Protein 3A6R (pdb70)

Organism: Nitratidesulfovibrio vulgaris (strain DSM 19637 / Miyazaki F) (NCBI:txid883)

InterPro domains:
  IPR011576 Pyridoxamine 5'-phosphate oxidase, N-terminal [PF01243] (7-108)
  IPR012349 FMN-binding split barrel [G3DSA:2.30.110.10] (1-122)

Structure (mmCIF, N/CA/C/O backbone):
data_3A6R
#
_entry.id   3A6R
#
_cell.length_a   36.661
_cell.length_b   83.583
_cell.length_c   79.595
_cell.angle_alpha   90.00
_cell.angle_beta   94.72
_cell.angle_gamma   90.00
#
_symmetry.space_group_name_H-M   'P 1 21 1'
#
loop_
_entity.id
_entity.type
_entity.pdbx_description
1 polymer 'FMN-binding protein'
2 non-polymer 'FLAVIN MONONUCLEOTIDE'
3 non-polymer 'CHLORIDE ION'
4 water water
#
loop_
_atom_site.group_PDB
_atom_site.id
_atom_site.type_symbol
_atom_site.label_atom_id
_atom_site.label_alt_id
_atom_site.label_comp_id
_atom_site.label_asym_id
_atom_site.label_entity_id
_atom_site.label_seq_id
_atom_site.pdbx_PDB_ins_code
_atom_site.Cartn_x
_atom_site.Cartn_y
_atom_site.Cartn_z
_atom_site.occupancy
_atom_site.B_iso_or_equiv
_atom_site.auth_seq_id
_atom_site.auth_comp_id
_atom_site.auth_asym_id
_atom_site.auth_atom_id
_atom_site.pdbx_PDB_model_num
ATOM 1 N N . MET A 1 1 ? -12.807 -5.671 4.179 1.00 13.73 1 MET A N 1
ATOM 2 C CA . MET A 1 1 ? -11.794 -4.585 4.077 1.00 14.42 1 MET A CA 1
ATOM 3 C C . MET A 1 1 ? -10.913 -4.664 2.848 1.00 12.86 1 MET A C 1
ATOM 4 O O . MET A 1 1 ? -10.539 -3.633 2.248 1.00 14.24 1 MET A O 1
ATOM 9 N N . LEU A 1 2 ? -10.528 -5.884 2.510 1.00 10.31 2 LEU A N 1
ATOM 10 C CA . LEU A 1 2 ? -9.633 -6.066 1.391 1.00 8.75 2 LEU A CA 1
ATOM 11 C C . LEU A 1 2 ? -10.407 -6.408 0.117 1.00 8.01 2 LEU A C 1
ATOM 12 O O . LEU A 1 2 ? -11.186 -7.363 0.101 1.00 7.88 2 LEU A O 1
ATOM 17 N N . PRO A 1 3 ? -10.221 -5.626 -0.966 1.00 6.87 3 PRO A N 1
ATOM 18 C CA . PRO A 1 3 ? -11.034 -5.827 -2.145 1.00 7.20 3 PRO A CA 1
ATOM 19 C C . PRO A 1 3 ? -10.448 -6.856 -3.096 1.00 6.38 3 PRO A C 1
ATOM 20 O O . PRO A 1 3 ? -9.258 -7.187 -3.030 1.00 6.54 3 PRO A O 1
ATOM 24 N N . GLY A 1 4 ? -11.258 -7.318 -4.028 1.00 6.65 4 GLY A N 1
ATOM 25 C CA . GLY A 1 4 ? -10.812 -8.286 -5.008 1.00 7.04 4 GLY A CA 1
ATOM 26 C C . GLY A 1 4 ? -9.524 -7.872 -5.719 1.00 6.31 4 GLY A C 1
ATOM 27 O O . GLY A 1 4 ? -8.649 -8.713 -5.956 1.00 6.59 4 GLY A O 1
ATOM 28 N N . THR A 1 5 ? -9.387 -6.601 -6.069 1.00 6.29 5 THR A N 1
ATOM 29 C CA . THR A 1 5 ? -8.207 -6.141 -6.804 1.00 6.54 5 THR A CA 1
ATOM 30 C C . THR A 1 5 ? -6.934 -6.385 -5.994 1.00 6.61 5 THR A C 1
ATOM 31 O O . THR A 1 5 ? -5.883 -6.665 -6.567 1.00 6.99 5 THR A O 1
ATOM 35 N N . PHE A 1 6 ? -7.025 -6.258 -4.680 1.00 6.55 6 PHE A N 1
ATOM 36 C CA . PHE A 1 6 ? -5.891 -6.567 -3.804 1.00 6.96 6 PHE A CA 1
ATOM 37 C C . PHE A 1 6 ? -5.477 -8.043 -3.927 1.00 6.57 6 PHE A C 1
ATOM 38 O O . PHE A 1 6 ? -4.285 -8.363 -4.010 1.00 7.16 6 PHE A O 1
ATOM 46 N N . PHE A 1 7 ? -6.449 -8.953 -3.920 1.00 6.81 7 PHE A N 1
ATOM 47 C CA . PHE A 1 7 ? -6.146 -10.370 -4.111 1.00 7.24 7 PHE A CA 1
ATOM 48 C C . PHE A 1 7 ? -5.586 -10.641 -5.502 1.00 7.72 7 PHE A C 1
ATOM 49 O O . PHE A 1 7 ? -4.748 -11.529 -5.659 1.00 8.67 7 PHE A O 1
ATOM 57 N N . GLU A 1 8 ? -5.982 -9.872 -6.509 1.00 7.95 8 GLU A N 1
ATOM 58 C CA . GLU A 1 8 ? -5.373 -10.004 -7.840 1.00 8.38 8 GLU A CA 1
ATOM 59 C C . GLU A 1 8 ? -3.896 -9.585 -7.798 1.00 7.73 8 GLU A C 1
ATOM 60 O O . GLU A 1 8 ? -3.024 -10.243 -8.388 1.00 8.58 8 GLU A O 1
ATOM 66 N N . VAL A 1 9 ? -3.579 -8.517 -7.066 1.00 7.69 9 VAL A N 1
ATOM 67 C CA . VAL A 1 9 ? -2.176 -8.142 -6.851 1.00 7.81 9 VAL A CA 1
ATOM 68 C C . VAL A 1 9 ? -1.364 -9.297 -6.238 1.00 8.29 9 VAL A C 1
ATOM 69 O O . VAL A 1 9 ? -0.217 -9.563 -6.650 1.00 8.55 9 VAL A O 1
ATOM 73 N N . LEU A 1 10 ? -1.954 -10.002 -5.273 1.00 8.54 10 LEU A N 1
ATOM 74 C CA . LEU A 1 10 ? -1.272 -11.137 -4.637 1.00 9.42 10 LEU A CA 1
ATOM 75 C C . LEU A 1 10 ? -1.026 -12.324 -5.565 1.00 9.88 10 LEU A C 1
ATOM 76 O O . LEU A 1 10 ? -0.263 -13.230 -5.203 1.00 11.01 10 LEU A O 1
ATOM 81 N N . LYS A 1 11 ? -1.668 -12.369 -6.720 1.00 10.11 11 LYS A N 1
ATOM 82 C CA . LYS A 1 11 ? -1.354 -13.418 -7.693 1.00 11.10 11 LYS A CA 1
ATOM 83 C C . LYS A 1 11 ? -0.047 -13.106 -8.440 1.00 10.00 11 LYS A C 1
ATOM 84 O O . LYS A 1 11 ? 0.440 -13.922 -9.240 1.00 11.83 11 LYS A O 1
ATOM 90 N N . ASN A 1 12 ? 0.531 -11.933 -8.184 1.00 8.76 12 ASN A N 1
ATOM 91 C CA . ASN A 1 12 ? 1.671 -11.458 -8.933 1.00 8.08 12 ASN A CA 1
ATOM 92 C C . ASN A 1 12 ? 2.845 -11.179 -8.031 1.00 7.49 12 ASN A C 1
ATOM 93 O O . ASN A 1 12 ? 2.674 -10.904 -6.850 1.00 8.02 12 ASN A O 1
ATOM 98 N N . GLN A 1 13 ? 4.029 -11.225 -8.598 1.00 8.01 13 GLN A N 1
ATOM 99 C CA . GLN A 1 13 ? 5.251 -10.994 -7.842 1.00 8.97 13 GLN A CA 1
ATOM 100 C C . GLN A 1 13 ? 5.402 -9.533 -7.465 1.00 7.52 13 GLN A C 1
ATOM 101 O O . GLN A 1 13 ? 5.025 -8.627 -8.230 1.00 7.78 13 GLN A O 1
ATOM 107 N N . GLY A 1 14 ? 5.987 -9.295 -6.292 1.00 6.23 14 GLY A N 1
ATOM 108 C CA . GLY A 1 14 ? 6.346 -7.934 -5.968 1.00 6.77 14 GLY A CA 1
ATOM 109 C C . GLY A 1 14 ? 6.871 -7.759 -4.575 1.00 5.99 14 GLY A C 1
ATOM 110 O O . GLY A 1 14 ? 6.940 -8.705 -3.775 1.00 6.15 14 GLY A O 1
ATOM 111 N N . VAL A 1 15 ? 7.323 -6.546 -4.296 1.00 5.82 15 VAL A N 1
ATOM 112 C CA . VAL A 1 15 ? 7.908 -6.159 -3.020 1.00 5.46 15 VAL A CA 1
ATOM 113 C C . VAL A 1 15 ? 6.842 -5.425 -2.193 1.00 5.09 15 VAL A C 1
ATOM 114 O O . VAL A 1 15 ? 6.254 -4.444 -2.645 1.00 6.37 15 VAL A O 1
ATOM 118 N N . VAL A 1 16 ? 6.609 -5.911 -0.984 1.00 5.11 16 VAL A N 1
ATOM 119 C CA . VAL A 1 16 ? 5.694 -5.293 -0.046 1.00 5.48 16 VAL A CA 1
ATOM 120 C C . VAL A 1 16 ? 6.540 -4.427 0.862 1.00 5.18 16 VAL A C 1
ATOM 121 O O . VAL A 1 16 ? 7.659 -4.821 1.195 1.00 5.74 16 VAL A O 1
ATOM 125 N N . ALA A 1 17 ? 6.018 -3.287 1.294 1.00 5.59 17 ALA A N 1
ATOM 126 C CA . ALA A 1 17 ? 6.752 -2.399 2.207 1.00 5.43 17 ALA A CA 1
ATOM 127 C C . ALA A 1 17 ? 5.911 -2.145 3.442 1.00 5.35 17 ALA A C 1
ATOM 128 O O . ALA A 1 17 ? 4.713 -1.961 3.333 1.00 6.13 17 ALA A O 1
ATOM 130 N N . ILE A 1 18 ? 6.552 -2.112 4.606 1.00 5.29 18 ILE A N 1
ATOM 131 C CA . ILE A 1 18 ? 5.876 -1.972 5.895 1.00 5.74 18 ILE A CA 1
ATOM 132 C C . ILE A 1 18 ? 6.598 -0.890 6.680 1.00 5.51 18 ILE A C 1
ATOM 133 O O . ILE A 1 18 ? 7.766 -1.037 7.033 1.00 5.85 18 ILE A O 1
ATOM 138 N N . ALA A 1 19 ? 5.873 0.196 6.940 1.00 5.66 19 ALA A N 1
ATOM 139 C CA . ALA A 1 19 ? 6.403 1.344 7.670 1.00 5.85 19 ALA A CA 1
ATOM 140 C C . ALA A 1 19 ? 5.912 1.325 9.110 1.00 6.14 19 ALA A C 1
ATOM 141 O O . ALA A 1 19 ? 4.728 1.058 9.390 1.00 6.03 19 ALA A O 1
ATOM 143 N N . THR A 1 20 ? 6.834 1.615 10.018 1.00 6.28 20 THR A N 1
ATOM 144 C CA . THR A 1 20 ? 6.553 1.743 11.437 1.00 6.59 20 THR A CA 1
ATOM 145 C C . THR A 1 20 ? 7.122 3.052 11.977 1.00 6.00 20 THR A C 1
ATOM 146 O O . THR A 1 20 ? 7.934 3.721 11.317 1.00 7.48 20 THR A O 1
ATOM 150 N N . GLN A 1 21 ? 6.687 3.410 13.189 1.00 6.79 21 GLN A N 1
ATOM 151 C CA . GLN A 1 21 ? 7.168 4.612 13.868 1.00 7.15 21 GLN A CA 1
ATOM 152 C C . GLN A 1 21 ? 8.197 4.276 14.916 1.00 8.00 21 GLN A C 1
ATOM 153 O O . GLN A 1 21 ? 7.921 3.545 15.869 1.00 8.77 21 GLN A O 1
ATOM 159 N N . GLY A 1 22 ? 9.391 4.818 14.759 1.00 9.29 22 GLY A N 1
ATOM 160 C CA . GLY A 1 22 ? 10.410 4.681 15.795 1.00 10.65 22 GLY A CA 1
ATOM 161 C C . GLY A 1 22 ? 10.599 5.975 16.548 1.00 10.42 22 GLY A C 1
ATOM 162 O O . GLY A 1 22 ? 10.021 6.991 16.218 1.00 10.17 22 GLY A O 1
ATOM 163 N N . GLU A 1 23 ? 11.400 5.934 17.612 1.00 12.48 23 GLU A N 1
ATOM 164 C CA . GLU A 1 23 ? 11.587 7.152 18.401 1.00 14.06 23 GLU A CA 1
ATOM 165 C C . GLU A 1 23 ? 12.233 8.272 17.590 1.00 14.53 23 GLU A C 1
ATOM 166 O O . GLU A 1 23 ? 11.888 9.445 17.764 1.00 15.42 23 GLU A O 1
ATOM 172 N N . ASP A 1 24 ? 13.170 7.920 16.719 1.00 14.92 24 ASP A N 1
ATOM 173 C CA . ASP A 1 24 ? 13.920 8.932 16.007 1.00 16.56 24 ASP A CA 1
ATOM 174 C C . ASP A 1 24 ? 13.423 9.176 14.583 1.00 15.09 24 ASP A C 1
ATOM 175 O O . ASP A 1 24 ? 13.955 10.041 13.880 1.00 16.51 24 ASP A O 1
ATOM 180 N N . GLY A 1 25 ? 12.391 8.444 14.161 1.00 12.81 25 GLY A N 1
ATOM 181 C CA . GLY A 1 25 ? 11.833 8.617 12.829 1.00 11.48 25 GLY A CA 1
ATOM 182 C C . GLY A 1 25 ? 11.171 7.331 12.356 1.00 9.08 25 GLY A C 1
ATOM 183 O O . GLY A 1 25 ? 11.120 6.350 13.094 1.00 9.32 25 GLY A O 1
ATOM 184 N N . PRO A 1 26 ? 10.689 7.320 11.109 1.00 8.90 26 PRO A N 1
ATOM 185 C CA . PRO A 1 26 ? 10.077 6.102 10.561 1.00 8.63 26 PRO A CA 1
ATOM 186 C C . PRO A 1 26 ? 11.084 4.996 10.315 1.00 6.43 26 PRO A C 1
ATOM 187 O O . PRO A 1 26 ? 12.299 5.227 10.273 1.00 7.61 26 PRO A O 1
ATOM 191 N N . HIS A 1 27 ? 10.589 3.780 10.177 1.00 6.06 27 HIS A N 1
ATOM 192 C CA . HIS A 1 27 ? 11.403 2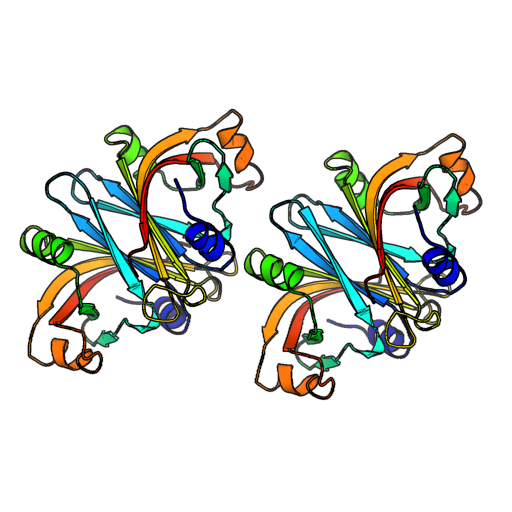.669 9.684 1.00 6.39 27 HIS A CA 1
ATOM 193 C C . HIS A 1 27 ? 10.594 1.988 8.593 1.00 6.19 27 HIS A C 1
ATOM 194 O O . HIS A 1 27 ? 9.364 2.116 8.550 1.00 6.26 27 HIS A O 1
ATOM 201 N N . LEU A 1 28 ? 11.286 1.278 7.708 1.00 5.92 28 LEU A N 1
ATOM 202 C CA . LEU A 1 28 ? 10.664 0.708 6.533 1.00 5.88 28 LEU A CA 1
ATOM 203 C C . LEU A 1 28 ? 11.341 -0.606 6.228 1.00 5.34 28 LEU A C 1
ATOM 204 O O . LEU A 1 28 ? 12.563 -0.635 6.101 1.00 6.06 28 LEU A O 1
ATOM 209 N N . VAL A 1 29 ? 10.565 -1.692 6.147 1.00 5.87 29 VAL A N 1
ATOM 210 C CA . VAL A 1 29 ? 11.071 -3.026 5.817 1.00 5.51 29 VAL A CA 1
ATOM 211 C C . VAL A 1 29 ? 10.196 -3.656 4.755 1.00 5.47 29 VAL A C 1
ATOM 212 O O . VAL A 1 29 ? 9.169 -3.100 4.379 1.00 6.01 29 VAL A O 1
ATOM 216 N N . ASN A 1 30 ? 10.588 -4.848 4.330 1.00 5.68 30 ASN A N 1
ATOM 217 C CA . ASN A 1 30 ? 9.940 -5.509 3.210 1.00 5.98 30 ASN A CA 1
ATOM 218 C C . ASN A 1 30 ? 9.570 -6.949 3.461 1.00 5.82 30 ASN A C 1
ATOM 219 O O . ASN A 1 30 ? 10.112 -7.623 4.347 1.00 6.60 30 ASN A O 1
ATOM 224 N N . THR A 1 31 ? 8.625 -7.407 2.642 1.00 6.17 31 THR A N 1
ATOM 225 C CA . THR A 1 31 ? 8.433 -8.823 2.385 1.00 5.99 31 THR A CA 1
ATOM 226 C C . THR A 1 31 ? 8.079 -8.955 0.900 1.00 5.78 31 THR A C 1
ATOM 227 O O . THR A 1 31 ? 8.167 -7.980 0.126 1.00 5.78 31 THR A O 1
ATOM 231 N N . TRP A 1 32 ? 7.673 -10.160 0.488 1.00 5.95 32 TRP A N 1
ATOM 232 C CA . TRP A 1 32 ? 7.250 -10.432 -0.888 1.00 6.49 32 TRP A CA 1
ATOM 233 C C . TRP A 1 32 ? 5.750 -10.574 -0.988 1.00 6.11 32 TRP A C 1
ATOM 234 O O . TRP A 1 32 ? 5.112 -11.095 -0.053 1.00 6.30 32 TRP A O 1
ATOM 245 N N . ASN A 1 33 ? 5.175 -10.159 -2.113 1.00 6.16 33 ASN A N 1
ATOM 246 C CA . ASN A 1 33 ? 3.726 -10.338 -2.307 1.00 6.02 33 ASN A CA 1
ATOM 247 C C . ASN A 1 33 ? 3.335 -11.786 -2.020 1.00 6.02 33 ASN A C 1
ATOM 248 O O . ASN A 1 33 ? 2.328 -12.037 -1.358 1.00 6.99 33 ASN A O 1
ATOM 253 N N . SER A 1 34 ? 4.141 -12.740 -2.500 1.00 6.13 34 SER A N 1
ATOM 254 C CA . SER A 1 34 ? 3.787 -14.151 -2.404 1.00 7.47 34 SER A CA 1
ATOM 255 C C . SER A 1 34 ? 3.923 -14.694 -0.989 1.00 7.35 34 SER A C 1
ATOM 256 O O . SER A 1 34 ? 3.476 -15.824 -0.736 1.00 9.15 34 SER A O 1
ATOM 259 N N . TYR A 1 35 ? 4.527 -13.953 -0.061 1.00 6.96 35 TYR A N 1
ATOM 260 C CA . TYR A 1 35 ? 4.644 -14.422 1.324 1.00 7.35 35 TYR A CA 1
ATOM 261 C C . TYR A 1 35 ? 3.426 -14.064 2.158 1.00 7.79 35 TYR A C 1
ATOM 262 O O . TYR A 1 35 ? 3.235 -14.652 3.228 1.00 8.54 35 TYR A O 1
ATOM 271 N N . LEU A 1 36 ? 2.636 -13.082 1.750 1.00 6.87 36 LEU A N 1
ATOM 272 C CA . LEU A 1 36 ? 1.515 -12.635 2.580 1.00 6.93 36 LEU A CA 1
ATOM 273 C C . LEU A 1 36 ? 0.471 -13.737 2.687 1.00 7.30 36 LEU A C 1
ATOM 274 O O . LEU A 1 36 ? 0.089 -14.342 1.675 1.00 8.30 36 LEU A O 1
ATOM 279 N N . LYS A 1 37 ? 0.006 -13.968 3.905 1.00 7.06 37 LYS A N 1
ATOM 280 C CA . LYS A 1 37 ? -1.025 -14.970 4.141 1.00 7.21 37 LYS A CA 1
ATOM 281 C C . LYS A 1 37 ? -2.235 -14.220 4.704 1.00 7.08 37 LYS A C 1
ATOM 282 O O . LYS A 1 37 ? -2.146 -13.680 5.807 1.00 7.64 37 LYS A O 1
ATOM 288 N N . VAL A 1 38 ? -3.345 -14.202 3.965 1.00 6.89 38 VAL A N 1
ATOM 289 C CA . VAL A 1 38 ? -4.502 -13.422 4.377 1.00 8.24 38 VAL A CA 1
ATOM 290 C C . VAL A 1 38 ? -5.513 -14.339 5.054 1.00 8.29 38 VAL A C 1
ATOM 291 O O . VAL A 1 38 ? -5.883 -15.383 4.497 1.00 9.80 38 VAL A O 1
ATOM 295 N N . LEU A 1 39 ? -5.931 -13.978 6.254 1.00 7.87 39 LEU A N 1
ATOM 296 C CA . LEU A 1 39 ? -6.868 -14.773 7.053 1.00 7.97 39 LEU A CA 1
ATOM 297 C C . LEU A 1 39 ? -8.206 -14.070 7.133 1.00 8.30 39 LEU A C 1
ATOM 298 O O . LEU A 1 39 ? -8.333 -12.854 6.848 1.00 9.66 39 LEU A O 1
ATOM 303 N N . ASP A 1 40 ? -9.218 -14.816 7.572 1.00 8.67 40 ASP A N 1
ATOM 304 C CA . ASP A 1 40 ? -10.523 -14.247 7.896 1.00 8.05 40 ASP A CA 1
ATOM 305 C C . ASP A 1 40 ? -10.343 -13.162 8.961 1.00 8.41 40 ASP A C 1
ATOM 306 O O . ASP A 1 40 ? -9.410 -13.186 9.742 1.00 9.31 40 ASP A O 1
ATOM 311 N N . GLY A 1 41 ? -11.273 -12.224 8.998 1.00 9.37 41 GLY A N 1
ATOM 312 C CA . GLY A 1 41 ? -11.216 -11.148 9.978 1.00 9.22 41 GLY A CA 1
ATOM 313 C C . GLY A 1 41 ? -10.181 -10.090 9.655 1.00 8.74 41 GLY A C 1
ATOM 314 O O . GLY A 1 41 ? -9.631 -9.471 10.566 1.00 9.25 41 GLY A O 1
ATOM 315 N N . ASN A 1 42 ? -9.932 -9.875 8.367 1.00 8.60 42 ASN A N 1
ATOM 316 C CA . ASN A 1 42 ? -9.114 -8.734 7.937 1.00 8.37 42 ASN A CA 1
ATOM 317 C C . ASN A 1 42 ? -7.671 -8.798 8.402 1.00 8.34 42 ASN A C 1
ATOM 318 O O . ASN A 1 42 ? -7.079 -7.751 8.680 1.00 9.56 42 ASN A O 1
ATOM 323 N N . ARG A 1 43 ? -7.102 -9.994 8.487 1.00 7.79 43 ARG A N 1
ATOM 324 C CA . ARG A 1 43 ? -5.729 -10.149 8.947 1.00 7.92 43 ARG A CA 1
ATOM 325 C C . ARG A 1 43 ? -4.811 -10.472 7.799 1.00 6.87 43 ARG A C 1
ATOM 326 O O . ARG A 1 43 ? -5.090 -11.370 6.984 1.00 8.19 43 ARG A O 1
ATOM 334 N N . ILE A 1 44 ? -3.683 -9.782 7.745 1.00 7.02 44 ILE A N 1
ATOM 335 C CA . ILE A 1 44 ? -2.599 -10.093 6.830 1.00 7.17 44 ILE A CA 1
ATOM 336 C C . ILE A 1 44 ? -1.411 -10.552 7.674 1.00 6.74 44 ILE A C 1
ATOM 337 O O . ILE A 1 44 ? -0.992 -9.825 8.594 1.00 7.00 44 ILE A O 1
ATOM 342 N N . VAL A 1 45 ? -0.890 -11.748 7.391 1.00 6.69 45 VAL A N 1
ATOM 343 C CA . VAL A 1 45 ? 0.202 -12.311 8.168 1.00 7.20 45 VAL A CA 1
ATOM 344 C C . VAL A 1 45 ? 1.471 -12.371 7.330 1.00 6.83 45 VAL A C 1
ATOM 345 O O . VAL A 1 45 ? 1.457 -12.793 6.173 1.00 7.56 45 VAL A O 1
ATOM 349 N N . VAL A 1 46 ? 2.573 -11.947 7.937 1.00 7.31 46 VAL A N 1
ATOM 350 C CA . VAL A 1 46 ? 3.873 -11.871 7.299 1.00 7.68 46 VAL A CA 1
ATOM 351 C C . VAL A 1 46 ? 4.839 -12.778 8.062 1.00 7.06 46 VAL A C 1
ATOM 352 O O . VAL A 1 46 ? 4.931 -12.684 9.280 1.00 7.27 46 VAL A O 1
ATOM 356 N N . PRO A 1 47 ? 5.591 -13.647 7.376 1.00 6.88 47 PRO A N 1
ATOM 357 C CA . PRO A 1 47 ? 6.631 -14.404 8.077 1.00 7.31 47 PRO A CA 1
ATOM 358 C C . PRO A 1 47 ? 7.790 -13.502 8.481 1.00 7.30 47 PRO A C 1
ATOM 359 O O . PRO A 1 47 ? 8.331 -12.762 7.648 1.00 7.70 47 PRO A O 1
ATOM 363 N N . VAL A 1 48 ? 8.190 -13.605 9.749 1.00 6.94 48 VAL A N 1
ATOM 364 C CA . VAL A 1 48 ? 9.202 -12.715 10.318 1.00 7.71 48 VAL A CA 1
ATOM 365 C C . VAL A 1 48 ? 10.490 -13.496 10.550 1.00 7.17 48 VAL A C 1
ATOM 366 O O . VAL A 1 48 ? 10.507 -14.456 11.348 1.00 7.77 48 VAL A O 1
ATOM 370 N N . GLY A 1 49 ? 11.546 -13.112 9.844 1.00 7.55 49 GLY A N 1
ATOM 371 C CA . GLY A 1 49 ? 12.881 -13.633 10.070 1.00 8.02 49 GLY A CA 1
ATOM 372 C C . GLY A 1 49 ? 13.649 -12.634 10.905 1.00 8.25 49 GLY A C 1
ATOM 373 O O . GLY A 1 49 ? 14.094 -12.944 12.008 1.00 10.22 49 GLY A O 1
ATOM 374 N N . GLY A 1 50 ? 13.797 -11.418 10.388 1.00 8.07 50 GLY A N 1
ATOM 375 C CA . GLY A 1 50 ? 14.442 -10.321 11.107 1.00 8.03 50 GLY A CA 1
ATOM 376 C C . GLY A 1 50 ? 13.407 -9.466 11.807 1.00 7.30 50 GLY A C 1
ATOM 377 O O . GLY A 1 50 ? 12.857 -9.854 12.828 1.00 7.53 50 GLY A O 1
ATOM 378 N N . MET A 1 51 ? 13.177 -8.276 11.239 1.00 6.91 51 MET A N 1
ATOM 379 C CA . MET A 1 51 ? 12.184 -7.324 11.751 1.00 7.01 51 MET A CA 1
ATOM 380 C C . MET A 1 51 ? 12.329 -7.051 13.238 1.00 7.25 51 MET A C 1
ATOM 381 O O . MET A 1 51 ? 11.338 -6.866 13.947 1.00 7.16 51 MET A O 1
ATOM 386 N N . HIS A 1 52 ? 13.571 -6.952 13.687 1.00 7.54 52 HIS A N 1
ATOM 387 C CA . HIS A 1 52 ? 13.847 -6.618 15.085 1.00 7.85 52 HIS A CA 1
ATOM 388 C C . HIS A 1 52 ? 13.605 -5.141 15.386 1.00 7.79 52 HIS A C 1
ATOM 389 O O . HIS A 1 52 ? 12.977 -4.798 16.405 1.00 8.22 52 HIS A O 1
ATOM 396 N N . LYS A 1 53 ? 14.062 -4.260 14.519 1.00 8.03 53 LYS A N 1
ATOM 397 C CA . LYS A 1 53 ? 13.782 -2.845 14.724 1.00 7.66 53 LYS A CA 1
ATOM 398 C C . LYS A 1 53 ? 12.285 -2.576 14.553 1.00 6.77 53 LYS A C 1
ATOM 399 O O . LYS A 1 53 ? 11.665 -1.824 15.327 1.00 7.44 53 LYS A O 1
ATOM 405 N N . THR A 1 54 ? 11.706 -3.200 13.527 1.00 6.41 54 THR A N 1
ATOM 406 C CA . THR A 1 54 ? 10.276 -3.114 13.308 1.00 6.22 54 THR A CA 1
ATOM 407 C C . THR A 1 54 ? 9.503 -3.551 14.550 1.00 6.03 54 THR A C 1
ATOM 408 O O . THR A 1 54 ? 8.524 -2.895 14.918 1.00 6.44 54 THR A O 1
ATOM 412 N N . GLU A 1 55 ? 9.883 -4.679 15.135 1.00 6.67 55 GLU A N 1
ATOM 413 C CA . GLU A 1 55 ? 9.184 -5.157 16.320 1.00 7.07 55 GLU A CA 1
ATOM 414 C C . GLU A 1 55 ? 9.320 -4.182 17.503 1.00 7.09 55 GLU A C 1
ATOM 415 O O . GLU A 1 55 ? 8.347 -3.936 18.217 1.00 7.51 55 GLU A O 1
ATOM 421 N N . ALA A 1 56 ? 10.504 -3.612 17.688 1.00 7.00 56 ALA A N 1
ATOM 422 C CA . ALA A 1 56 ? 10.694 -2.606 18.738 1.00 7.50 56 ALA A CA 1
ATOM 423 C C . ALA A 1 56 ? 9.795 -1.391 18.476 1.00 7.11 56 ALA A C 1
ATOM 424 O O . ALA A 1 56 ? 9.246 -0.794 19.408 1.00 8.12 56 ALA A O 1
ATOM 426 N N . ASN A 1 57 ? 9.653 -1.008 17.207 1.00 6.99 57 ASN A N 1
ATOM 427 C CA . ASN A 1 57 ? 8.807 0.128 16.884 1.00 6.49 57 ASN A CA 1
ATOM 428 C C . ASN A 1 57 ? 7.342 -0.185 17.152 1.00 6.86 57 ASN A C 1
ATOM 429 O O . ASN A 1 57 ? 6.605 0.662 17.672 1.00 7.77 57 ASN A O 1
ATOM 434 N N . VAL A 1 58 ? 6.911 -1.395 16.824 1.00 7.15 58 VAL A N 1
ATOM 435 C CA . VAL A 1 58 ? 5.541 -1.808 17.075 1.00 7.15 58 VAL A CA 1
ATOM 436 C C . VAL A 1 58 ? 5.220 -1.788 18.587 1.00 7.32 58 VAL A C 1
ATOM 437 O O . VAL A 1 58 ? 4.092 -1.498 18.964 1.00 7.98 58 VAL A O 1
ATOM 441 N N . ALA A 1 59 ? 6.199 -2.074 19.436 1.00 7.50 59 ALA A N 1
ATOM 442 C CA . ALA A 1 59 ? 6.001 -1.941 20.881 1.00 8.05 59 ALA A CA 1
ATOM 443 C C . ALA A 1 59 ? 5.620 -0.498 21.233 1.00 8.31 59 ALA A C 1
ATOM 444 O O . ALA A 1 59 ? 4.802 -0.283 22.143 1.00 8.75 59 ALA A O 1
ATOM 446 N N . ARG A 1 60 ? 6.233 0.481 20.575 1.00 8.54 60 ARG A N 1
ATOM 447 C CA . ARG A 1 60 ? 5.938 1.892 20.824 1.00 8.80 60 ARG A CA 1
ATOM 448 C C . ARG A 1 60 ? 4.585 2.288 20.245 1.00 7.82 60 ARG A C 1
ATOM 449 O O . ARG A 1 60 ? 3.772 2.923 20.910 1.00 8.73 60 ARG A O 1
ATOM 457 N N . ASP A 1 61 ? 4.335 1.893 18.997 1.00 7.79 61 ASP A N 1
ATOM 458 C CA . ASP A 1 61 ? 3.143 2.288 18.267 1.00 7.53 61 ASP A CA 1
ATOM 459 C C . ASP A 1 61 ? 2.728 1.120 17.389 1.00 6.83 61 ASP A C 1
ATOM 460 O O . ASP A 1 61 ? 3.436 0.754 16.442 1.00 7.37 61 ASP A O 1
ATOM 465 N N . GLU A 1 62 ? 1.592 0.510 17.698 1.00 7.58 62 GLU A N 1
ATOM 466 C CA . GLU A 1 62 ? 1.176 -0.683 16.969 1.00 8.24 62 GLU A CA 1
ATOM 467 C C . GLU A 1 62 ? 0.643 -0.373 15.564 1.00 7.87 62 GLU A C 1
ATOM 468 O O . GLU A 1 62 ? 0.414 -1.301 14.789 1.00 8.18 62 GLU A O 1
ATOM 474 N N . ARG A 1 63 ? 0.423 0.888 15.234 1.00 7.31 63 ARG A N 1
ATOM 475 C CA . ARG A 1 63 ? -0.146 1.242 13.927 1.00 7.80 63 ARG A CA 1
ATOM 476 C C . ARG A 1 63 ? 0.927 1.211 12.862 1.00 7.13 63 ARG A C 1
ATOM 477 O O . ARG A 1 63 ? 1.981 1.868 13.001 1.00 8.39 63 ARG A O 1
ATOM 485 N N . VAL A 1 64 ? 0.663 0.488 11.786 1.00 7.10 64 VAL A N 1
ATOM 486 C CA . VAL A 1 64 ? 1.626 0.350 10.690 1.00 6.99 64 VAL A CA 1
ATOM 487 C C . VAL A 1 64 ? 0.959 0.689 9.377 1.00 6.68 64 VAL A C 1
ATOM 488 O O . VAL A 1 64 ? -0.265 0.704 9.293 1.00 6.71 64 VAL A O 1
ATOM 492 N N . LEU A 1 65 ? 1.782 0.956 8.369 1.00 6.49 65 LEU A N 1
ATOM 493 C CA . LEU A 1 65 ? 1.329 1.173 6.998 1.00 6.73 65 LEU A CA 1
ATOM 494 C C . LEU A 1 65 ? 1.995 0.140 6.126 1.00 6.60 65 LEU A C 1
ATOM 495 O O . LEU A 1 65 ? 3.166 -0.207 6.314 1.00 7.61 65 LEU A O 1
ATOM 500 N N . MET A 1 66 ? 1.264 -0.326 5.133 1.00 6.18 66 MET A N 1
ATOM 501 C CA . MET A 1 66 ? 1.787 -1.302 4.180 1.00 6.11 66 MET A CA 1
ATOM 502 C C . MET A 1 66 ? 1.414 -0.915 2.766 1.00 6.47 66 MET A C 1
ATOM 503 O O . MET A 1 66 ? 0.271 -0.486 2.524 1.00 7.26 66 MET A O 1
ATOM 508 N N . THR A 1 67 ? 2.370 -1.008 1.844 1.00 5.91 67 THR A N 1
ATOM 509 C CA . THR A 1 67 ? 2.033 -0.822 0.444 1.00 6.57 67 THR A CA 1
ATOM 510 C C . THR A 1 67 ? 2.507 -2.013 -0.349 1.00 6.10 67 THR A C 1
ATOM 511 O O . THR A 1 67 ? 3.474 -2.706 0.007 1.00 6.85 67 THR A O 1
ATOM 515 N N . LEU A 1 68 ? 1.817 -2.239 -1.460 1.00 6.33 68 LEU A N 1
ATOM 516 C CA . LEU A 1 68 ? 2.157 -3.304 -2.401 1.00 6.55 68 LEU A CA 1
ATOM 517 C C . LEU A 1 68 ? 1.414 -3.041 -3.705 1.00 6.34 68 LEU A C 1
ATOM 518 O O . LEU A 1 68 ? 0.479 -2.234 -3.738 1.00 6.48 68 LEU A O 1
ATOM 523 N N . GLY A 1 69 ? 1.821 -3.706 -4.779 1.00 6.14 69 GLY A N 1
ATOM 524 C CA . GLY A 1 69 ? 1.159 -3.491 -6.042 1.00 5.88 69 GLY A CA 1
ATOM 525 C C . GLY A 1 69 ? 1.678 -4.417 -7.112 1.00 6.15 69 GLY A C 1
ATOM 526 O O . GLY A 1 69 ? 2.460 -5.341 -6.845 1.00 6.10 69 GLY A O 1
ATOM 527 N N . SER A 1 70 ? 1.218 -4.193 -8.334 1.00 6.18 70 SER A N 1
ATOM 528 C CA . SER A 1 70 ? 1.679 -4.978 -9.476 1.00 6.15 70 SER A CA 1
ATOM 529 C C . SER A 1 70 ? 1.378 -4.228 -10.745 1.00 5.94 70 SER A C 1
ATOM 530 O O . SER A 1 70 ? 0.258 -3.764 -10.973 1.00 6.84 70 SER A O 1
ATOM 533 N N . ARG A 1 71 ? 2.384 -4.163 -11.606 1.00 7.09 71 ARG A N 1
ATOM 534 C CA . ARG A 1 71 ? 2.196 -3.595 -12.936 1.00 9.01 71 ARG A CA 1
ATOM 535 C C . ARG A 1 71 ? 1.252 -4.428 -13.790 1.00 9.11 71 ARG A C 1
ATOM 536 O O . ARG A 1 71 ? 0.756 -3.933 -14.828 1.00 10.45 71 ARG A O 1
ATOM 544 N N . LYS A 1 72 ? 1.013 -5.666 -13.395 1.00 8.92 72 LYS A N 1
ATOM 545 C CA . LYS A 1 72 ? 0.241 -6.621 -14.188 1.00 10.20 72 LYS A CA 1
ATOM 546 C C . LYS A 1 72 ? -1.249 -6.622 -13.846 1.00 10.88 72 LYS A C 1
ATOM 547 O O . LYS A 1 72 ? -2.000 -7.401 -14.421 1.00 12.92 72 LYS A O 1
ATOM 553 N N . VAL A 1 73 ? -1.674 -5.774 -12.910 1.00 9.71 73 VAL A N 1
ATOM 554 C CA . VAL A 1 73 ? -3.076 -5.649 -12.556 1.00 9.52 73 VAL A CA 1
ATOM 555 C C . VAL A 1 73 ? -3.522 -4.244 -12.915 1.00 9.79 73 VAL A C 1
ATOM 556 O O . VAL A 1 73 ? -2.864 -3.277 -12.574 1.00 9.86 73 VAL A O 1
ATOM 560 N N . ALA A 1 74 ? -4.642 -4.135 -13.629 1.00 11.34 74 ALA A N 1
ATOM 561 C CA . ALA A 1 74 ? -5.115 -2.842 -14.109 1.00 12.23 74 ALA A CA 1
ATOM 562 C C . ALA A 1 74 ? -5.555 -1.926 -12.969 1.00 11.11 74 ALA A C 1
ATOM 563 O O . ALA A 1 74 ? -6.320 -2.325 -12.086 1.00 11.73 74 ALA A O 1
ATOM 565 N N . GLY A 1 75 ? -5.053 -0.697 -12.995 1.00 11.69 75 GLY A N 1
ATOM 566 C CA . GLY A 1 75 ? -5.541 0.346 -12.092 1.00 12.41 75 GLY A CA 1
ATOM 567 C C . GLY A 1 75 ? -6.689 1.088 -12.722 1.00 12.81 75 GLY A C 1
ATOM 568 O O . GLY A 1 75 ? -7.285 0.607 -13.693 1.00 13.32 75 GLY A O 1
ATOM 569 N N . ARG A 1 76 ? -7.009 2.254 -12.180 1.00 13.14 76 ARG A N 1
ATOM 570 C CA . ARG A 1 76 ? -8.224 2.933 -12.614 1.00 14.92 76 ARG A CA 1
ATOM 571 C C . ARG A 1 76 ? -8.112 3.512 -14.013 1.00 16.55 76 ARG A C 1
ATOM 572 O O . ARG A 1 76 ? -9.116 3.550 -14.742 1.00 17.54 76 ARG A O 1
ATOM 580 N N . ASN A 1 77 ? -6.905 3.931 -14.398 1.00 17.63 77 ASN A N 1
ATOM 581 C CA . ASN A 1 77 ? -6.675 4.665 -15.657 1.00 20.13 77 ASN A CA 1
ATOM 582 C C . ASN A 1 77 ? -5.732 3.991 -16.650 1.00 20.32 77 ASN A C 1
ATOM 583 O O . ASN A 1 77 ? -5.465 4.557 -17.710 1.00 21.85 77 ASN A O 1
ATOM 588 N N . GLY A 1 78 ? -5.203 2.817 -16.309 1.00 20.19 78 GLY A N 1
ATOM 589 C CA . GLY A 1 78 ? -4.226 2.131 -17.151 1.00 19.38 78 GLY A CA 1
ATOM 590 C C . GLY A 1 78 ? -3.665 0.907 -16.448 1.00 18.42 78 GLY A C 1
ATOM 591 O O . GLY A 1 78 ? -4.069 0.597 -15.334 1.00 16.67 78 GLY A O 1
ATOM 592 N N . PRO A 1 79 ? -2.753 0.174 -17.107 1.00 18.42 79 PRO A N 1
ATOM 593 C CA . PRO A 1 79 ? -2.084 -0.944 -16.442 1.00 17.20 79 PRO A CA 1
ATOM 594 C C . PRO A 1 79 ? -1.278 -0.546 -15.185 1.00 15.93 79 PRO A C 1
ATOM 595 O O . PRO A 1 79 ? -0.599 0.454 -15.156 1.00 16.05 79 PRO A O 1
ATOM 599 N N . GLY A 1 80 ? -1.399 -1.357 -14.147 1.00 12.06 80 GLY A N 1
ATOM 600 C CA . GLY A 1 80 ? -0.673 -1.196 -12.882 1.00 9.73 80 GLY A CA 1
ATOM 601 C C . GLY A 1 80 ? -1.538 -0.600 -11.803 1.00 8.28 80 GLY A C 1
ATOM 602 O O . GLY A 1 80 ? -2.267 0.375 -12.018 1.00 8.42 80 GLY A O 1
ATOM 603 N N . THR A 1 81 ? -1.395 -1.169 -10.605 1.00 7.55 81 THR A N 1
ATOM 604 C CA . THR A 1 81 ? -2.116 -0.667 -9.458 1.00 7.55 81 THR A CA 1
ATOM 605 C C . THR A 1 81 ? -1.417 -1.044 -8.175 1.00 6.39 81 THR A C 1
ATOM 606 O O . THR A 1 81 ? -0.443 -1.812 -8.195 1.00 6.41 81 THR A O 1
ATOM 610 N N . GLY A 1 82 ? -1.909 -0.505 -7.063 1.00 6.49 82 GLY A N 1
ATOM 611 C CA . GLY A 1 82 ? -1.415 -0.893 -5.764 1.00 6.38 82 GLY A CA 1
ATOM 612 C C . GLY A 1 82 ? -2.269 -0.284 -4.695 1.00 6.37 82 GLY A C 1
ATOM 613 O O . GLY A 1 82 ? -3.270 0.393 -4.983 1.00 6.58 82 GLY A O 1
ATOM 614 N N . PHE A 1 83 ? -1.857 -0.538 -3.450 1.00 6.05 83 PHE A N 1
ATOM 615 C CA . PHE A 1 83 ? -2.656 -0.284 -2.262 1.00 6.42 83 PHE A CA 1
ATOM 616 C C . PHE A 1 83 ? -1.851 0.325 -1.156 1.00 6.40 83 PHE A C 1
ATOM 617 O O . PHE A 1 83 ? -0.689 -0.070 -0.957 1.00 6.80 83 PHE A O 1
ATOM 625 N N . LEU A 1 84 ? -2.504 1.207 -0.398 1.00 6.81 84 LEU A N 1
ATOM 626 C CA . LEU A 1 84 ? -2.061 1.618 0.919 1.00 6.62 84 LEU A CA 1
ATOM 627 C C . LEU A 1 84 ? -2.993 0.981 1.950 1.00 6.49 84 LEU A C 1
ATOM 628 O O . LEU A 1 84 ? -4.223 1.211 1.953 1.00 7.54 84 LEU A O 1
ATOM 633 N N . ILE A 1 85 ? -2.399 0.181 2.821 1.00 6.64 85 ILE A N 1
ATOM 634 C CA . ILE A 1 85 ? -3.112 -0.509 3.882 1.00 7.28 85 ILE A CA 1
ATOM 635 C C . ILE A 1 85 ? -2.679 0.071 5.220 1.00 6.76 85 ILE A C 1
ATOM 636 O O . ILE A 1 85 ? -1.473 0.263 5.455 1.00 7.29 85 ILE A O 1
ATOM 641 N N . ARG A 1 86 ? -3.655 0.348 6.091 1.00 7.02 86 ARG A N 1
ATOM 642 C CA . ARG A 1 86 ? -3.377 0.751 7.470 1.00 7.19 86 ARG A CA 1
ATOM 643 C C . ARG A 1 86 ? -3.957 -0.284 8.386 1.00 7.36 86 ARG A C 1
ATOM 644 O O . ARG A 1 86 ? -5.063 -0.782 8.161 1.00 7.68 86 ARG A O 1
ATOM 652 N N . GLY A 1 87 ? -3.226 -0.622 9.422 1.00 6.85 87 GLY A N 1
ATOM 653 C CA . GLY A 1 87 ? -3.740 -1.553 10.411 1.00 8.35 87 GLY A CA 1
ATOM 654 C C . GLY A 1 87 ? -2.869 -1.581 11.644 1.00 7.77 87 GLY A C 1
ATOM 655 O O . GLY A 1 87 ? -1.860 -0.874 11.739 1.00 8.49 87 GLY A O 1
ATOM 656 N N . SER A 1 88 ? -3.239 -2.439 12.580 1.00 8.00 88 SER A N 1
ATOM 657 C CA . SER A 1 88 ? -2.528 -2.587 13.848 1.00 9.05 88 SER A CA 1
ATOM 658 C C . SER A 1 88 ? -1.771 -3.910 13.820 1.00 7.58 88 SER A C 1
ATOM 659 O O . SER A 1 88 ? -2.305 -4.927 13.363 1.00 8.75 88 SER A O 1
ATOM 662 N N . ALA A 1 89 ? -0.539 -3.903 14.311 1.00 8.00 89 ALA A N 1
ATOM 663 C CA . ALA A 1 89 ? 0.366 -5.047 14.237 1.00 7.94 89 ALA A CA 1
ATOM 664 C C . ALA A 1 89 ? 0.556 -5.737 15.573 1.00 7.62 89 ALA A C 1
ATOM 665 O O . ALA A 1 89 ? 0.621 -5.080 16.636 1.00 8.81 89 ALA A O 1
ATOM 667 N N . ALA A 1 90 ? 0.689 -7.050 15.521 1.00 7.83 90 ALA A N 1
ATOM 668 C CA . ALA A 1 90 ? 1.091 -7.853 16.673 1.00 8.31 90 ALA A CA 1
ATOM 669 C C . ALA A 1 90 ? 2.000 -8.959 16.191 1.00 9.09 90 ALA A C 1
ATOM 670 O O . ALA A 1 90 ? 1.829 -9.475 15.069 1.00 10.19 90 ALA A O 1
ATOM 672 N N . PHE A 1 91 ? 2.946 -9.353 17.033 1.00 8.99 91 PHE A N 1
ATOM 673 C CA . PHE A 1 91 ? 3.861 -10.434 16.720 1.00 8.94 91 PHE A CA 1
ATOM 674 C C . PHE A 1 91 ? 3.453 -11.668 17.502 1.00 8.48 91 PHE A C 1
ATOM 675 O O . PHE A 1 91 ? 3.210 -11.585 18.711 1.00 9.89 91 PHE A O 1
ATOM 683 N N . ARG A 1 92 ? 3.391 -12.808 16.829 1.00 8.98 92 ARG A N 1
ATOM 684 C CA . ARG A 1 92 ? 3.020 -14.090 17.461 1.00 9.97 92 ARG A CA 1
ATOM 685 C C . ARG A 1 92 ? 4.119 -15.091 17.208 1.00 10.46 92 ARG A C 1
ATOM 686 O O .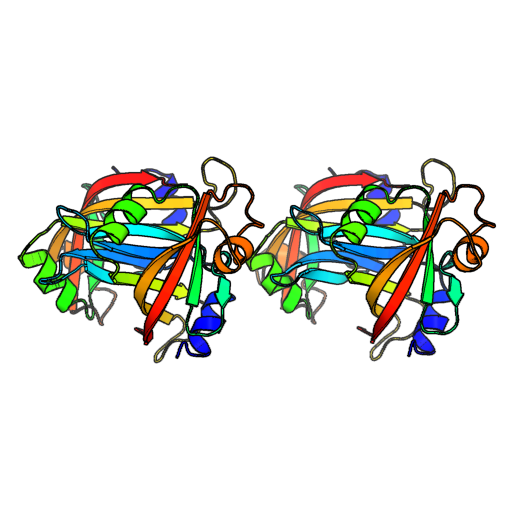 ARG A 1 92 ? 4.630 -15.205 16.096 1.00 10.03 92 ARG A O 1
ATOM 694 N N . THR A 1 93 ? 4.437 -15.869 18.234 1.00 10.33 93 THR A N 1
ATOM 695 C CA . THR A 1 93 ? 5.437 -16.920 18.118 1.00 11.65 93 THR A CA 1
ATOM 696 C C . THR A 1 93 ? 4.803 -18.301 18.239 1.00 11.70 93 THR A C 1
ATOM 697 O O . THR A 1 93 ? 5.481 -19.319 18.124 1.00 12.31 93 THR A O 1
ATOM 701 N N . ASP A 1 94 ? 3.502 -18.344 18.464 1.00 11.02 94 ASP A N 1
ATOM 702 C CA . ASP A 1 94 ? 2.777 -19.609 18.546 1.00 12.20 94 ASP A CA 1
ATOM 703 C C . ASP A 1 94 ? 1.314 -19.340 18.252 1.00 11.89 94 ASP A C 1
ATOM 704 O O . ASP A 1 94 ? 0.933 -18.184 18.052 1.00 11.96 94 ASP A O 1
ATOM 709 N N . GLY A 1 95 ? 0.498 -20.394 18.204 1.00 11.55 95 GLY A N 1
ATOM 710 C CA . GLY A 1 95 ? -0.922 -20.271 17.914 1.00 11.62 95 GLY A CA 1
ATOM 711 C C . GLY A 1 95 ? -1.210 -20.288 16.429 1.00 10.17 95 GLY A C 1
ATOM 712 O O . GLY A 1 95 ? -0.281 -20.345 15.619 1.00 9.65 95 GLY A O 1
ATOM 713 N N . PRO A 1 96 ? -2.493 -20.220 16.065 1.00 10.85 96 PRO A N 1
ATOM 714 C CA . PRO A 1 96 ? -2.850 -20.452 14.669 1.00 10.08 96 PRO A CA 1
ATOM 715 C C . PRO A 1 96 ? -2.352 -19.400 13.693 1.00 9.18 96 PRO A C 1
ATOM 716 O O . PRO A 1 96 ? -2.180 -19.704 12.512 1.00 9.49 96 PRO A O 1
ATOM 720 N N . GLU A 1 97 ? -2.142 -18.171 14.162 1.00 9.16 97 GLU A N 1
ATOM 721 C CA . GLU A 1 97 ? -1.599 -17.134 13.277 1.00 9.40 97 GLU A CA 1
ATOM 722 C C . GLU A 1 97 ? -0.135 -17.404 12.949 1.00 8.50 97 GLU A C 1
ATOM 723 O O . GLU A 1 97 ? 0.295 -17.182 11.810 1.00 9.85 97 GLU A O 1
ATOM 729 N N . PHE A 1 98 ? 0.642 -17.865 13.921 1.00 8.39 98 PHE A N 1
ATOM 730 C CA . PHE A 1 98 ? 1.968 -18.324 13.650 1.00 8.30 98 PHE A CA 1
ATOM 731 C C . PHE A 1 98 ? 1.959 -19.567 12.753 1.00 8.28 98 PHE A C 1
ATOM 732 O O . PHE A 1 98 ? 2.732 -19.641 11.775 1.00 8.60 98 PHE A O 1
ATOM 740 N N . GLU A 1 99 ? 1.063 -20.511 13.026 1.00 8.12 99 GLU A N 1
ATOM 741 C CA . GLU A 1 99 ? 1.022 -21.741 12.217 1.00 8.38 99 GLU A CA 1
ATOM 742 C C . GLU A 1 99 ? 0.703 -21.436 10.758 1.00 8.33 99 GLU A C 1
ATOM 743 O O . GLU A 1 99 ? 1.116 -22.174 9.857 1.00 8.83 99 GLU A O 1
ATOM 749 N N . ALA A 1 100 ? -0.002 -20.336 10.503 1.00 7.78 100 ALA A N 1
ATOM 750 C CA . ALA A 1 100 ? -0.308 -19.942 9.137 1.00 7.60 100 ALA A CA 1
ATOM 751 C C . ALA A 1 100 ? 0.927 -19.704 8.263 1.00 6.93 100 ALA A C 1
ATOM 752 O O . ALA A 1 100 ? 0.841 -19.839 7.044 1.00 7.64 100 ALA A O 1
ATOM 754 N N . ILE A 1 101 ? 2.048 -19.301 8.869 1.00 7.58 101 ILE A N 1
ATOM 755 C CA . ILE A 1 101 ? 3.302 -19.039 8.162 1.00 7.03 101 ILE A CA 1
ATOM 756 C C . ILE A 1 101 ? 4.478 -19.932 8.582 1.00 7.18 101 ILE A C 1
ATOM 757 O O . ILE A 1 101 ? 5.593 -19.768 8.103 1.00 7.43 101 ILE A O 1
ATOM 762 N N . ALA A 1 102 ? 4.210 -20.918 9.439 1.00 7.60 102 ALA A N 1
ATOM 763 C CA . ALA A 1 102 ? 5.268 -21.758 9.984 1.00 8.66 102 ALA A CA 1
ATOM 764 C C . ALA A 1 102 ? 5.955 -22.633 8.946 1.00 8.97 102 ALA A C 1
ATOM 765 O O . ALA A 1 102 ? 7.049 -23.137 9.204 1.00 9.81 102 ALA A O 1
ATOM 767 N N . ARG A 1 103 ? 5.361 -22.788 7.764 1.00 8.14 103 ARG A N 1
ATOM 768 C CA . ARG A 1 103 ? 6.050 -23.475 6.672 1.00 8.79 103 ARG A CA 1
ATOM 769 C C . ARG A 1 103 ? 7.364 -22.778 6.310 1.00 8.44 103 ARG A C 1
ATOM 770 O O . ARG A 1 103 ? 8.272 -23.427 5.760 1.00 10.09 103 ARG A O 1
ATOM 778 N N . PHE A 1 104 ? 7.479 -21.470 6.576 1.00 7.48 104 PHE A N 1
ATOM 779 C CA . PHE A 1 104 ? 8.747 -20.769 6.395 1.00 8.40 104 PHE A CA 1
ATOM 780 C C . PHE A 1 104 ? 9.586 -21.047 7.632 1.00 8.20 104 PHE A C 1
ATOM 781 O O . PHE A 1 104 ? 9.365 -20.456 8.694 1.00 8.58 104 PHE A O 1
ATOM 789 N N . LYS A 1 105 ? 10.531 -21.991 7.536 1.00 8.64 105 LYS A N 1
ATOM 790 C CA . LYS A 1 105 ? 11.218 -22.471 8.739 1.00 9.04 105 LYS A CA 1
ATOM 791 C C . LYS A 1 105 ? 12.184 -21.462 9.332 1.00 9.36 105 LYS A C 1
ATOM 792 O O . LYS A 1 105 ? 12.559 -21.574 10.487 1.00 10.81 105 LYS A O 1
ATOM 798 N N . TRP A 1 106 ? 12.574 -20.480 8.531 1.00 9.38 106 TRP A N 1
ATOM 799 C CA . TRP A 1 106 ? 13.364 -19.354 9.010 1.00 9.01 106 TRP A CA 1
ATOM 800 C C . TRP A 1 106 ? 12.555 -18.346 9.839 1.00 9.04 106 TRP A C 1
ATOM 801 O O . TRP A 1 106 ? 13.127 -17.441 10.435 1.00 10.13 106 TRP A O 1
ATOM 812 N N . ALA A 1 107 ? 11.237 -18.481 9.863 1.00 8.02 107 ALA A N 1
ATOM 813 C CA . ALA A 1 107 ? 10.414 -17.494 10.579 1.00 8.69 107 ALA A CA 1
ATOM 814 C C . ALA A 1 107 ? 10.438 -17.717 12.085 1.00 8.80 107 ALA A C 1
ATOM 815 O O . ALA A 1 107 ? 9.984 -18.757 12.581 1.00 9.80 107 ALA A O 1
ATOM 817 N N . ARG A 1 108 ? 10.950 -16.731 12.815 1.00 8.15 108 ARG A N 1
ATOM 818 C CA . ARG A 1 108 ? 10.917 -16.718 14.265 1.00 8.29 108 ARG A CA 1
ATOM 819 C C . ARG A 1 108 ? 9.557 -16.322 14.790 1.00 8.55 108 ARG A C 1
ATOM 820 O O . ARG A 1 108 ? 9.253 -16.576 15.949 1.00 9.35 108 ARG A O 1
ATOM 828 N N . ALA A 1 109 ? 8.739 -15.677 13.961 1.00 8.16 109 ALA A N 1
ATOM 829 C CA . ALA A 1 109 ? 7.484 -15.107 14.421 1.00 8.05 109 ALA A CA 1
ATOM 830 C C . ALA A 1 109 ? 6.606 -14.853 13.207 1.00 7.47 109 ALA A C 1
ATOM 831 O O . ALA A 1 109 ? 7.074 -14.941 12.081 1.00 7.62 109 ALA A O 1
ATOM 833 N N . ALA A 1 110 ? 5.338 -14.542 13.475 1.00 7.80 110 ALA A N 1
ATOM 834 C CA . ALA A 1 110 ? 4.388 -14.035 12.501 1.00 8.02 110 ALA A CA 1
ATOM 835 C C . ALA A 1 110 ? 4.052 -12.595 12.875 1.00 7.43 110 ALA A C 1
ATOM 836 O O . ALA A 1 110 ? 3.739 -12.300 14.045 1.00 8.61 110 ALA A O 1
ATOM 838 N N . LEU A 1 111 ? 4.110 -11.704 11.886 1.00 6.79 111 LEU A N 1
ATOM 839 C CA . LEU A 1 111 ? 3.622 -10.353 12.030 1.00 7.11 111 LEU A CA 1
ATOM 840 C C . LEU A 1 111 ? 2.188 -10.360 11.519 1.00 7.24 111 LEU A C 1
ATOM 841 O O . LEU A 1 111 ? 1.956 -10.593 10.332 1.00 7.91 111 LEU A O 1
ATOM 846 N N . VAL A 1 112 ? 1.256 -10.083 12.415 1.00 6.78 112 VAL A N 1
ATOM 847 C CA . VAL A 1 112 ? -0.174 -10.125 12.124 1.00 7.36 112 VAL A CA 1
ATOM 848 C C . VAL A 1 112 ? -0.700 -8.700 12.091 1.00 6.79 112 VAL A C 1
ATOM 849 O O . VAL A 1 112 ? -0.672 -8.010 13.121 1.00 7.06 112 VAL A O 1
ATOM 853 N N . ILE A 1 113 ? -1.142 -8.260 10.917 1.00 6.74 113 ILE A N 1
ATOM 854 C CA . ILE A 1 113 ? -1.657 -6.918 10.738 1.00 6.84 113 ILE A CA 1
ATOM 855 C C . ILE A 1 113 ? -3.172 -7.013 10.579 1.00 7.16 113 ILE A C 1
ATOM 856 O O . ILE A 1 113 ? -3.693 -7.655 9.634 1.00 7.74 113 ILE A O 1
ATOM 861 N N . THR A 1 114 ? -3.889 -6.406 11.512 1.00 6.67 114 THR A N 1
ATOM 862 C CA . THR A 1 114 ? -5.349 -6.357 11.443 1.00 7.77 114 THR A CA 1
ATOM 863 C C . THR A 1 114 ? -5.729 -5.070 10.737 1.00 7.00 114 THR A C 1
ATOM 864 O O . THR A 1 114 ? -5.488 -3.957 11.243 1.00 7.97 114 THR A O 1
ATOM 868 N N . VAL A 1 115 ? -6.236 -5.221 9.529 1.00 7.13 115 VAL A N 1
ATOM 869 C CA . VAL A 1 115 ? -6.438 -4.106 8.618 1.00 7.18 115 VAL A CA 1
ATOM 870 C C . VAL A 1 115 ? -7.628 -3.256 9.011 1.00 7.50 115 VAL A C 1
ATOM 871 O O . VAL A 1 115 ? -8.726 -3.787 9.283 1.00 9.40 115 VAL A O 1
ATOM 875 N N . VAL A 1 116 ? -7.418 -1.950 9.045 1.00 7.25 116 VAL A N 1
ATOM 876 C CA . VAL A 1 116 ? -8.471 -0.975 9.306 1.00 9.16 116 VAL A CA 1
ATOM 877 C C . VAL A 1 116 ? -8.908 -0.233 8.048 1.00 8.90 116 VAL A C 1
ATOM 878 O O . VAL A 1 116 ? -10.059 0.223 7.979 1.00 10.72 116 VAL A O 1
ATOM 882 N N . SER A 1 117 ? -8.027 -0.104 7.060 1.00 8.87 117 SER A N 1
ATOM 883 C CA . SER A 1 117 ? -8.411 0.492 5.789 1.00 8.66 117 SER A CA 1
ATOM 884 C C . SER A 1 117 ? -7.485 -0.006 4.708 1.00 8.06 117 SER A C 1
ATOM 885 O O . SER A 1 117 ? -6.316 -0.341 4.951 1.00 8.04 117 SER A O 1
ATOM 888 N N . ALA A 1 118 ? -8.013 -0.060 3.493 1.00 8.73 118 ALA A N 1
ATOM 889 C CA . ALA A 1 118 ? -7.245 -0.437 2.307 1.00 9.01 118 ALA A CA 1
ATOM 890 C C . ALA A 1 118 ? -7.707 0.491 1.190 1.00 10.10 118 ALA A C 1
ATOM 891 O O . ALA A 1 118 ? -8.908 0.541 0.849 1.00 12.95 118 ALA A O 1
ATOM 893 N N . GLU A 1 119 ? -6.772 1.261 0.644 1.00 7.87 119 GLU A N 1
ATOM 894 C CA . GLU A 1 119 ? -7.070 2.253 -0.377 1.00 9.01 119 GLU A CA 1
ATOM 895 C C . GLU A 1 119 ? -6.335 1.846 -1.635 1.00 7.23 119 GLU A C 1
ATOM 896 O O . GLU A 1 119 ? -5.114 1.649 -1.588 1.00 7.95 119 GLU A O 1
ATOM 902 N N . GLN A 1 120 ? -7.015 1.729 -2.763 1.00 6.87 120 GLN A N 1
ATOM 903 C CA . GLN A 1 120 ? -6.337 1.535 -4.040 1.00 7.21 120 GLN A CA 1
ATOM 904 C C . GLN A 1 120 ? -5.840 2.891 -4.512 1.00 7.13 120 GLN A C 1
ATOM 905 O O . GLN A 1 120 ? -6.649 3.790 -4.784 1.00 8.94 120 GLN A O 1
ATOM 911 N N . THR A 1 121 ? -4.530 3.074 -4.597 1.00 7.41 121 THR A N 1
ATOM 912 C CA . THR A 1 121 ? -3.964 4.412 -4.764 1.00 7.71 121 THR A CA 1
ATOM 913 C C . THR A 1 121 ? -3.553 4.685 -6.214 1.00 8.57 121 THR A C 1
ATOM 914 O O . THR A 1 121 ? -2.957 5.726 -6.482 1.00 9.54 121 THR A O 1
ATOM 918 N N . LEU A 1 122 ? -3.936 3.815 -7.140 1.00 8.93 122 LEU A N 1
ATOM 919 C CA . LEU A 1 122 ? -3.680 3.988 -8.560 1.00 9.79 122 LEU A CA 1
ATOM 920 C C . LEU A 1 122 ? -4.752 3.250 -9.346 1.00 10.34 122 LEU A C 1
ATOM 921 O O . LEU A 1 122 ? -5.126 2.140 -8.944 1.00 10.49 122 LEU A O 1
ATOM 927 N N . MET B 1 1 ? 27.471 6.224 -4.409 1.00 16.96 1 MET B N 1
ATOM 928 C CA . MET B 1 1 ? 27.472 5.059 -3.508 1.00 16.13 1 MET B CA 1
ATOM 929 C C . MET B 1 1 ? 26.529 3.906 -3.910 1.00 14.43 1 MET B C 1
ATOM 930 O O . MET B 1 1 ? 26.736 2.779 -3.422 1.00 14.93 1 MET B O 1
ATOM 935 N N . LEU B 1 2 ? 25.487 4.183 -4.724 1.00 12.47 2 LEU B N 1
ATOM 936 C CA . LEU B 1 2 ? 24.513 3.165 -5.153 1.00 10.71 2 LEU B CA 1
ATOM 937 C C . LEU B 1 2 ? 25.225 2.080 -5.916 1.00 9.25 2 LEU B C 1
ATOM 938 O O . LEU B 1 2 ? 25.977 2.357 -6.848 1.00 9.62 2 LEU B O 1
ATOM 943 N N . PRO B 1 3 ? 24.996 0.827 -5.546 1.00 8.18 3 PRO B N 1
ATOM 944 C CA . PRO B 1 3 ? 25.799 -0.225 -6.130 1.00 7.87 3 PRO B CA 1
ATOM 945 C C . PRO B 1 3 ? 25.201 -0.767 -7.430 1.00 7.09 3 PRO B C 1
ATOM 946 O O . PRO B 1 3 ? 23.997 -0.570 -7.718 1.00 7.04 3 PRO B O 1
ATOM 950 N N . GLY B 1 4 ? 26.017 -1.497 -8.172 1.00 7.17 4 GLY B N 1
ATOM 951 C CA . GLY B 1 4 ? 25.564 -2.082 -9.415 1.00 7.09 4 GLY B CA 1
ATOM 952 C C . GLY B 1 4 ? 24.299 -2.908 -9.255 1.00 6.92 4 GLY B C 1
ATOM 953 O O . GLY B 1 4 ? 23.424 -2.851 -10.117 1.00 7.21 4 GLY B O 1
ATOM 954 N N . THR B 1 5 ? 24.169 -3.646 -8.151 1.00 6.19 5 THR B N 1
ATOM 955 C CA . THR B 1 5 ? 22.986 -4.483 -7.956 1.00 6.67 5 THR B CA 1
ATOM 956 C C . THR B 1 5 ? 21.700 -3.648 -7.908 1.00 6.50 5 THR B C 1
ATOM 957 O O . THR B 1 5 ? 20.647 -4.118 -8.337 1.00 7.17 5 THR B O 1
ATOM 961 N N . PHE B 1 6 ? 21.790 -2.430 -7.390 1.00 6.81 6 PHE B N 1
ATOM 962 C CA . PHE B 1 6 ? 20.652 -1.518 -7.336 1.00 6.92 6 PHE B CA 1
ATOM 963 C C . PHE B 1 6 ? 20.229 -1.179 -8.766 1.00 7.13 6 PHE B C 1
ATOM 964 O O . PHE B 1 6 ? 19.035 -1.186 -9.090 1.00 7.42 6 PHE B O 1
ATOM 972 N N . PHE B 1 7 ? 21.199 -0.892 -9.640 1.00 7.41 7 PHE B N 1
ATOM 973 C CA . PHE B 1 7 ? 20.863 -0.607 -11.038 1.00 7.26 7 PHE B CA 1
ATOM 974 C C . PHE B 1 7 ? 20.270 -1.811 -11.739 1.00 8.05 7 PHE B C 1
ATOM 975 O O . PHE B 1 7 ? 19.393 -1.655 -12.593 1.00 9.25 7 PHE B O 1
ATOM 983 N N . GLU B 1 8 ? 20.713 -3.014 -11.387 1.00 8.05 8 GLU B N 1
ATOM 984 C CA . GLU B 1 8 ? 20.122 -4.233 -11.928 1.00 9.13 8 GLU B CA 1
ATOM 985 C C . GLU B 1 8 ? 18.654 -4.348 -11.510 1.00 8.04 8 GLU B C 1
ATOM 986 O O . GLU B 1 8 ? 17.792 -4.715 -12.338 1.00 8.72 8 GLU B O 1
ATOM 992 N N . VAL B 1 9 ? 18.360 -4.048 -10.253 1.00 7.66 9 VAL B N 1
ATOM 993 C CA . VAL B 1 9 ? 16.969 -4.024 -9.807 1.00 8.16 9 VAL B CA 1
ATOM 994 C C . VAL B 1 9 ? 16.137 -3.075 -10.674 1.00 8.90 9 VAL B C 1
ATOM 995 O O . VAL B 1 9 ? 14.993 -3.395 -11.053 1.00 9.19 9 VAL B O 1
ATOM 999 N N . LEU B 1 10 ? 16.692 -1.907 -10.987 1.00 9.78 10 LEU B N 1
ATOM 1000 C CA . LEU B 1 10 ? 15.957 -0.917 -11.796 1.00 11.84 10 LEU B CA 1
ATOM 1001 C C . LEU B 1 10 ? 15.638 -1.349 -13.203 1.00 12.73 10 LEU B C 1
ATOM 1002 O O . LEU B 1 10 ? 14.708 -0.764 -13.796 1.00 15.35 10 LEU B O 1
ATOM 1007 N N . LYS B 1 11 ? 16.362 -2.325 -13.738 1.00 11.50 11 LYS B N 1
ATOM 1008 C CA . LYS B 1 11 ? 16.069 -2.921 -15.054 1.00 12.36 11 LYS B CA 1
ATOM 1009 C C . LYS B 1 11 ? 14.796 -3.790 -15.032 1.00 10.97 11 LYS B C 1
ATOM 1010 O O . LYS B 1 11 ? 14.371 -4.280 -16.077 1.00 12.08 11 LYS B O 1
ATOM 1016 N N . ASN B 1 12 ? 14.256 -4.041 -13.835 1.00 8.53 12 ASN B N 1
ATOM 1017 C CA . ASN B 1 12 ? 13.099 -4.896 -13.662 1.00 8.07 12 ASN B CA 1
ATOM 1018 C C . ASN B 1 12 ? 11.978 -4.086 -13.042 1.00 7.71 12 ASN B C 1
ATOM 1019 O O . ASN B 1 12 ? 12.226 -3.096 -12.343 1.00 8.09 12 ASN B O 1
ATOM 1024 N N . GLN B 1 13 ? 10.741 -4.486 -13.281 1.00 7.12 13 GLN B N 1
ATOM 1025 C CA . GLN B 1 13 ? 9.648 -3.695 -12.754 1.00 7.63 13 GLN B CA 1
ATOM 1026 C C . GLN B 1 13 ? 9.398 -3.974 -11.279 1.00 7.37 13 GLN B C 1
ATOM 1027 O O . GLN B 1 13 ? 9.696 -5.062 -10.758 1.00 7.65 13 GLN B O 1
ATOM 1033 N N . GLY B 1 14 ? 8.830 -2.992 -10.599 1.00 5.95 14 GLY B N 1
ATOM 1034 C CA . GLY B 1 14 ? 8.447 -3.192 -9.223 1.00 6.16 14 GLY B CA 1
ATOM 1035 C C . GLY B 1 14 ? 7.850 -1.955 -8.629 1.00 5.63 14 GLY B C 1
ATOM 1036 O O . GLY B 1 14 ? 7.807 -0.884 -9.251 1.00 5.99 14 GLY B O 1
ATOM 1037 N N . VAL B 1 15 ? 7.402 -2.108 -7.398 1.00 5.73 15 VAL B N 1
ATOM 1038 C CA . VAL B 1 15 ? 6.825 -1.028 -6.624 1.00 6.01 15 VAL B CA 1
ATOM 1039 C C . VAL B 1 15 ? 7.870 -0.475 -5.664 1.00 5.52 15 VAL B C 1
ATOM 1040 O O . VAL B 1 15 ? 8.448 -1.212 -4.845 1.00 6.36 15 VAL B O 1
ATOM 1044 N N . VAL B 1 16 ? 8.131 0.813 -5.801 1.00 5.44 16 VAL B N 1
ATOM 1045 C CA . VAL B 1 16 ? 9.023 1.560 -4.933 1.00 5.56 16 VAL B CA 1
ATOM 1046 C C . VAL B 1 16 ? 8.190 2.124 -3.794 1.00 5.07 16 VAL B C 1
ATOM 1047 O O . VAL B 1 16 ? 7.075 2.597 -4.042 1.00 6.05 16 VAL B O 1
ATOM 1051 N N . ALA B 1 17 ? 8.704 2.116 -2.568 1.00 5.20 17 ALA B N 1
ATOM 1052 C CA . ALA B 1 17 ? 7.991 2.672 -1.417 1.00 5.60 17 ALA B CA 1
ATOM 1053 C C . ALA B 1 17 ? 8.830 3.766 -0.798 1.00 5.68 17 ALA B C 1
ATOM 1054 O O . ALA B 1 17 ? 10.051 3.615 -0.666 1.00 6.56 17 ALA B O 1
ATOM 1056 N N . ILE B 1 18 ? 8.167 4.861 -0.432 1.00 5.44 18 ILE B N 1
ATOM 1057 C CA . ILE B 1 18 ? 8.837 6.065 0.081 1.00 5.88 18 ILE B CA 1
ATOM 1058 C C . ILE B 1 18 ? 8.137 6.467 1.367 1.00 4.78 18 ILE B C 1
ATOM 1059 O O . ILE B 1 18 ? 6.963 6.836 1.376 1.00 5.88 18 ILE B O 1
ATOM 1064 N N . ALA B 1 19 ? 8.869 6.373 2.476 1.00 5.48 19 ALA B N 1
ATOM 1065 C CA . ALA B 1 19 ? 8.367 6.708 3.813 1.00 6.03 19 ALA B CA 1
ATOM 1066 C C . ALA B 1 19 ? 8.863 8.055 4.284 1.00 6.05 19 ALA B C 1
ATOM 1067 O O . ALA B 1 19 ? 10.053 8.401 4.137 1.00 6.61 19 ALA B O 1
ATOM 1069 N N . THR B 1 20 ? 7.911 8.810 4.833 1.00 6.10 20 THR B N 1
ATOM 1070 C CA . THR B 1 20 ? 8.199 10.117 5.428 1.00 6.99 20 THR B CA 1
ATOM 1071 C C . THR B 1 20 ? 7.659 10.146 6.843 1.00 6.90 20 THR B C 1
ATOM 1072 O O . THR B 1 20 ? 6.855 9.285 7.247 1.00 6.83 20 THR B O 1
ATOM 1076 N N . GLN B 1 21 ? 8.089 11.161 7.598 1.00 7.53 21 GLN B N 1
ATOM 1077 C CA . GLN B 1 21 ? 7.599 11.399 8.946 1.00 7.84 21 GLN B CA 1
ATOM 1078 C C . GLN B 1 21 ? 6.390 12.317 8.904 1.00 8.77 21 GLN B C 1
ATOM 1079 O O . GLN B 1 21 ? 6.506 13.475 8.516 1.00 9.10 21 GLN B O 1
ATOM 1085 N N . GLY B 1 22 ? 5.233 11.805 9.290 1.00 9.69 22 GLY B N 1
ATOM 1086 C CA . GLY B 1 22 ? 4.059 12.653 9.476 1.00 11.49 22 GLY B CA 1
ATOM 1087 C C . GLY B 1 22 ? 3.928 13.122 10.911 1.00 11.16 22 GLY B C 1
ATOM 1088 O O . GLY B 1 22 ? 4.731 12.814 11.784 1.00 11.56 22 GLY B O 1
ATOM 1089 N N . GLU B 1 23 ? 2.868 13.881 11.171 1.00 13.21 23 GLU B N 1
ATOM 1090 C CA . GLU B 1 23 ? 2.627 14.416 12.507 1.00 14.95 23 GLU B CA 1
ATOM 1091 C C . GLU B 1 23 ? 2.048 13.389 13.462 1.00 14.47 23 GLU B C 1
ATOM 1092 O O . GLU B 1 23 ? 2.117 13.578 14.681 1.00 15.44 23 GLU B O 1
ATOM 1098 N N . ASP B 1 24 ? 1.483 12.300 12.936 1.00 14.28 24 ASP B N 1
ATOM 1099 C CA . ASP B 1 24 ? 0.972 11.212 13.780 1.00 14.70 24 ASP B CA 1
ATOM 1100 C C . ASP B 1 24 ? 1.339 9.827 13.256 1.00 14.60 24 ASP B C 1
ATOM 1101 O O . ASP B 1 24 ? 0.482 8.948 13.112 1.00 17.43 24 ASP B O 1
ATOM 1106 N N . GLY B 1 25 ? 2.626 9.620 13.042 1.00 13.19 25 GLY B N 1
ATOM 1107 C CA . GLY B 1 25 ? 3.140 8.370 12.517 1.00 11.38 25 GLY B CA 1
ATOM 1108 C C . GLY B 1 25 ? 3.716 8.588 11.141 1.00 9.93 25 GLY B C 1
ATOM 1109 O O . GLY B 1 25 ? 3.734 9.702 10.635 1.00 9.94 25 GLY B O 1
ATOM 1110 N N . PRO B 1 26 ? 4.207 7.510 10.537 1.00 9.64 26 PRO B N 1
ATOM 1111 C CA . PRO B 1 26 ? 4.768 7.606 9.208 1.00 8.65 26 PRO B CA 1
ATOM 1112 C C . PRO B 1 26 ? 3.723 7.837 8.142 1.00 7.61 26 PRO B C 1
ATOM 1113 O O . PRO B 1 26 ? 2.533 7.624 8.359 1.00 8.55 26 PRO B O 1
ATOM 1117 N N . HIS B 1 27 ? 4.193 8.252 6.980 1.00 7.16 27 HIS B N 1
ATOM 1118 C CA . HIS B 1 27 ? 3.402 8.176 5.763 1.00 7.32 27 HIS B CA 1
ATOM 1119 C C . HIS B 1 27 ? 4.180 7.339 4.744 1.00 6.32 27 HIS B C 1
ATOM 1120 O O . HIS B 1 27 ? 5.396 7.260 4.814 1.00 6.85 27 HIS B O 1
ATOM 1127 N N . LEU B 1 28 ? 3.475 6.745 3.798 1.00 6.54 28 LEU B N 1
ATOM 1128 C CA . LEU B 1 28 ? 4.064 5.790 2.858 1.00 6.14 28 LEU B CA 1
ATOM 1129 C C . LEU B 1 28 ? 3.376 5.923 1.525 1.00 6.25 28 LEU B C 1
ATOM 1130 O O . LEU B 1 28 ? 2.158 5.757 1.480 1.00 6.66 28 LEU B O 1
ATOM 1135 N N . VAL B 1 29 ? 4.148 6.204 0.476 1.00 5.68 29 VAL B N 1
ATOM 1136 C CA . VAL B 1 29 ? 3.654 6.330 -0.890 1.00 5.91 29 VAL B CA 1
ATOM 1137 C C . VAL B 1 29 ? 4.552 5.541 -1.824 1.00 5.59 29 VAL B C 1
ATOM 1138 O O . VAL B 1 29 ? 5.582 5.000 -1.426 1.00 6.16 29 VAL B O 1
ATOM 1142 N N . ASN B 1 30 ? 4.155 5.502 -3.087 1.00 5.71 30 ASN B N 1
ATOM 1143 C CA . ASN B 1 30 ? 4.809 4.655 -4.075 1.00 6.30 30 ASN B CA 1
ATOM 1144 C C . ASN B 1 30 ? 5.150 5.344 -5.372 1.00 6.17 30 ASN B C 1
ATOM 1145 O O . ASN B 1 30 ? 4.572 6.372 -5.730 1.00 6.17 30 ASN B O 1
ATOM 1150 N N . THR B 1 31 ? 6.092 4.712 -6.072 1.00 6.09 31 THR B N 1
ATOM 1151 C CA . THR B 1 31 ? 6.244 4.895 -7.501 1.00 6.55 31 THR B CA 1
ATOM 1152 C C . THR B 1 31 ? 6.647 3.546 -8.108 1.00 5.27 31 THR B C 1
ATOM 1153 O O . THR B 1 31 ? 6.584 2.515 -7.433 1.00 5.78 31 THR B O 1
ATOM 1157 N N . TRP B 1 32 ? 7.030 3.529 -9.386 1.00 6.15 32 TRP B N 1
ATOM 1158 C CA . TRP B 1 32 ? 7.445 2.308 -10.083 1.00 5.70 32 TRP B CA 1
ATOM 1159 C C . TRP B 1 32 ? 8.950 2.307 -10.226 1.00 5.41 32 TRP B C 1
ATOM 1160 O O . TRP B 1 32 ? 9.562 3.369 -10.439 1.00 6.17 32 TRP B O 1
ATOM 1171 N N . ASN B 1 33 ? 9.558 1.130 -10.183 1.00 5.72 33 ASN B N 1
ATOM 1172 C CA . ASN B 1 33 ? 10.986 1.027 -10.458 1.00 5.57 33 ASN B CA 1
ATOM 1173 C C . ASN B 1 33 ? 11.354 1.753 -11.745 1.00 5.89 33 ASN B C 1
ATOM 1174 O O . ASN B 1 33 ? 12.375 2.422 -11.817 1.00 6.99 33 ASN B O 1
ATOM 1179 N N . SER B 1 34 ? 10.537 1.581 -12.778 1.00 5.95 34 SER B N 1
ATOM 1180 C CA . SER B 1 34 ? 10.840 2.109 -14.097 1.00 6.70 34 SER B CA 1
ATOM 1181 C C . SER B 1 34 ? 10.684 3.626 -14.172 1.00 7.27 34 SER B C 1
ATOM 1182 O O . SER B 1 34 ? 11.086 4.221 -15.193 1.00 9.22 34 SER B O 1
ATOM 1185 N N . TYR B 1 35 ? 10.108 4.267 -13.143 1.00 7.06 35 TYR B N 1
ATOM 1186 C CA . TYR B 1 35 ? 9.935 5.739 -13.154 1.00 6.87 35 TYR B CA 1
ATOM 1187 C C . TYR B 1 35 ? 11.107 6.459 -12.563 1.00 7.33 35 TYR B C 1
ATOM 1188 O O . TYR B 1 35 ? 11.257 7.666 -12.790 1.00 8.66 35 TYR B O 1
ATOM 1197 N N . LEU B 1 36 ? 11.946 5.766 -11.807 1.00 7.57 36 LEU B N 1
ATOM 1198 C CA . LEU B 1 36 ? 13.108 6.397 -11.189 1.00 8.05 36 LEU B CA 1
ATOM 1199 C C . LEU B 1 36 ? 14.130 6.841 -12.213 1.00 8.73 36 LEU B C 1
ATOM 1200 O O . LEU B 1 36 ? 14.493 6.110 -13.136 1.00 10.16 36 LEU B O 1
ATOM 1205 N N . LYS B 1 37 ? 14.625 8.052 -12.037 1.00 8.97 37 LYS B N 1
ATOM 1206 C CA . LYS B 1 37 ? 15.732 8.557 -12.833 1.00 10.28 37 LYS B CA 1
ATOM 1207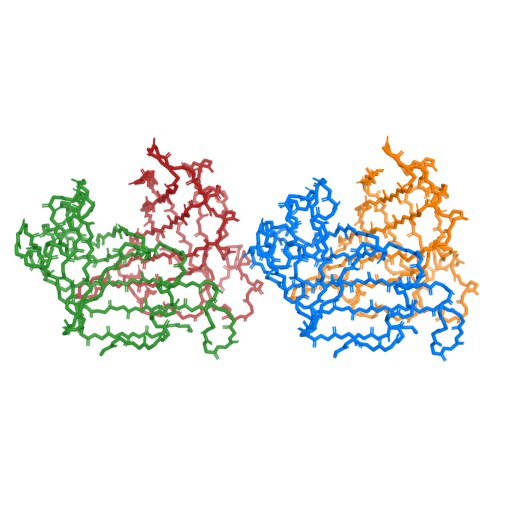 C C . LYS B 1 37 ? 16.884 8.851 -11.899 1.00 9.77 37 LYS B C 1
ATOM 1208 O O . LYS B 1 37 ? 16.735 9.672 -11.000 1.00 9.80 37 LYS B O 1
ATOM 1214 N N . VAL B 1 38 ? 18.029 8.209 -12.103 1.00 9.91 38 VAL B N 1
ATOM 1215 C CA . VAL B 1 38 ? 19.191 8.395 -11.220 1.00 10.84 38 VAL B CA 1
ATOM 1216 C C . VAL B 1 38 ? 20.179 9.352 -11.888 1.00 10.74 38 VAL B C 1
ATOM 1217 O O . VAL B 1 38 ? 20.605 9.136 -13.039 1.00 12.16 38 VAL B O 1
ATOM 1221 N N . LEU B 1 39 ? 20.513 10.423 -11.183 1.00 10.82 39 LEU B N 1
ATOM 1222 C CA . LEU B 1 39 ? 21.485 11.416 -11.650 1.00 11.70 39 LEU B CA 1
ATOM 1223 C C . LEU B 1 39 ? 22.769 11.330 -10.847 1.00 12.06 39 LEU B C 1
ATOM 1224 O O . LEU B 1 39 ? 22.791 10.821 -9.736 1.00 12.72 39 LEU B O 1
ATOM 1229 N N . ASP B 1 40 ? 23.870 11.841 -11.407 1.00 12.65 40 ASP B N 1
ATOM 1230 C CA . ASP B 1 40 ? 25.127 11.860 -10.648 1.00 13.84 40 ASP B CA 1
ATOM 1231 C C . ASP B 1 40 ? 25.002 12.663 -9.354 1.00 13.03 40 ASP B C 1
ATOM 1232 O O . ASP B 1 40 ? 24.105 13.509 -9.209 1.00 13.95 40 ASP B O 1
ATOM 1237 N N . GLY B 1 41 ? 25.902 12.397 -8.422 1.00 12.61 41 GLY B N 1
ATOM 1238 C CA . GLY B 1 41 ? 25.842 12.993 -7.103 1.00 12.19 41 GLY B CA 1
ATOM 1239 C C . GLY B 1 41 ? 24.787 12.348 -6.230 1.00 11.16 41 GLY B C 1
ATOM 1240 O O . GLY B 1 41 ? 24.197 13.009 -5.372 1.00 11.55 41 GLY B O 1
ATOM 1241 N N . ASN B 1 42 ? 24.550 11.056 -6.451 1.00 11.21 42 ASN B N 1
ATOM 1242 C CA . ASN B 1 42 ? 23.695 10.235 -5.567 1.00 11.45 42 ASN B CA 1
ATOM 1243 C C . ASN B 1 42 ? 22.232 10.679 -5.502 1.00 10.40 42 ASN B C 1
ATOM 1244 O O . ASN B 1 42 ? 21.616 10.627 -4.430 1.00 11.35 42 ASN B O 1
ATOM 1249 N N . ARG B 1 43 ? 21.687 11.107 -6.640 1.00 9.15 43 ARG B N 1
ATOM 1250 C CA . ARG B 1 43 ? 20.331 11.646 -6.684 1.00 9.09 43 ARG B CA 1
ATOM 1251 C C . ARG B 1 43 ? 19.386 10.675 -7.380 1.00 8.90 43 ARG B C 1
ATOM 1252 O O . ARG B 1 43 ? 19.641 10.236 -8.500 1.00 10.66 43 ARG B O 1
ATOM 1260 N N . ILE B 1 44 ? 18.283 10.349 -6.715 1.00 8.16 44 ILE B N 1
ATOM 1261 C CA . ILE B 1 44 ? 17.208 9.567 -7.301 1.00 7.95 44 ILE B CA 1
ATOM 1262 C C . ILE B 1 44 ? 16.033 10.519 -7.488 1.00 7.13 44 ILE B C 1
ATOM 1263 O O . ILE B 1 44 ? 15.587 11.138 -6.497 1.00 8.54 44 ILE B O 1
ATOM 1268 N N . VAL B 1 45 ? 15.533 10.615 -8.707 1.00 7.14 45 VAL B N 1
ATOM 1269 C CA . VAL B 1 45 ? 14.451 11.541 -9.006 1.00 8.11 45 VAL B CA 1
ATOM 1270 C C . VAL B 1 45 ? 13.182 10.763 -9.320 1.00 7.69 45 VAL B C 1
ATOM 1271 O O . VAL B 1 45 ? 13.204 9.811 -10.122 1.00 8.65 45 VAL B O 1
ATOM 1275 N N . VAL B 1 46 ? 12.078 11.189 -8.705 1.00 7.60 46 VAL B N 1
ATOM 1276 C CA . VAL B 1 46 ? 10.772 10.522 -8.807 1.00 8.60 46 VAL B CA 1
ATOM 1277 C C . VAL B 1 46 ? 9.785 11.538 -9.382 1.00 8.02 46 VAL B C 1
ATOM 1278 O O . VAL B 1 46 ? 9.734 12.676 -8.878 1.00 7.43 46 VAL B O 1
ATOM 1282 N N . PRO B 1 47 ? 8.977 11.167 -10.391 1.00 7.34 47 PRO B N 1
ATOM 1283 C CA . PRO B 1 47 ? 7.937 12.077 -10.854 1.00 7.95 47 PRO B CA 1
ATOM 1284 C C . PRO B 1 47 ? 6.782 12.193 -9.867 1.00 7.29 47 PRO B C 1
ATOM 1285 O O . PRO B 1 47 ? 6.256 11.177 -9.369 1.00 8.10 47 PRO B O 1
ATOM 1289 N N . VAL B 1 48 ? 6.365 13.426 -9.611 1.00 7.02 48 VAL B N 1
ATOM 1290 C CA . VAL B 1 48 ? 5.342 13.689 -8.588 1.00 7.08 48 VAL B CA 1
ATOM 1291 C C . VAL B 1 48 ? 4.061 14.150 -9.254 1.00 6.64 48 VAL B C 1
ATOM 1292 O O . VAL B 1 48 ? 4.081 15.182 -9.953 1.00 7.19 48 VAL B O 1
ATOM 1296 N N . GLY B 1 49 ? 2.982 13.409 -9.058 1.00 7.49 49 GLY B N 1
ATOM 1297 C CA . GLY B 1 49 ? 1.638 13.798 -9.484 1.00 8.15 49 GLY B CA 1
ATOM 1298 C C . GLY B 1 49 ? 0.813 14.180 -8.274 1.00 7.18 49 GLY B C 1
ATOM 1299 O O . GLY B 1 49 ? 0.326 15.317 -8.177 1.00 8.94 49 GLY B O 1
ATOM 1300 N N . GLY B 1 50 ? 0.682 13.242 -7.344 1.00 7.36 50 GLY B N 1
ATOM 1301 C CA . GLY B 1 50 ? 0.070 13.481 -6.048 1.00 7.42 50 GLY B CA 1
ATOM 1302 C C . GLY B 1 50 ? 1.097 13.942 -5.050 1.00 7.31 50 GLY B C 1
ATOM 1303 O O . GLY B 1 50 ? 1.664 15.022 -5.179 1.00 7.89 50 GLY B O 1
ATOM 1304 N N . MET B 1 51 ? 1.340 13.100 -4.052 1.00 7.01 51 MET B N 1
ATOM 1305 C CA . MET B 1 51 ? 2.352 13.306 -3.017 1.00 6.70 51 MET B CA 1
ATOM 1306 C C . MET B 1 51 ? 2.208 14.648 -2.295 1.00 7.16 51 MET B C 1
ATOM 1307 O O . MET B 1 51 ? 3.201 15.178 -1.801 1.00 7.11 51 MET B O 1
ATOM 1312 N N . HIS B 1 52 ? 0.992 15.192 -2.204 1.00 7.41 52 HIS B N 1
ATOM 1313 C CA . HIS B 1 52 ? 0.842 16.429 -1.429 1.00 7.99 52 HIS B CA 1
ATOM 1314 C C . HIS B 1 52 ? 1.120 16.198 0.069 1.00 7.93 52 HIS B C 1
ATOM 1315 O O . HIS B 1 52 ? 1.748 17.041 0.720 1.00 8.71 52 HIS B O 1
ATOM 1322 N N . LYS B 1 53 ? 0.650 15.088 0.621 1.00 7.65 53 LYS B N 1
ATOM 1323 C CA . LYS B 1 53 ? 0.899 14.839 2.044 1.00 8.23 53 LYS B CA 1
ATOM 1324 C C . LYS B 1 53 ? 2.378 14.567 2.276 1.00 8.07 53 LYS B C 1
ATOM 1325 O O . LYS B 1 53 ? 2.997 15.106 3.190 1.00 7.94 53 LYS B O 1
ATOM 1331 N N . THR B 1 54 ? 2.944 13.721 1.421 1.00 7.27 54 THR B N 1
ATOM 1332 C CA . THR B 1 54 ? 4.379 13.460 1.447 1.00 6.96 54 THR B CA 1
ATOM 1333 C C . THR B 1 54 ? 5.186 14.765 1.398 1.00 7.13 54 THR B C 1
ATOM 1334 O O . THR B 1 54 ? 6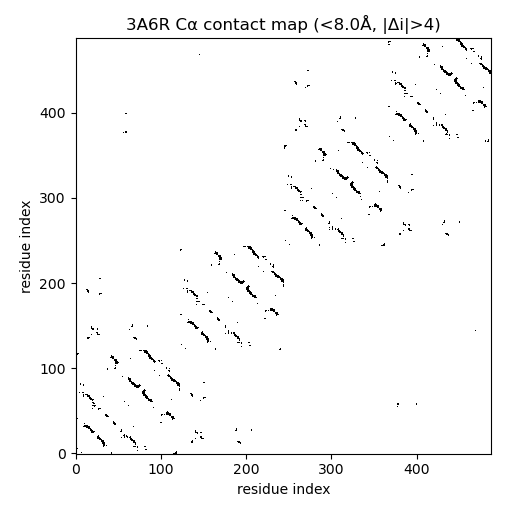.157 14.947 2.151 1.00 7.28 54 THR B O 1
ATOM 1338 N N . GLU B 1 55 ? 4.805 15.653 0.484 1.00 7.29 55 GLU B N 1
ATOM 1339 C CA . GLU B 1 55 ? 5.528 16.912 0.339 1.00 8.18 55 GLU B CA 1
ATOM 1340 C C . GLU B 1 55 ? 5.460 17.757 1.609 1.00 7.40 55 GLU B C 1
ATOM 1341 O O . GLU B 1 55 ? 6.453 18.378 2.006 1.00 8.44 55 GLU B O 1
ATOM 1347 N N . ALA B 1 56 ? 4.281 17.824 2.217 1.00 8.21 56 ALA B N 1
ATOM 1348 C CA . ALA B 1 56 ? 4.115 18.559 3.483 1.00 8.70 56 ALA B CA 1
ATOM 1349 C C . ALA B 1 56 ? 5.013 17.956 4.559 1.00 8.12 56 ALA B C 1
ATOM 1350 O O . ALA B 1 56 ? 5.649 18.686 5.341 1.00 9.07 56 ALA B O 1
ATOM 1352 N N . ASN B 1 57 ? 5.106 16.630 4.584 1.00 8.02 57 ASN B N 1
ATOM 1353 C CA . ASN B 1 57 ? 5.945 15.960 5.586 1.00 8.72 57 ASN B CA 1
ATOM 1354 C C . ASN B 1 57 ? 7.415 16.298 5.357 1.00 8.49 57 ASN B C 1
ATOM 1355 O O . ASN B 1 57 ? 8.146 16.603 6.306 1.00 9.18 57 ASN B O 1
ATOM 1360 N N . VAL B 1 58 ? 7.840 16.266 4.101 1.00 8.60 58 VAL B N 1
ATOM 1361 C CA . VAL B 1 58 ? 9.218 16.584 3.762 1.00 8.04 58 VAL B CA 1
ATOM 1362 C C . VAL B 1 58 ? 9.589 18.023 4.125 1.00 8.64 58 VAL B C 1
ATOM 1363 O O . VAL B 1 58 ? 10.729 18.275 4.545 1.00 9.15 58 VAL B O 1
ATOM 1367 N N . ALA B 1 59 ? 8.656 18.955 3.957 1.00 9.14 59 ALA B N 1
ATOM 1368 C CA . ALA B 1 59 ? 8.902 20.340 4.361 1.00 10.43 59 ALA B CA 1
ATOM 1369 C C . ALA B 1 59 ? 9.178 20.460 5.874 1.00 11.15 59 ALA B C 1
ATOM 1370 O O . ALA B 1 59 ? 9.953 21.340 6.301 1.00 12.95 59 ALA B O 1
ATOM 1372 N N . ARG B 1 60 ? 8.603 19.576 6.683 1.00 11.18 60 ARG B N 1
ATOM 1373 C CA . ARG B 1 60 ? 8.855 19.554 8.131 1.00 12.04 60 ARG B CA 1
ATOM 1374 C C . ARG B 1 60 ? 10.116 18.759 8.493 1.00 12.04 60 ARG B C 1
ATOM 1375 O O . ARG B 1 60 ? 10.829 19.107 9.440 1.00 13.53 60 ARG B O 1
ATOM 1383 N N . ASP B 1 61 ? 10.381 17.675 7.767 1.00 11.06 61 ASP B N 1
ATOM 1384 C CA . ASP B 1 61 ? 11.478 16.762 8.065 1.00 9.90 61 ASP B CA 1
ATOM 1385 C C . ASP B 1 61 ? 11.927 16.183 6.735 1.00 8.88 61 ASP B C 1
ATOM 1386 O O . ASP B 1 61 ? 11.208 15.358 6.143 1.00 9.27 61 ASP B O 1
ATOM 1391 N N . GLU B 1 62 ? 13.094 16.596 6.246 1.00 8.91 62 GLU B N 1
ATOM 1392 C CA . GLU B 1 62 ? 13.558 16.209 4.921 1.00 8.44 62 GLU B CA 1
ATOM 1393 C C . GLU B 1 62 ? 13.971 14.728 4.830 1.00 8.64 62 GLU B C 1
ATOM 1394 O O . GLU B 1 62 ? 14.209 14.230 3.727 1.00 8.83 62 GLU B O 1
ATOM 1400 N N . ARG B 1 63 ? 14.098 14.037 5.951 1.00 8.59 63 ARG B N 1
ATOM 1401 C CA . ARG B 1 63 ? 14.594 12.644 5.931 1.00 8.87 63 ARG B CA 1
ATOM 1402 C C . ARG B 1 63 ? 13.577 11.673 5.367 1.00 9.01 63 ARG B C 1
ATOM 1403 O O . ARG B 1 63 ? 12.433 11.666 5.821 1.00 10.83 63 ARG B O 1
ATOM 1411 N N . VAL B 1 64 ? 13.983 10.847 4.414 1.00 8.15 64 VAL B N 1
ATOM 1412 C CA . VAL B 1 64 ? 13.087 9.844 3.861 1.00 7.55 64 VAL B CA 1
ATOM 1413 C C . VAL B 1 64 ? 13.771 8.488 3.831 1.00 6.55 64 VAL B C 1
ATOM 1414 O O . VAL B 1 64 ? 15.009 8.378 3.890 1.00 7.15 64 VAL B O 1
ATOM 1418 N N . LEU B 1 65 ? 12.940 7.465 3.702 1.00 6.59 65 LEU B N 1
ATOM 1419 C CA . LEU B 1 65 ? 13.410 6.099 3.476 1.00 6.47 65 LEU B CA 1
ATOM 1420 C C . LEU B 1 65 ? 12.761 5.621 2.204 1.00 6.74 65 LEU B C 1
ATOM 1421 O O . LEU B 1 65 ? 11.604 5.952 1.935 1.00 7.07 65 LEU B O 1
ATOM 1426 N N . MET B 1 66 ? 13.487 4.807 1.447 1.00 6.47 66 MET B N 1
ATOM 1427 C CA . MET B 1 66 ? 12.946 4.231 0.218 1.00 7.04 66 MET B CA 1
ATOM 1428 C C . MET B 1 66 ? 13.325 2.767 0.128 1.00 6.41 66 MET B C 1
ATOM 1429 O O . MET B 1 66 ? 14.469 2.404 0.407 1.00 7.03 66 MET B O 1
ATOM 1434 N N . THR B 1 67 ? 12.374 1.912 -0.245 1.00 6.19 67 THR B N 1
ATOM 1435 C CA . THR B 1 67 ? 12.688 0.509 -0.535 1.00 6.99 67 THR B CA 1
ATOM 1436 C C . THR B 1 67 ? 12.257 0.178 -1.942 1.00 6.36 67 THR B C 1
ATOM 1437 O O . THR B 1 67 ? 11.301 0.757 -2.495 1.00 7.30 67 THR B O 1
ATOM 1441 N N . LEU B 1 68 ? 12.936 -0.815 -2.509 1.00 6.85 68 LEU B N 1
ATOM 1442 C CA . LEU B 1 68 ? 12.599 -1.336 -3.817 1.00 6.93 68 LEU B CA 1
ATOM 1443 C C . LEU B 1 68 ? 13.312 -2.667 -3.979 1.00 6.45 68 LEU B C 1
ATOM 1444 O O . LEU B 1 68 ? 14.260 -2.964 -3.246 1.00 7.20 68 LEU B O 1
ATOM 1449 N N . GLY B 1 69 ? 12.887 -3.483 -4.936 1.00 5.97 69 GLY B N 1
ATOM 1450 C CA . GLY B 1 69 ? 13.559 -4.766 -5.128 1.00 6.32 69 GLY B CA 1
ATOM 1451 C C . GLY B 1 69 ? 13.030 -5.465 -6.350 1.00 6.05 69 GLY B C 1
ATOM 1452 O O . GLY B 1 69 ? 12.250 -4.913 -7.147 1.00 5.80 69 GLY B O 1
ATOM 1453 N N . SER B 1 70 ? 13.477 -6.703 -6.521 1.00 5.90 70 SER B N 1
ATOM 1454 C CA . SER B 1 70 ? 13.025 -7.523 -7.636 1.00 6.39 70 SER B CA 1
ATOM 1455 C C . SER B 1 70 ? 13.301 -8.982 -7.356 1.00 6.32 70 SER B C 1
ATOM 1456 O O . SER B 1 70 ? 14.417 -9.348 -6.967 1.00 6.54 70 SER B O 1
ATOM 1459 N N . ARG B 1 71 ? 12.285 -9.816 -7.612 1.00 6.70 71 ARG B N 1
ATOM 1460 C CA . ARG B 1 71 ? 12.464 -11.278 -7.602 1.00 8.90 71 ARG B CA 1
ATOM 1461 C C . ARG B 1 71 ? 13.503 -11.761 -8.603 1.00 8.38 71 ARG B C 1
ATOM 1462 O O . ARG B 1 71 ? 13.987 -12.898 -8.494 1.00 9.80 71 ARG B O 1
ATOM 1470 N N . LYS B 1 72 ? 13.811 -10.935 -9.588 1.00 8.30 72 LYS B N 1
ATOM 1471 C CA . LYS B 1 72 ? 14.594 -11.352 -10.748 1.00 9.92 72 LYS B CA 1
ATOM 1472 C C . LYS B 1 72 ? 16.085 -11.013 -10.636 1.00 9.75 72 LYS B C 1
ATOM 1473 O O . LYS B 1 72 ? 16.848 -11.250 -11.588 1.00 12.20 72 LYS B O 1
ATOM 1479 N N . VAL B 1 73 ? 16.514 -10.454 -9.514 1.00 8.58 73 VAL B N 1
ATOM 1480 C CA . VAL B 1 73 ? 17.919 -10.128 -9.299 1.00 8.83 73 VAL B CA 1
ATOM 1481 C C . VAL B 1 73 ? 18.365 -10.891 -8.066 1.00 8.31 73 VAL B C 1
ATOM 1482 O O . VAL B 1 73 ? 17.707 -10.853 -7.033 1.00 9.37 73 VAL B O 1
ATOM 1486 N N . ALA B 1 74 ? 19.488 -11.590 -8.147 1.00 8.71 74 ALA B N 1
ATOM 1487 C CA . ALA B 1 74 ? 19.900 -12.465 -7.061 1.00 8.90 74 ALA B CA 1
ATOM 1488 C C . ALA B 1 74 ? 20.354 -11.674 -5.842 1.00 8.28 74 ALA B C 1
ATOM 1489 O O . ALA B 1 74 ? 21.094 -10.683 -5.953 1.00 8.86 74 ALA B O 1
ATOM 1491 N N . GLY B 1 75 ? 19.896 -12.123 -4.679 1.00 8.39 75 GLY B N 1
ATOM 1492 C CA . GLY B 1 75 ? 20.351 -11.594 -3.407 1.00 9.08 75 GLY B CA 1
ATOM 1493 C C . GLY B 1 75 ? 21.545 -12.385 -2.912 1.00 8.71 75 GLY B C 1
ATOM 1494 O O . GLY B 1 75 ? 22.162 -13.157 -3.669 1.00 10.49 75 GLY B O 1
ATOM 1495 N N . ARG B 1 76 ? 21.874 -12.230 -1.642 1.00 8.84 76 ARG B N 1
ATOM 1496 C CA . ARG B 1 76 ? 23.023 -12.946 -1.086 1.00 10.02 76 ARG B CA 1
ATOM 1497 C C . ARG B 1 76 ? 22.828 -14.442 -0.928 1.00 10.65 76 ARG B C 1
ATOM 1498 O O . ARG B 1 76 ? 23.812 -15.191 -0.888 1.00 11.66 76 ARG B O 1
ATOM 1506 N N . ASN B 1 77 ? 21.577 -14.878 -0.815 1.00 10.71 77 ASN B N 1
ATOM 1507 C CA . ASN B 1 77 ? 21.245 -16.257 -0.440 1.00 12.15 77 ASN B CA 1
ATOM 1508 C C . ASN B 1 77 ? 20.152 -16.908 -1.248 1.00 13.39 77 ASN B C 1
ATOM 1509 O O . ASN B 1 77 ? 19.647 -17.985 -0.898 1.00 16.29 77 ASN B O 1
ATOM 1514 N N . GLY B 1 78 ? 19.786 -16.281 -2.348 1.00 14.00 78 GLY B N 1
ATOM 1515 C CA . GLY B 1 78 ? 18.754 -16.842 -3.188 1.00 14.68 78 GLY B CA 1
ATOM 1516 C C . GLY B 1 78 ? 18.381 -15.867 -4.275 1.00 13.69 78 GLY B C 1
ATOM 1517 O O . GLY B 1 78 ? 18.928 -14.760 -4.348 1.00 11.92 78 GLY B O 1
ATOM 1518 N N . PRO B 1 79 ? 17.441 -16.272 -5.139 1.00 14.35 79 PRO B N 1
ATOM 1519 C CA . PRO B 1 79 ? 16.917 -15.361 -6.112 1.00 13.94 79 PRO B CA 1
ATOM 1520 C C . PRO B 1 79 ? 16.085 -14.333 -5.337 1.00 13.87 79 PRO B C 1
ATOM 1521 O O . PRO B 1 79 ? 15.380 -14.657 -4.387 1.00 14.76 79 PRO B O 1
ATOM 1525 N N . GLY B 1 80 ? 16.240 -13.092 -5.730 1.00 10.69 80 GLY B N 1
ATOM 1526 C CA . GLY B 1 80 ? 15.477 -11.985 -5.218 1.00 8.51 80 GLY B CA 1
ATOM 1527 C C . GLY B 1 80 ? 16.289 -11.144 -4.269 1.00 7.96 80 GLY B C 1
ATOM 1528 O O . GLY B 1 80 ? 17.020 -11.634 -3.409 1.00 7.71 80 GLY B O 1
ATOM 1529 N N . THR B 1 81 ? 16.149 -9.835 -4.425 1.00 6.81 81 THR B N 1
ATOM 1530 C CA . THR B 1 81 ? 16.848 -8.904 -3.576 1.00 6.83 81 THR B CA 1
ATOM 1531 C C . THR B 1 81 ? 16.141 -7.570 -3.527 1.00 6.54 81 THR B C 1
ATOM 1532 O O . THR B 1 81 ? 15.161 -7.348 -4.240 1.00 6.74 81 THR B O 1
ATOM 1536 N N . GLY B 1 82 ? 16.617 -6.707 -2.645 1.00 6.13 82 GLY B N 1
ATOM 1537 C CA . GLY B 1 82 ? 16.103 -5.352 -2.569 1.00 6.19 82 GLY B CA 1
ATOM 1538 C C . GLY B 1 82 ? 16.979 -4.519 -1.677 1.00 6.29 82 GLY B C 1
ATOM 1539 O O . GLY B 1 82 ? 17.966 -5.006 -1.116 1.00 6.35 82 GLY B O 1
ATOM 1540 N N . PHE B 1 83 ? 16.591 -3.242 -1.538 1.00 6.15 83 PHE B N 1
ATOM 1541 C CA . PHE B 1 83 ? 17.392 -2.215 -0.900 1.00 6.47 83 PHE B CA 1
ATOM 1542 C C . PHE B 1 83 ? 16.583 -1.343 0.018 1.00 6.40 83 PHE B C 1
ATOM 1543 O O . PHE B 1 83 ? 15.408 -1.037 -0.283 1.00 6.84 83 PHE B O 1
ATOM 1551 N N . LEU B 1 84 ? 17.220 -0.915 1.108 1.00 6.27 84 LEU B N 1
ATOM 1552 C CA . LEU B 1 84 ? 16.755 0.204 1.925 1.00 6.65 84 LEU B CA 1
ATOM 1553 C C . LEU B 1 84 ? 17.695 1.384 1.658 1.00 6.90 84 LEU B C 1
ATOM 1554 O O . LEU B 1 84 ? 18.922 1.301 1.890 1.00 7.25 84 LEU B O 1
ATOM 1559 N N . ILE B 1 85 ? 17.115 2.479 1.180 1.00 7.07 85 ILE B N 1
ATOM 1560 C CA . ILE B 1 85 ? 17.824 3.711 0.905 1.00 8.04 85 ILE B CA 1
ATOM 1561 C C . ILE B 1 85 ? 17.412 4.729 1.952 1.00 7.32 85 ILE B C 1
ATOM 1562 O O . ILE B 1 85 ? 16.227 4.884 2.241 1.00 7.57 85 ILE B O 1
ATOM 1567 N N . ARG B 1 86 ? 18.400 5.405 2.522 1.00 7.30 86 ARG B N 1
ATOM 1568 C CA . ARG B 1 86 ? 18.157 6.537 3.429 1.00 7.76 86 ARG B CA 1
ATOM 1569 C C . ARG B 1 86 ? 18.718 7.788 2.777 1.00 7.82 86 ARG B C 1
ATOM 1570 O O . ARG B 1 86 ? 19.831 7.778 2.242 1.00 7.97 86 ARG B O 1
ATOM 1578 N N . GLY B 1 87 ? 17.968 8.878 2.818 1.00 8.80 87 GLY B N 1
ATOM 1579 C CA . GLY B 1 87 ? 18.476 10.137 2.271 1.00 9.72 87 GLY B CA 1
ATOM 1580 C C . GLY B 1 87 ? 17.578 11.297 2.612 1.00 9.50 87 GLY B C 1
ATOM 1581 O O . GLY B 1 87 ? 16.665 11.190 3.433 1.00 11.04 87 GLY B O 1
ATOM 1582 N N . SER B 1 88 ? 17.880 12.431 1.995 1.00 8.66 88 SER B N 1
ATOM 1583 C CA . SER B 1 88 ? 17.132 13.651 2.224 1.00 8.92 88 SER B CA 1
ATOM 1584 C C . SER B 1 88 ? 16.359 13.994 0.960 1.00 8.25 88 SER B C 1
ATOM 1585 O O . SER B 1 88 ? 16.838 13.767 -0.153 1.00 9.76 88 SER B O 1
ATOM 1588 N N . ALA B 1 89 ? 15.161 14.549 1.130 1.00 7.98 89 ALA B N 1
ATOM 1589 C CA . ALA B 1 89 ? 14.248 14.797 -0.002 1.00 8.01 89 ALA B CA 1
ATOM 1590 C C . ALA B 1 89 ? 14.032 16.286 -0.222 1.00 7.57 89 ALA B C 1
ATOM 1591 O O . ALA B 1 89 ? 14.034 17.063 0.744 1.00 8.35 89 ALA B O 1
ATOM 1593 N N . ALA B 1 90 ? 13.811 16.651 -1.475 1.00 7.42 90 ALA B N 1
ATOM 1594 C CA . ALA B 1 90 ? 13.441 18.009 -1.869 1.00 7.50 90 ALA B CA 1
ATOM 1595 C C . ALA B 1 90 ? 12.482 17.892 -3.026 1.00 7.83 90 ALA B C 1
ATOM 1596 O O . ALA B 1 90 ? 12.536 16.910 -3.763 1.00 9.14 90 ALA B O 1
ATOM 1598 N N . PHE B 1 91 ? 11.621 18.892 -3.207 1.00 7.35 91 PHE B N 1
ATOM 1599 C CA . PHE B 1 91 ? 10.683 18.927 -4.329 1.00 7.23 91 PHE B CA 1
ATOM 1600 C C . PHE B 1 91 ? 11.041 20.090 -5.246 1.00 7.22 91 PHE B C 1
ATOM 1601 O O . PHE B 1 91 ? 11.001 21.269 -4.837 1.00 8.80 91 PHE B O 1
ATOM 1609 N N . ARG B 1 92 ? 11.362 19.774 -6.480 1.00 7.02 92 ARG B N 1
ATOM 1610 C CA . ARG B 1 92 ? 11.714 20.756 -7.481 1.00 7.89 92 ARG B CA 1
ATOM 1611 C C . ARG B 1 92 ? 10.615 20.935 -8.503 1.00 7.56 92 ARG B C 1
ATOM 1612 O O . ARG B 1 92 ? 9.939 19.987 -8.939 1.00 7.99 92 ARG B O 1
ATOM 1620 N N . THR B 1 93 ? 10.467 22.187 -8.939 1.00 7.32 93 THR B N 1
ATOM 1621 C CA . THR B 1 93 ? 9.424 22.572 -9.868 1.00 8.00 93 THR B CA 1
ATOM 1622 C C . THR B 1 93 ? 9.933 23.395 -11.057 1.00 8.14 93 THR B C 1
ATOM 1623 O O . THR B 1 93 ? 9.156 23.819 -11.910 1.00 8.24 93 THR B O 1
ATOM 1627 N N . ASP B 1 94 ? 11.242 23.579 -11.134 1.00 8.69 94 ASP B N 1
ATOM 1628 C CA . ASP B 1 94 ? 11.877 24.058 -12.370 1.00 9.80 94 ASP B CA 1
ATOM 1629 C C . ASP B 1 94 ? 13.331 23.600 -12.325 1.00 9.25 94 ASP B C 1
ATOM 1630 O O . ASP B 1 94 ? 13.771 23.015 -11.324 1.00 10.98 94 ASP B O 1
ATOM 1635 N N . GLY B 1 95 ? 14.060 23.858 -13.402 1.00 10.46 95 GLY B N 1
ATOM 1636 C CA . GLY B 1 95 ? 15.476 23.497 -13.462 1.00 9.48 95 GLY B CA 1
ATOM 1637 C C . GLY B 1 95 ? 15.731 22.065 -13.865 1.00 9.64 95 GLY B C 1
ATOM 1638 O O . GLY B 1 95 ? 14.810 21.288 -14.130 1.00 8.96 95 GLY B O 1
ATOM 1639 N N . PRO B 1 96 ? 17.019 21.697 -13.908 1.00 9.96 96 PRO B N 1
ATOM 1640 C CA . PRO B 1 96 ? 17.405 20.412 -14.464 1.00 10.61 96 PRO B CA 1
ATOM 1641 C C . PRO B 1 96 ? 16.778 19.220 -13.748 1.00 9.43 96 PRO B C 1
ATOM 1642 O O . PRO B 1 96 ? 16.490 18.207 -14.383 1.00 9.37 96 PRO B O 1
ATOM 1646 N N . GLU B 1 97 ? 16.592 19.302 -12.434 1.00 9.39 97 GLU B N 1
ATOM 1647 C CA . GLU B 1 97 ? 16.009 18.171 -11.710 1.00 9.53 97 GLU B CA 1
ATOM 1648 C C . GLU B 1 97 ? 14.541 17.979 -12.037 1.00 8.61 97 GLU B C 1
ATOM 1649 O O . GLU B 1 97 ? 14.068 16.831 -12.066 1.00 9.90 97 GLU B O 1
ATOM 1655 N N . PHE B 1 98 ? 13.805 19.067 -12.260 1.00 8.83 98 PHE B N 1
ATOM 1656 C CA . PHE B 1 98 ? 12.455 18.924 -12.728 1.00 9.00 98 PHE B CA 1
ATOM 1657 C C . PHE B 1 98 ? 12.436 18.405 -14.169 1.00 9.00 98 PHE B C 1
ATOM 1658 O O . PHE B 1 98 ? 11.662 17.508 -14.519 1.00 10.00 98 PHE B O 1
ATOM 1666 N N . GLU B 1 99 ? 13.292 18.983 -15.012 1.00 9.30 99 GLU B N 1
ATOM 1667 C CA . GLU B 1 99 ? 13.370 18.559 -16.400 1.00 10.82 99 GLU B CA 1
ATOM 1668 C C . GLU B 1 99 ? 13.665 17.067 -16.538 1.00 10.54 99 GLU B C 1
ATOM 1669 O O . GLU B 1 99 ? 13.207 16.430 -17.498 1.00 10.92 99 GLU B O 1
ATOM 1675 N N . ALA B 1 100 ? 14.379 16.488 -15.579 1.00 9.78 100 ALA B N 1
ATOM 1676 C CA . ALA B 1 100 ? 14.698 15.054 -15.604 1.00 10.45 100 ALA B CA 1
ATOM 1677 C C . ALA B 1 100 ? 13.464 14.148 -15.641 1.00 10.14 100 ALA B C 1
ATOM 1678 O O . ALA B 1 100 ? 13.573 13.007 -16.094 1.00 10.74 100 ALA B O 1
ATOM 1680 N N . ILE B 1 101 ? 12.308 14.612 -15.158 1.00 9.33 101 ILE B N 1
ATOM 1681 C CA . ILE B 1 101 ? 11.111 13.756 -15.157 1.00 9.66 101 ILE B CA 1
ATOM 1682 C C . ILE B 1 101 ? 9.955 14.422 -15.897 1.00 9.77 101 ILE B C 1
ATOM 1683 O O . ILE B 1 101 ? 8.813 13.946 -15.867 1.00 10.27 101 ILE B O 1
ATOM 1688 N N . ALA B 1 102 ? 10.245 15.501 -16.614 1.00 10.68 102 ALA B N 1
ATOM 1689 C CA . ALA B 1 102 ? 9.194 16.280 -17.245 1.00 11.15 102 ALA B CA 1
ATOM 1690 C C . ALA B 1 102 ? 8.516 15.583 -18.446 1.00 10.99 102 ALA B C 1
ATOM 1691 O O . ALA B 1 102 ? 7.482 16.069 -18.911 1.00 11.97 102 ALA B O 1
ATOM 1693 N N . ARG B 1 103 ? 9.061 14.468 -18.953 1.00 10.85 103 ARG B N 1
ATOM 1694 C CA . ARG B 1 103 ? 8.351 13.705 -19.979 1.00 10.93 103 ARG B CA 1
ATOM 1695 C C . ARG B 1 103 ? 7.078 13.104 -19.431 1.00 10.10 103 ARG B C 1
ATOM 1696 O O . ARG B 1 103 ? 6.185 12.738 -20.202 1.00 11.43 103 ARG B O 1
ATOM 1704 N N . PHE B 1 104 ? 6.969 12.970 -18.106 1.00 9.27 104 PHE B N 1
ATOM 1705 C CA . PHE B 1 104 ? 5.714 12.556 -17.520 1.00 9.14 104 PHE B CA 1
ATOM 1706 C C . PHE B 1 104 ? 4.807 13.777 -17.486 1.00 9.21 104 PHE B C 1
ATOM 1707 O O . PHE B 1 104 ? 4.978 14.687 -16.677 1.00 8.83 104 PHE B O 1
ATOM 1715 N N . LYS B 1 105 ? 3.832 13.818 -18.380 1.00 9.92 105 LYS B N 1
ATOM 1716 C CA . LYS B 1 105 ? 3.036 15.029 -18.587 1.00 10.76 105 LYS B CA 1
ATOM 1717 C C . LYS B 1 105 ? 2.083 15.332 -17.442 1.00 10.74 105 LYS B C 1
ATOM 1718 O O . LYS B 1 105 ? 1.584 16.462 -17.326 1.00 11.98 105 LYS B O 1
ATOM 1724 N N . TRP B 1 106 ? 1.864 14.350 -16.576 1.00 10.64 106 TRP B N 1
ATOM 1725 C CA . TRP B 1 106 ? 1.034 14.533 -15.397 1.00 10.22 106 TRP B CA 1
ATOM 1726 C C . TRP B 1 106 ? 1.834 15.075 -14.208 1.00 9.51 106 TRP B C 1
ATOM 1727 O O . TRP B 1 106 ? 1.287 15.366 -13.160 1.00 10.48 106 TRP B O 1
ATOM 1738 N N . ALA B 1 107 ? 3.149 15.208 -14.353 1.00 8.50 107 ALA B N 1
ATOM 1739 C CA . ALA B 1 107 ? 3.960 15.610 -13.200 1.00 8.28 107 ALA B CA 1
ATOM 1740 C C . ALA B 1 107 ? 3.787 17.089 -12.842 1.00 7.82 107 ALA B C 1
ATOM 1741 O O . ALA B 1 107 ? 3.793 17.972 -13.723 1.00 9.58 107 ALA B O 1
ATOM 1743 N N . ARG B 1 108 ? 3.668 17.357 -11.552 1.00 7.33 108 ARG B N 1
ATOM 1744 C CA . ARG B 1 108 ? 3.677 18.724 -11.013 1.00 7.04 108 ARG B CA 1
ATOM 1745 C C . ARG B 1 108 ? 5.004 19.077 -10.372 1.00 7.63 108 ARG B C 1
ATOM 1746 O O . ARG B 1 108 ? 5.210 20.261 -10.045 1.00 7.98 108 ARG B O 1
ATOM 1754 N N . ALA B 1 109 ? 5.863 18.092 -10.113 1.00 7.90 109 ALA B N 1
ATOM 1755 C CA . ALA B 1 109 ? 7.108 18.332 -9.419 1.00 7.68 109 ALA B CA 1
ATOM 1756 C C . ALA B 1 109 ? 8.008 17.116 -9.616 1.00 7.11 109 ALA B C 1
ATOM 1757 O O . ALA B 1 109 ? 7.559 16.062 -10.119 1.00 7.22 109 ALA B O 1
ATOM 1759 N N . ALA B 1 110 ? 9.264 17.272 -9.226 1.00 7.00 110 ALA B N 1
ATOM 1760 C CA . ALA B 1 110 ? 10.218 16.184 -9.130 1.00 7.24 110 ALA B CA 1
ATOM 1761 C C . ALA B 1 110 ? 10.591 16.019 -7.673 1.00 7.27 110 ALA B C 1
ATOM 1762 O O . ALA B 1 110 ? 10.985 17.005 -7.016 1.00 7.86 110 ALA B O 1
ATOM 1764 N N . LEU B 1 111 ? 10.492 14.790 -7.147 1.00 6.98 111 LEU B N 1
ATOM 1765 C CA . LEU B 1 111 ? 10.942 14.484 -5.800 1.00 7.21 111 LEU B CA 1
ATOM 1766 C C . LEU B 1 111 ? 12.385 14.007 -5.963 1.00 7.17 111 LEU B C 1
ATOM 1767 O O . LEU B 1 111 ? 12.657 12.994 -6.649 1.00 8.17 111 LEU B O 1
ATOM 1772 N N . VAL B 1 112 ? 13.311 14.753 -5.380 1.00 7.37 112 VAL B N 1
ATOM 1773 C CA . VAL B 1 112 ? 14.735 14.481 -5.515 1.00 7.50 112 VAL B CA 1
ATOM 1774 C C . VAL B 1 112 ? 15.241 13.955 -4.185 1.00 7.42 112 VAL B C 1
ATOM 1775 O O . VAL B 1 112 ? 15.196 14.654 -3.160 1.00 7.62 112 VAL B O 1
ATOM 1779 N N . ILE B 1 113 ? 15.705 12.706 -4.193 1.00 7.40 113 ILE B N 1
ATOM 1780 C CA . ILE B 1 113 ? 16.226 12.060 -2.995 1.00 8.38 113 ILE B CA 1
ATOM 1781 C C . ILE B 1 113 ? 17.739 11.967 -3.117 1.00 8.16 113 ILE B C 1
ATOM 1782 O O . ILE B 1 113 ? 18.269 11.358 -4.056 1.00 8.94 113 ILE B O 1
ATOM 1787 N N . THR B 1 114 ? 18.427 12.619 -2.204 1.00 7.97 114 THR B N 1
ATOM 1788 C CA . THR B 1 114 ? 19.884 12.584 -2.168 1.00 9.15 114 THR B CA 1
ATOM 1789 C C . THR B 1 114 ? 20.266 11.493 -1.194 1.00 7.97 114 THR B C 1
ATOM 1790 O O . THR B 1 114 ? 20.007 11.571 0.009 1.00 9.09 114 THR B O 1
ATOM 1794 N N . VAL B 1 115 ? 20.848 10.434 -1.745 1.00 8.52 115 VAL B N 1
ATOM 1795 C CA . VAL B 1 115 ? 21.114 9.218 -0.979 1.00 8.72 115 VAL B CA 1
ATOM 1796 C C . VAL B 1 115 ? 22.289 9.385 -0.041 1.00 8.68 115 VAL B C 1
ATOM 1797 O O . VAL B 1 115 ? 23.359 9.810 -0.490 1.00 10.54 115 VAL B O 1
ATOM 1801 N N . VAL B 1 116 ? 22.093 9.058 1.225 1.00 8.54 116 VAL B N 1
ATOM 1802 C CA . VAL B 1 1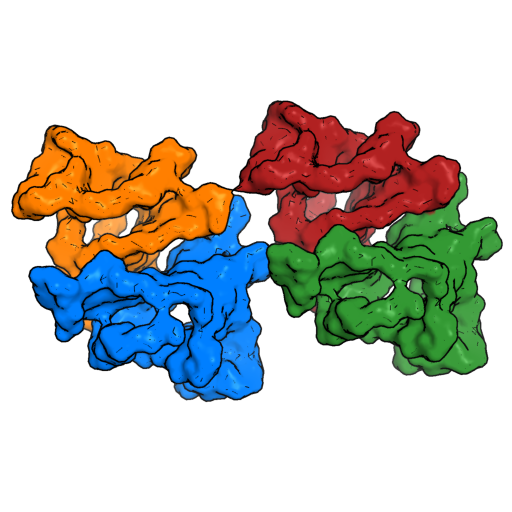16 ? 23.132 9.031 2.258 1.00 10.41 116 VAL B CA 1
ATOM 1803 C C . VAL B 1 116 ? 23.640 7.604 2.510 1.00 10.01 116 VAL B C 1
ATOM 1804 O O . VAL B 1 116 ? 24.828 7.410 2.828 1.00 11.61 116 VAL B O 1
ATOM 1808 N N . SER B 1 117 ? 22.765 6.605 2.384 1.00 9.41 117 SER B N 1
ATOM 1809 C CA . SER B 1 117 ? 23.187 5.211 2.494 1.00 9.34 117 SER B CA 1
ATOM 1810 C C . SER B 1 117 ? 22.243 4.329 1.697 1.00 8.90 117 SER B C 1
ATOM 1811 O O . SER B 1 117 ? 21.068 4.654 1.505 1.00 7.80 117 SER B O 1
ATOM 1814 N N . ALA B 1 118 ? 22.790 3.209 1.243 1.00 9.09 118 ALA B N 1
ATOM 1815 C CA . ALA B 1 118 ? 22.028 2.167 0.576 1.00 9.79 118 ALA B CA 1
ATOM 1816 C C . ALA B 1 118 ? 22.472 0.836 1.153 1.00 9.53 118 ALA B C 1
ATOM 1817 O O . ALA B 1 118 ? 23.690 0.545 1.262 1.00 11.73 118 ALA B O 1
ATOM 1819 N N . GLU B 1 119 ? 21.491 0.041 1.551 1.00 7.86 119 GLU B N 1
ATOM 1820 C CA . GLU B 1 119 ? 21.743 -1.252 2.173 1.00 8.38 119 GLU B CA 1
ATOM 1821 C C . GLU B 1 119 ? 20.995 -2.303 1.383 1.00 7.51 119 GLU B C 1
ATOM 1822 O O . GLU B 1 119 ? 19.762 -2.223 1.277 1.00 7.98 119 GLU B O 1
ATOM 1828 N N . GLN B 1 120 ? 21.715 -3.284 0.849 1.00 7.01 120 GLN B N 1
ATOM 1829 C CA . GLN B 1 120 ? 21.058 -4.440 0.263 1.00 7.01 120 GLN B CA 1
ATOM 1830 C C . GLN B 1 120 ? 20.594 -5.327 1.412 1.00 6.60 120 GLN B C 1
ATOM 1831 O O . GLN B 1 120 ? 21.424 -5.872 2.172 1.00 7.60 120 GLN B O 1
ATOM 1837 N N . THR B 1 121 ? 19.284 -5.472 1.569 1.00 6.98 121 THR B N 1
ATOM 1838 C CA . THR B 1 121 ? 18.734 -6.090 2.787 1.00 7.51 121 THR B CA 1
ATOM 1839 C C . THR B 1 121 ? 18.325 -7.552 2.571 1.00 8.04 121 THR B C 1
ATOM 1840 O O . THR B 1 121 ? 17.714 -8.165 3.460 1.00 9.33 121 THR B O 1
ATOM 1844 N N . LEU B 1 122 ? 18.703 -8.124 1.437 1.00 8.20 122 LEU B N 1
ATOM 1845 C CA . LEU B 1 122 ? 18.446 -9.534 1.140 1.00 8.48 122 LEU B CA 1
ATOM 1846 C C . LEU B 1 122 ? 19.533 -10.043 0.195 1.00 8.69 122 LEU B C 1
ATOM 1847 O O . LEU B 1 122 ? 19.941 -9.279 -0.703 1.00 9.12 122 LEU B O 1
ATOM 1853 N N . MET C 1 1 ? -16.227 -3.235 43.984 1.00 13.01 1 MET C N 1
ATOM 1854 C CA . MET C 1 1 ? -15.198 -2.161 43.849 1.00 14.62 1 MET C CA 1
ATOM 1855 C C . MET C 1 1 ? -14.366 -2.238 42.591 1.00 12.95 1 MET C C 1
ATOM 1856 O O . MET C 1 1 ? -13.999 -1.210 41.985 1.00 14.76 1 MET C O 1
ATOM 1861 N N . LEU C 1 2 ? -14.023 -3.459 42.212 1.00 10.24 2 LEU C N 1
ATOM 1862 C CA . LEU C 1 2 ? -13.105 -3.621 41.114 1.00 9.13 2 LEU C CA 1
ATOM 1863 C C . LEU C 1 2 ? -13.876 -3.974 39.856 1.00 8.31 2 LEU C C 1
ATOM 1864 O O . LEU C 1 2 ? -14.642 -4.932 39.851 1.00 8.55 2 LEU C O 1
ATOM 1869 N N . PRO C 1 3 ? -13.670 -3.213 38.776 1.00 7.42 3 PRO C N 1
ATOM 1870 C CA . PRO C 1 3 ? -14.468 -3.440 37.590 1.00 7.75 3 PRO C CA 1
ATOM 1871 C C . PRO C 1 3 ? -13.871 -4.479 36.663 1.00 6.89 3 PRO C C 1
ATOM 1872 O O . PRO C 1 3 ? -12.672 -4.796 36.711 1.00 7.09 3 PRO C O 1
ATOM 1876 N N . GLY C 1 4 ? -14.686 -4.953 35.737 1.00 6.89 4 GLY C N 1
ATOM 1877 C CA . GLY C 1 4 ? -14.239 -5.941 34.757 1.00 7.36 4 GLY C CA 1
ATOM 1878 C C . GLY C 1 4 ? -12.957 -5.537 34.031 1.00 6.64 4 GLY C C 1
ATOM 1879 O O . GLY C 1 4 ? -12.068 -6.383 33.818 1.00 7.01 4 GLY C O 1
ATOM 1880 N N . THR C 1 5 ? -12.819 -4.271 33.666 1.00 6.75 5 THR C N 1
ATOM 1881 C CA . THR C 1 5 ? -11.626 -3.831 32.928 1.00 6.68 5 THR C CA 1
ATOM 1882 C C . THR C 1 5 ? -10.363 -4.042 33.756 1.00 6.70 5 THR C C 1
ATOM 1883 O O . THR C 1 5 ? -9.300 -4.343 33.211 1.00 7.10 5 THR C O 1
ATOM 1887 N N . PHE C 1 6 ? -10.475 -3.922 35.076 1.00 6.76 6 PHE C N 1
ATOM 1888 C CA . PHE C 1 6 ? -9.331 -4.190 35.945 1.00 7.46 6 PHE C CA 1
ATOM 1889 C C . PHE C 1 6 ? -8.899 -5.662 35.842 1.00 6.54 6 PHE C C 1
ATOM 1890 O O . PHE C 1 6 ? -7.693 -5.973 35.766 1.00 6.90 6 PHE C O 1
ATOM 1898 N N . PHE C 1 7 ? -9.866 -6.579 35.835 1.00 6.88 7 PHE C N 1
ATOM 1899 C CA . PHE C 1 7 ? -9.566 -8.005 35.664 1.00 7.16 7 PHE C CA 1
ATOM 1900 C C . PHE C 1 7 ? -8.960 -8.282 34.292 1.00 7.69 7 PHE C C 1
ATOM 1901 O O . PHE C 1 7 ? -8.121 -9.161 34.156 1.00 8.29 7 PHE C O 1
ATOM 1909 N N . GLU C 1 8 ? -9.351 -7.525 33.275 1.00 7.86 8 GLU C N 1
ATOM 1910 C CA . GLU C 1 8 ? -8.717 -7.654 31.963 1.00 8.49 8 GLU C CA 1
ATOM 1911 C C . GLU C 1 8 ? -7.244 -7.250 32.032 1.00 7.62 8 GLU C C 1
ATOM 1912 O O . GLU C 1 8 ? -6.379 -7.913 31.431 1.00 8.98 8 GLU C O 1
ATOM 1918 N N . VAL C 1 9 ? -6.934 -6.166 32.738 1.00 7.58 9 VAL C N 1
ATOM 1919 C CA . VAL C 1 9 ? -5.532 -5.790 32.955 1.00 7.74 9 VAL C CA 1
ATOM 1920 C C . VAL C 1 9 ? -4.760 -6.947 33.605 1.00 7.40 9 VAL C C 1
ATOM 1921 O O . VAL C 1 9 ? -3.613 -7.234 33.211 1.00 7.87 9 VAL C O 1
ATOM 1925 N N . LEU C 1 10 ? -5.379 -7.628 34.576 1.00 8.34 10 LEU C N 1
ATOM 1926 C CA . LEU C 1 10 ? -4.701 -8.762 35.232 1.00 8.95 10 LEU C CA 1
ATOM 1927 C C . LEU C 1 10 ? -4.451 -9.957 34.309 1.00 9.76 10 LEU C C 1
ATOM 1928 O O . LEU C 1 10 ? -3.668 -10.852 34.675 1.00 11.59 10 LEU C O 1
ATOM 1933 N N . LYS C 1 11 ? -5.098 -10.017 33.156 1.00 9.58 11 LYS C N 1
ATOM 1934 C CA . LYS C 1 11 ? -4.779 -11.078 32.194 1.00 10.91 11 LYS C CA 1
ATOM 1935 C C . LYS C 1 11 ? -3.479 -10.770 31.437 1.00 10.12 11 LYS C C 1
ATOM 1936 O O . LYS C 1 11 ? -3.005 -11.600 30.662 1.00 11.51 11 LYS C O 1
ATOM 1942 N N . ASN C 1 12 ? -2.918 -9.573 31.639 1.00 8.70 12 ASN C N 1
ATOM 1943 C CA . ASN C 1 12 ? -1.784 -9.075 30.870 1.00 7.50 12 ASN C CA 1
ATOM 1944 C C . ASN C 1 12 ? -0.587 -8.802 31.766 1.00 7.34 12 ASN C C 1
ATOM 1945 O O . ASN C 1 12 ? -0.734 -8.581 32.967 1.00 7.42 12 ASN C O 1
ATOM 1950 N N . GLN C 1 13 ? 0.596 -8.836 31.167 1.00 7.11 13 GLN C N 1
ATOM 1951 C CA . GLN C 1 13 ? 1.829 -8.599 31.899 1.00 7.66 13 GLN C CA 1
ATOM 1952 C C . GLN C 1 13 ? 1.986 -7.148 32.293 1.00 6.51 13 GLN C C 1
ATOM 1953 O O . GLN C 1 13 ? 1.593 -6.244 31.552 1.00 6.93 13 GLN C O 1
ATOM 1959 N N . GLY C 1 14 ? 2.573 -6.926 33.460 1.00 6.02 14 GLY C N 1
ATOM 1960 C CA . GLY C 1 14 ? 2.931 -5.571 33.816 1.00 6.09 14 GLY C CA 1
ATOM 1961 C C . GLY C 1 14 ? 3.491 -5.429 35.196 1.00 5.85 14 GLY C C 1
ATOM 1962 O O . GLY C 1 14 ? 3.544 -6.376 35.979 1.00 6.09 14 GLY C O 1
ATOM 1963 N N . VAL C 1 15 ? 3.924 -4.208 35.462 1.00 5.54 15 VAL C N 1
ATOM 1964 C CA . VAL C 1 15 ? 4.479 -3.814 36.732 1.00 5.57 15 VAL C CA 1
ATOM 1965 C C . VAL C 1 15 ? 3.409 -3.060 37.536 1.00 5.55 15 VAL C C 1
ATOM 1966 O O . VAL C 1 15 ? 2.840 -2.059 37.081 1.00 5.97 15 VAL C O 1
ATOM 1970 N N . VAL C 1 16 ? 3.175 -3.526 38.754 1.00 5.42 16 VAL C N 1
ATOM 1971 C CA . VAL C 1 16 ? 2.281 -2.886 39.711 1.00 5.86 16 VAL C CA 1
ATOM 1972 C C . VAL C 1 16 ? 3.124 -2.003 40.614 1.00 5.50 16 VAL C C 1
ATOM 1973 O O . VAL C 1 16 ? 4.234 -2.394 40.974 1.00 6.16 16 VAL C O 1
ATOM 1977 N N . ALA C 1 17 ? 2.604 -0.834 40.979 1.00 5.65 17 ALA C N 1
ATOM 1978 C CA . ALA C 1 17 ? 3.322 0.063 41.878 1.00 5.62 17 ALA C CA 1
ATOM 1979 C C . ALA C 1 17 ? 2.469 0.332 43.105 1.00 5.37 17 ALA C C 1
ATOM 1980 O O . ALA C 1 17 ? 1.267 0.523 42.986 1.00 6.29 17 ALA C O 1
ATOM 1982 N N . ILE C 1 18 ? 3.096 0.355 44.268 1.00 5.61 18 ILE C N 1
ATOM 1983 C CA . ILE C 1 18 ? 2.411 0.513 45.549 1.00 6.11 18 ILE C CA 1
ATOM 1984 C C . ILE C 1 18 ? 3.113 1.604 46.344 1.00 6.20 18 ILE C C 1
ATOM 1985 O O . ILE C 1 18 ? 4.280 1.468 46.700 1.00 6.07 18 ILE C O 1
ATOM 1990 N N . ALA C 1 19 ? 2.377 2.693 46.577 1.00 6.05 19 ALA C N 1
ATOM 1991 C CA . ALA C 1 19 ? 2.918 3.844 47.296 1.00 5.97 19 ALA C CA 1
ATOM 1992 C C . ALA C 1 19 ? 2.403 3.890 48.723 1.00 6.15 19 ALA C C 1
ATOM 1993 O O . ALA C 1 19 ? 1.218 3.664 49.000 1.00 6.74 19 ALA C O 1
ATOM 1995 N N . THR C 1 20 ? 3.318 4.173 49.633 1.00 6.25 20 THR C N 1
ATOM 1996 C CA . THR C 1 20 ? 3.026 4.354 51.051 1.00 7.00 20 THR C CA 1
ATOM 1997 C C . THR C 1 20 ? 3.595 5.682 51.528 1.00 6.63 20 THR C C 1
ATOM 1998 O O . THR C 1 20 ? 4.450 6.291 50.860 1.00 7.58 20 THR C O 1
ATOM 2002 N N . GLN C 1 21 ? 3.177 6.103 52.734 1.00 6.66 21 GLN C N 1
ATOM 2003 C CA . GLN C 1 21 ? 3.755 7.298 53.348 1.00 7.54 21 GLN C CA 1
ATOM 2004 C C . GLN C 1 21 ? 4.960 6.935 54.207 1.00 8.45 21 GLN C C 1
ATOM 2005 O O . GLN C 1 21 ? 4.819 6.277 55.231 1.00 8.59 21 GLN C O 1
ATOM 2011 N N . GLY C 1 22 ? 6.145 7.381 53.793 1.00 9.17 22 GLY C N 1
ATOM 2012 C CA . GLY C 1 22 ? 7.360 7.254 54.585 1.00 10.90 22 GLY C CA 1
ATOM 2013 C C . GLY C 1 22 ? 7.471 8.362 55.628 1.00 10.72 22 GLY C C 1
ATOM 2014 O O . GLY C 1 22 ? 6.671 9.309 55.640 1.00 10.28 22 GLY C O 1
ATOM 2015 N N . GLU C 1 23 ? 8.436 8.247 56.540 1.00 12.29 23 GLU C N 1
ATOM 2016 C CA . GLU C 1 23 ? 8.575 9.271 57.593 1.00 12.98 23 GLU C CA 1
ATOM 2017 C C . GLU C 1 23 ? 8.891 10.641 57.022 1.00 13.55 23 GLU C C 1
ATOM 2018 O O . GLU C 1 23 ? 8.421 11.661 57.539 1.00 13.87 23 GLU C O 1
ATOM 2024 N N . ASP C 1 24 ? 9.675 10.671 55.956 1.00 13.95 24 ASP C N 1
ATOM 2025 C CA . ASP C 1 24 ? 10.120 11.943 55.424 1.00 15.48 24 ASP C CA 1
ATOM 2026 C C . ASP C 1 24 ? 9.718 12.195 53.977 1.00 14.63 24 ASP C C 1
ATOM 2027 O O . ASP C 1 24 ? 10.140 13.196 53.400 1.00 15.78 24 ASP C O 1
ATOM 2032 N N . GLY C 1 25 ? 8.872 11.331 53.406 1.00 13.62 25 GLY C N 1
ATOM 2033 C CA . GLY C 1 25 ? 8.452 11.439 52.010 1.00 12.00 25 GLY C CA 1
ATOM 2034 C C . GLY C 1 25 ? 7.763 10.142 51.573 1.00 10.55 25 GLY C C 1
ATOM 2035 O O . GLY C 1 25 ? 7.664 9.204 52.361 1.00 10.44 25 GLY C O 1
ATOM 2036 N N . PRO C 1 26 ? 7.306 10.066 50.317 1.00 9.74 26 PRO C N 1
ATOM 2037 C CA . PRO C 1 26 ? 6.662 8.817 49.843 1.00 9.86 26 PRO C CA 1
ATOM 2038 C C . PRO C 1 26 ? 7.642 7.647 49.770 1.00 8.23 26 PRO C C 1
ATOM 2039 O O . PRO C 1 26 ? 8.850 7.839 49.738 1.00 8.94 26 PRO C O 1
ATOM 2043 N N . HIS C 1 27 ? 7.113 6.432 49.744 1.00 7.16 27 HIS C N 1
ATOM 2044 C CA . HIS C 1 27 ? 7.891 5.264 49.372 1.00 7.32 27 HIS C CA 1
ATOM 2045 C C . HIS C 1 27 ? 7.105 4.537 48.278 1.00 6.64 27 HIS C C 1
ATOM 2046 O O . HIS C 1 27 ? 5.884 4.645 48.221 1.00 7.33 27 HIS C O 1
ATOM 2053 N N . LEU C 1 28 ? 7.825 3.841 47.403 1.00 6.60 28 LEU C N 1
ATOM 2054 C CA . LEU C 1 28 ? 7.227 3.227 46.226 1.00 6.27 28 LEU C CA 1
ATOM 2055 C C . LEU C 1 28 ? 7.907 1.904 45.949 1.00 5.77 28 LEU C C 1
ATOM 2056 O O . LEU C 1 28 ? 9.135 1.869 45.828 1.00 6.52 28 LEU C O 1
ATOM 2061 N N . VAL C 1 29 ? 7.110 0.829 45.883 1.00 5.69 29 VAL C N 1
ATOM 2062 C CA . VAL C 1 29 ? 7.611 -0.507 45.576 1.00 6.16 29 VAL C CA 1
ATOM 2063 C C . VAL C 1 29 ? 6.748 -1.152 44.509 1.00 6.20 29 VAL C C 1
ATOM 2064 O O . VAL C 1 29 ? 5.721 -0.592 44.103 1.00 6.29 29 VAL C O 1
ATOM 2068 N N . ASN C 1 30 ? 7.137 -2.352 44.093 1.00 6.11 30 ASN C N 1
ATOM 2069 C CA . ASN C 1 30 ? 6.493 -3.030 42.980 1.00 6.23 30 ASN C CA 1
ATOM 2070 C C . ASN C 1 30 ? 6.128 -4.470 43.243 1.00 5.83 30 ASN C C 1
ATOM 2071 O O . ASN C 1 30 ? 6.660 -5.143 44.135 1.00 6.50 30 ASN C O 1
ATOM 2076 N N . THR C 1 31 ? 5.194 -4.934 42.429 1.00 6.15 31 THR C N 1
ATOM 2077 C CA . THR C 1 31 ? 4.999 -6.342 42.186 1.00 5.94 31 THR C CA 1
ATOM 2078 C C . THR C 1 31 ? 4.651 -6.505 40.697 1.00 5.89 31 THR C C 1
ATOM 2079 O O . THR C 1 31 ? 4.747 -5.547 39.902 1.00 6.08 31 THR C O 1
ATOM 2083 N N . TRP C 1 32 ? 4.238 -7.709 40.310 1.00 6.06 32 TRP C N 1
ATOM 2084 C CA . TRP C 1 32 ? 3.825 -7.992 38.936 1.00 6.27 32 TRP C CA 1
ATOM 2085 C C . TRP C 1 32 ? 2.325 -8.141 38.848 1.00 6.61 32 TRP C C 1
ATOM 2086 O O . TRP C 1 32 ? 1.671 -8.643 39.783 1.00 6.83 32 TRP C O 1
ATOM 2097 N N . ASN C 1 33 ? 1.759 -7.763 37.710 1.00 6.24 33 ASN C N 1
ATOM 2098 C CA . ASN C 1 33 ? 0.313 -7.955 37.493 1.00 6.47 33 ASN C CA 1
ATOM 2099 C C . ASN C 1 33 ? -0.102 -9.381 37.788 1.00 6.40 33 ASN C C 1
ATOM 2100 O O . ASN C 1 33 ? -1.128 -9.603 38.453 1.00 7.12 33 ASN C O 1
ATOM 2105 N N . SER C 1 34 ? 0.705 -10.348 37.338 1.00 6.50 34 SER C N 1
ATOM 2106 C CA . SER C 1 34 ? 0.368 -11.765 37.464 1.00 7.50 34 SER C CA 1
ATOM 2107 C C . SER C 1 34 ? 0.513 -12.280 38.881 1.00 8.07 34 SER C C 1
ATOM 2108 O O . SER C 1 34 ? 0.084 -13.411 39.162 1.00 8.86 34 SER C O 1
ATOM 2111 N N . TYR C 1 35 ? 1.128 -11.523 39.787 1.00 7.08 35 TYR C N 1
ATOM 2112 C CA . TYR C 1 35 ? 1.249 -11.944 41.177 1.00 7.46 35 TYR C CA 1
ATOM 2113 C C . TYR C 1 35 ? 0.032 -11.579 42.019 1.00 8.13 35 TYR C C 1
ATOM 2114 O O . TYR C 1 35 ? -0.164 -12.175 43.090 1.00 9.27 35 TYR C O 1
ATOM 2123 N N . LEU C 1 36 ? -0.761 -10.610 41.589 1.00 7.71 36 LEU C N 1
ATOM 2124 C CA . LEU C 1 36 ? -1.904 -10.177 42.387 1.00 7.86 36 LEU C CA 1
ATOM 2125 C C . LEU C 1 36 ? -2.929 -11.282 42.520 1.00 7.45 36 LEU C C 1
ATOM 2126 O O . LEU C 1 36 ? -3.281 -11.929 41.534 1.00 9.35 36 LEU C O 1
ATOM 2131 N N . LYS C 1 37 ? -3.398 -11.504 43.736 1.00 7.49 37 LYS C N 1
ATOM 2132 C CA . LYS C 1 37 ? -4.415 -12.526 43.986 1.00 7.68 37 LYS C CA 1
ATOM 2133 C C . LYS C 1 37 ? -5.631 -11.781 44.533 1.00 7.90 37 LYS C C 1
ATOM 2134 O O . LYS C 1 37 ? -5.565 -11.229 45.630 1.00 7.91 37 LYS C O 1
ATOM 2140 N N . VAL C 1 38 ? -6.741 -11.779 43.796 1.00 8.25 38 VAL C N 1
ATOM 2141 C CA . VAL C 1 38 ? -7.919 -11.036 44.197 1.00 9.33 38 VAL C CA 1
ATOM 2142 C C . VAL C 1 38 ? -8.907 -11.964 44.882 1.00 9.49 38 VAL C C 1
ATOM 2143 O O . VAL C 1 38 ? -9.293 -12.999 44.322 1.00 11.37 38 VAL C O 1
ATOM 2147 N N . LEU C 1 39 ? -9.320 -11.591 46.080 1.00 8.06 39 LEU C N 1
ATOM 2148 C CA . LEU C 1 39 ? -10.253 -12.381 46.895 1.00 8.91 39 LEU C CA 1
ATOM 2149 C C . LEU C 1 39 ? -11.595 -11.699 46.978 1.00 8.98 39 LEU C C 1
ATOM 2150 O O . LEU C 1 39 ? -11.735 -10.500 46.656 1.00 9.71 39 LEU C O 1
ATOM 2155 N N . ASP C 1 40 ? -12.587 -12.441 47.482 1.00 8.70 40 ASP C N 1
ATOM 2156 C CA . ASP C 1 40 ? -13.891 -11.865 47.763 1.00 8.67 40 ASP C CA 1
ATOM 2157 C C . ASP C 1 40 ? -13.744 -10.750 48.797 1.00 8.57 40 ASP C C 1
ATOM 2158 O O . ASP C 1 40 ? -12.812 -10.736 49.567 1.00 9.52 40 ASP C O 1
ATOM 2163 N N . GLY C 1 41 ? -14.695 -9.836 48.824 1.00 9.25 41 GLY C N 1
ATOM 2164 C CA . GLY C 1 41 ? -14.630 -8.732 49.774 1.00 9.23 41 GLY C CA 1
ATOM 2165 C C . GLY C 1 41 ? -13.627 -7.652 49.424 1.00 9.27 41 GLY C C 1
ATOM 2166 O O . GLY C 1 41 ? -13.072 -7.000 50.316 1.00 10.31 41 GLY C O 1
ATOM 2167 N N . ASN C 1 42 ? -13.410 -7.448 48.132 1.00 9.40 42 ASN C N 1
ATOM 2168 C CA . ASN C 1 42 ? -12.575 -6.333 47.659 1.00 9.20 42 ASN C CA 1
ATOM 2169 C C . ASN C 1 42 ? -11.124 -6.389 48.103 1.00 8.60 42 ASN C C 1
ATOM 2170 O O . ASN C 1 42 ? -10.516 -5.332 48.320 1.00 9.48 42 ASN C O 1
ATOM 2175 N N . ARG C 1 43 ? -10.556 -7.587 48.235 1.00 8.00 43 ARG C N 1
ATOM 2176 C CA . ARG C 1 43 ? -9.193 -7.709 48.716 1.00 8.41 43 ARG C CA 1
ATOM 2177 C C . ARG C 1 43 ? -8.255 -8.045 47.574 1.00 7.68 43 ARG C C 1
ATOM 2178 O O . ARG C 1 43 ? -8.521 -8.942 46.772 1.00 8.74 43 ARG C O 1
ATOM 2186 N N . ILE C 1 44 ? -7.132 -7.348 47.502 1.00 7.68 44 ILE C N 1
ATOM 2187 C CA . ILE C 1 44 ? -6.033 -7.677 46.601 1.00 8.07 44 ILE C CA 1
ATOM 2188 C C . ILE C 1 44 ? -4.855 -8.110 47.468 1.00 6.95 44 ILE C C 1
ATOM 2189 O O . ILE C 1 44 ? -4.428 -7.364 48.367 1.00 7.78 44 ILE C O 1
ATOM 2194 N N . VAL C 1 45 ? -4.337 -9.304 47.221 1.00 7.40 45 VAL C N 1
ATOM 2195 C CA . VAL C 1 45 ? -3.237 -9.848 48.010 1.00 7.85 45 VAL C CA 1
ATOM 2196 C C . VAL C 1 45 ? -1.957 -9.918 47.171 1.00 7.63 45 VAL C C 1
ATOM 2197 O O . VAL C 1 45 ? -1.972 -10.335 46.009 1.00 8.08 45 VAL C O 1
ATOM 2201 N N . VAL C 1 46 ? -0.854 -9.480 47.774 1.00 7.73 46 VAL C N 1
ATOM 2202 C CA . VAL C 1 46 ? 0.448 -9.409 47.136 1.00 7.88 46 VAL C CA 1
ATOM 2203 C C . VAL C 1 46 ? 1.411 -10.294 47.917 1.00 7.63 46 VAL C C 1
ATOM 2204 O O . VAL C 1 46 ? 1.481 -10.180 49.146 1.00 7.86 46 VAL C O 1
ATOM 2208 N N . PRO C 1 47 ? 2.171 -11.177 47.245 1.00 7.51 47 PRO C N 1
ATOM 2209 C CA . PRO C 1 47 ? 3.208 -11.928 47.969 1.00 8.00 47 PRO C CA 1
ATOM 2210 C C . PRO C 1 47 ? 4.364 -11.013 48.370 1.00 7.56 47 PRO C C 1
ATOM 2211 O O . PRO C 1 47 ? 4.902 -10.277 47.531 1.00 8.27 47 PRO C O 1
ATOM 2215 N N . VAL C 1 48 ? 4.739 -11.079 49.643 1.00 7.26 48 VAL C N 1
ATOM 2216 C CA . VAL C 1 48 ? 5.766 -10.198 50.217 1.00 8.54 48 VAL C CA 1
ATOM 2217 C C . VAL C 1 48 ? 7.045 -10.964 50.460 1.00 8.28 48 VAL C C 1
ATOM 2218 O O . VAL C 1 48 ? 7.064 -11.897 51.289 1.00 8.82 48 VAL C O 1
ATOM 2222 N N . GLY C 1 49 ? 8.110 -10.580 49.753 1.00 8.27 49 GLY C N 1
ATOM 2223 C CA . GLY C 1 49 ? 9.453 -11.098 50.019 1.00 9.01 49 GLY C CA 1
ATOM 2224 C C . GLY C 1 49 ? 10.217 -10.074 50.831 1.00 8.35 49 GLY C C 1
ATOM 2225 O O . GLY C 1 49 ? 10.659 -10.338 51.946 1.00 10.84 49 GLY C O 1
ATOM 2226 N N . GLY C 1 50 ? 10.343 -8.868 50.284 1.00 8.99 50 GLY C N 1
ATOM 2227 C CA . GLY C 1 50 ? 10.941 -7.721 50.968 1.00 8.62 50 GLY C CA 1
ATOM 2228 C C . GLY C 1 50 ? 9.878 -6.895 51.657 1.00 7.98 50 GLY C C 1
ATOM 2229 O O . GLY C 1 50 ? 9.342 -7.287 52.698 1.00 8.30 50 GLY C O 1
ATOM 2230 N N . MET C 1 51 ? 9.622 -5.711 51.106 1.00 7.65 51 MET C N 1
ATOM 2231 C CA . MET C 1 51 ? 8.629 -4.765 51.598 1.00 7.60 51 MET C CA 1
ATOM 2232 C C . MET C 1 51 ? 8.723 -4.474 53.097 1.00 7.69 51 MET C C 1
ATOM 2233 O O . MET C 1 51 ? 7.729 -4.274 53.765 1.00 8.14 51 MET C O 1
ATOM 2238 N N . HIS C 1 52 ? 9.950 -4.409 53.598 1.00 8.88 52 HIS C N 1
ATOM 2239 C CA . HIS C 1 52 ? 10.176 -4.073 55.002 1.00 9.49 52 HIS C CA 1
ATOM 2240 C C . HIS C 1 52 ? 9.884 -2.593 55.273 1.00 9.60 52 HIS C C 1
ATOM 2241 O O . HIS C 1 52 ? 9.244 -2.238 56.273 1.00 9.18 52 HIS C O 1
ATOM 2248 N N . LYS C 1 53 ? 10.357 -1.713 54.403 1.00 8.81 53 LYS C N 1
ATOM 2249 C CA . LYS C 1 53 ? 10.067 -0.300 54.586 1.00 9.27 53 LYS C CA 1
ATOM 2250 C C . LYS C 1 53 ? 8.577 -0.034 54.411 1.00 8.14 53 LYS C C 1
ATOM 2251 O O . LYS C 1 53 ? 7.952 0.711 55.168 1.00 8.09 53 LYS C O 1
ATOM 2257 N N . THR C 1 54 ? 8.018 -0.659 53.378 1.00 7.49 54 THR C N 1
ATOM 2258 C CA . THR C 1 54 ? 6.603 -0.569 53.095 1.00 7.25 54 THR C CA 1
ATOM 2259 C C . THR C 1 54 ? 5.780 -1.025 54.310 1.00 6.58 54 THR C C 1
ATOM 2260 O O . THR C 1 54 ? 4.809 -0.373 54.680 1.00 7.00 54 THR C O 1
ATOM 2264 N N . GLU C 1 55 ? 6.159 -2.158 54.890 1.00 6.74 55 GLU C N 1
ATOM 2265 C CA . GLU C 1 55 ? 5.444 -2.675 56.053 1.00 7.61 55 GLU C CA 1
ATOM 2266 C C . GLU C 1 55 ? 5.481 -1.686 57.222 1.00 7.66 55 GLU C C 1
ATOM 2267 O O . GLU C 1 55 ? 4.478 -1.451 57.891 1.00 7.96 55 GLU C O 1
ATOM 2273 N N . ALA C 1 56 ? 6.655 -1.111 57.467 1.00 7.63 56 ALA C N 1
ATOM 2274 C CA . ALA C 1 56 ? 6.776 -0.141 58.537 1.00 9.01 56 ALA C CA 1
ATOM 2275 C C . ALA C 1 56 ? 5.866 1.043 58.291 1.00 8.13 56 ALA C C 1
ATOM 2276 O O . ALA C 1 56 ? 5.229 1.538 59.216 1.00 9.19 56 ALA C O 1
ATOM 2278 N N . ASN C 1 57 ? 5.784 1.483 57.029 1.00 8.05 57 ASN C N 1
ATOM 2279 C CA . ASN C 1 57 ? 4.939 2.622 56.679 1.00 7.99 57 ASN C CA 1
ATOM 2280 C C . ASN C 1 57 ? 3.472 2.304 56.884 1.00 7.68 57 ASN C C 1
ATOM 2281 O O . ASN C 1 57 ? 2.734 3.112 57.405 1.00 8.38 57 ASN C O 1
ATOM 2286 N N . VAL C 1 58 ? 3.053 1.117 56.453 1.00 7.13 58 VAL C N 1
ATOM 2287 C CA . VAL C 1 58 ? 1.664 0.694 56.585 1.00 7.46 58 VAL C CA 1
ATOM 2288 C C . VAL C 1 58 ? 1.258 0.626 58.061 1.00 8.04 58 VAL C C 1
ATOM 2289 O O . VAL C 1 58 ? 0.121 0.932 58.396 1.00 8.51 58 VAL C O 1
ATOM 2293 N N . ALA C 1 59 ? 2.182 0.219 58.928 1.00 8.85 59 ALA C N 1
ATOM 2294 C CA . ALA C 1 59 ? 1.850 0.132 60.362 1.00 9.92 59 ALA C CA 1
ATOM 2295 C C . ALA C 1 59 ? 1.559 1.506 60.967 1.00 10.97 59 ALA C C 1
ATOM 2296 O O . ALA C 1 59 ? 0.842 1.637 61.965 1.00 10.95 59 ALA C O 1
ATOM 2298 N N . ARG C 1 60 ? 2.120 2.535 60.358 1.00 10.86 60 ARG C N 1
ATOM 2299 C CA . ARG C 1 60 ? 1.896 3.909 60.784 1.00 11.44 60 ARG C CA 1
ATOM 2300 C C . ARG C 1 60 ? 0.683 4.555 60.117 1.00 11.30 60 ARG C C 1
ATOM 2301 O O . ARG C 1 60 ? -0.033 5.354 60.738 1.00 12.65 60 ARG C O 1
ATOM 2309 N N . ASP C 1 61 ? 0.463 4.234 58.838 1.00 10.10 61 ASP C N 1
ATOM 2310 C CA . ASP C 1 61 ? -0.658 4.747 58.070 1.00 9.63 61 ASP C CA 1
ATOM 2311 C C . ASP C 1 61 ? -1.043 3.666 57.089 1.00 8.70 61 ASP C C 1
ATOM 2312 O O . ASP C 1 61 ? -0.306 3.415 56.115 1.00 8.80 61 ASP C O 1
ATOM 2317 N N . GLU C 1 62 ? -2.199 3.049 57.323 1.00 8.86 62 GLU C N 1
ATOM 2318 C CA . GLU C 1 62 ? -2.652 1.909 56.526 1.00 8.96 62 GLU C CA 1
ATOM 2319 C C . GLU C 1 62 ? -3.017 2.257 55.095 1.00 8.02 62 GLU C C 1
ATOM 2320 O O . GLU C 1 62 ? -3.206 1.327 54.282 1.00 8.79 62 GLU C O 1
ATOM 2326 N N . ARG C 1 63 ? -3.174 3.528 54.778 1.00 8.17 63 ARG C N 1
ATOM 2327 C CA . ARG C 1 63 ? -3.638 3.902 53.447 1.00 8.97 63 ARG C CA 1
ATOM 2328 C C . ARG C 1 63 ? -2.551 3.771 52.402 1.00 8.63 63 ARG C C 1
ATOM 2329 O O . ARG C 1 63 ? -1.475 4.383 52.547 1.00 9.96 63 ARG C O 1
ATOM 2337 N N . VAL C 1 64 ? -2.824 3.001 51.354 1.00 7.24 64 VAL C N 1
ATOM 2338 C CA . VAL C 1 64 ? -1.878 2.842 50.244 1.00 7.79 64 VAL C CA 1
ATOM 2339 C C . VAL C 1 64 ? -2.538 3.217 48.929 1.00 6.77 64 VAL C C 1
ATOM 2340 O O . VAL C 1 64 ? -3.774 3.233 48.810 1.00 6.74 64 VAL C O 1
ATOM 2344 N N . LEU C 1 65 ? -1.699 3.516 47.938 1.00 7.24 65 LEU C N 1
ATOM 2345 C CA . LEU C 1 65 ? -2.137 3.717 46.563 1.00 7.07 65 LEU C CA 1
ATOM 2346 C C . LEU C 1 65 ? -1.476 2.680 45.703 1.00 6.67 65 LEU C C 1
ATOM 2347 O O . LEU C 1 65 ? -0.308 2.354 45.903 1.00 8.19 65 LEU C O 1
ATOM 2352 N N . MET C 1 66 ? -2.222 2.147 44.747 1.00 6.56 66 MET C N 1
ATOM 2353 C CA . MET C 1 66 ? -1.677 1.169 43.802 1.00 6.31 66 MET C CA 1
ATOM 2354 C C . MET C 1 66 ? -2.041 1.549 42.388 1.00 6.27 66 MET C C 1
ATOM 2355 O O . MET C 1 66 ? -3.191 1.937 42.136 1.00 7.15 66 MET C O 1
ATOM 2360 N N . THR C 1 67 ? -1.067 1.480 41.479 1.00 6.30 67 THR C N 1
ATOM 2361 C CA . THR C 1 67 ? -1.373 1.641 40.076 1.00 6.81 67 THR C CA 1
ATOM 2362 C C . THR C 1 67 ? -0.920 0.416 39.314 1.00 6.14 67 THR C C 1
ATOM 2363 O O . THR C 1 67 ? 0.043 -0.267 39.674 1.00 6.78 67 THR C O 1
ATOM 2367 N N . LEU C 1 68 ? -1.573 0.193 38.187 1.00 6.42 68 LEU C N 1
ATOM 2368 C CA . LEU C 1 68 ? -1.241 -0.905 37.266 1.00 6.76 68 LEU C CA 1
ATOM 2369 C C . LEU C 1 68 ? -1.975 -0.640 35.951 1.00 6.28 68 LEU C C 1
ATOM 2370 O O . LEU C 1 68 ? -2.917 0.161 35.904 1.00 6.32 68 LEU C O 1
ATOM 2375 N N . GLY C 1 69 ? -1.564 -1.299 34.875 1.00 5.43 69 GLY C N 1
ATOM 2376 C CA . GLY C 1 69 ? -2.222 -1.100 33.611 1.00 5.95 69 GLY C CA 1
ATOM 2377 C C . GLY C 1 69 ? -1.690 -2.029 32.541 1.00 5.36 69 GLY C C 1
ATOM 2378 O O . GLY C 1 69 ? -0.934 -2.971 32.826 1.00 6.41 69 GLY C O 1
ATOM 2379 N N . SER C 1 70 ? -2.099 -1.771 31.310 1.00 5.95 70 SER C N 1
ATOM 2380 C CA . SER C 1 70 ? -1.647 -2.589 30.177 1.00 6.14 70 SER C CA 1
ATOM 2381 C C . SER C 1 70 ? -1.905 -1.844 28.894 1.00 5.90 70 SER C C 1
ATOM 2382 O O . SER C 1 70 ? -3.010 -1.357 28.653 1.00 6.63 70 SER C O 1
ATOM 2385 N N . ARG C 1 71 ? -0.897 -1.818 28.032 1.00 6.63 71 ARG C N 1
ATOM 2386 C CA . ARG C 1 71 ? -1.072 -1.351 26.675 1.00 7.04 71 ARG C CA 1
ATOM 2387 C C . ARG C 1 71 ? -2.103 -2.145 25.891 1.00 7.57 71 ARG C C 1
ATOM 2388 O O . ARG C 1 71 ? -2.606 -1.670 24.862 1.00 8.82 71 ARG C O 1
ATOM 2396 N N . LYS C 1 72 ? -2.384 -3.354 26.321 1.00 7.76 72 LYS C N 1
ATOM 2397 C CA . LYS C 1 72 ? -3.173 -4.295 25.542 1.00 9.05 72 LYS C CA 1
ATOM 2398 C C . LYS C 1 72 ? -4.649 -4.341 25.909 1.00 9.31 72 LYS C C 1
ATOM 2399 O O . LYS C 1 72 ? -5.394 -5.166 25.365 1.00 10.90 72 LYS C O 1
ATOM 2405 N N . VAL C 1 73 ? -5.064 -3.515 26.866 1.00 8.55 73 VAL C N 1
ATOM 2406 C CA . VAL C 1 73 ? -6.468 -3.421 27.242 1.00 7.87 73 VAL C CA 1
ATOM 2407 C C . VAL C 1 73 ? -6.953 -2.040 26.830 1.00 8.24 73 VAL C C 1
ATOM 2408 O O . VAL C 1 73 ? -6.271 -1.045 27.078 1.00 8.24 73 VAL C O 1
ATOM 2412 N N . ALA C 1 74 ? -8.112 -1.957 26.170 1.00 8.84 74 ALA C N 1
ATOM 2413 C CA . ALA C 1 74 ? -8.611 -0.667 25.678 1.00 9.91 74 ALA C CA 1
ATOM 2414 C C . ALA C 1 74 ? -9.012 0.288 26.800 1.00 9.01 74 ALA C C 1
ATOM 2415 O O . ALA C 1 74 ? -9.773 -0.082 27.708 1.00 9.88 74 ALA C O 1
ATOM 2417 N N . GLY C 1 75 ? -8.522 1.519 26.720 1.00 9.49 75 GLY C N 1
ATOM 2418 C CA . GLY C 1 75 ? -8.978 2.597 27.601 1.00 9.91 75 GLY C CA 1
ATOM 2419 C C . GLY C 1 75 ? -10.166 3.287 26.975 1.00 10.27 75 GLY C C 1
ATOM 2420 O O . GLY C 1 75 ? -10.768 2.766 26.015 1.00 10.63 75 GLY C O 1
ATOM 2421 N N . ARG C 1 76 ? -10.518 4.456 27.497 1.00 10.21 76 ARG C N 1
ATOM 2422 C CA . ARG C 1 76 ? -11.728 5.138 27.023 1.00 11.70 76 ARG C CA 1
ATOM 2423 C C . ARG C 1 76 ? -11.615 5.650 25.599 1.00 13.22 76 ARG C C 1
ATOM 2424 O O . ARG C 1 76 ? -12.632 5.692 24.890 1.00 14.56 76 ARG C O 1
ATOM 2432 N N . ASN C 1 77 ? -10.411 6.022 25.172 1.00 13.65 77 ASN C N 1
ATOM 2433 C CA . ASN C 1 77 ? -10.206 6.674 23.873 1.00 16.36 77 ASN C CA 1
ATOM 2434 C C . ASN C 1 77 ? -9.349 5.899 22.877 1.00 16.81 77 ASN C C 1
ATOM 2435 O O . ASN C 1 77 ? -8.997 6.444 21.818 1.00 18.92 77 ASN C O 1
ATOM 2440 N N . GLY C 1 78 ? -9.029 4.646 23.188 1.00 16.21 78 GLY C N 1
ATOM 2441 C CA . GLY C 1 78 ? -8.201 3.806 22.316 1.00 15.15 78 GLY C CA 1
ATOM 2442 C C . GLY C 1 78 ? -7.393 2.807 23.135 1.00 13.61 78 GLY C C 1
ATOM 2443 O O . GLY C 1 78 ? -7.604 2.680 24.350 1.00 11.83 78 GLY C O 1
ATOM 2444 N N . PRO C 1 79 ? -6.457 2.082 22.494 1.00 12.64 79 PRO C N 1
ATOM 2445 C CA . PRO C 1 79 ? -5.682 1.054 23.198 1.00 11.38 79 PRO C CA 1
ATOM 2446 C C . PRO C 1 79 ? -4.876 1.609 24.372 1.00 9.95 79 PRO C C 1
ATOM 2447 O O . PRO C 1 79 ? -4.307 2.689 24.283 1.00 10.67 79 PRO C O 1
ATOM 2451 N N . GLY C 1 80 ? -4.887 0.870 25.470 1.00 8.54 80 GLY C N 1
ATOM 2452 C CA . GLY C 1 80 ? -4.088 1.154 26.657 1.00 8.00 80 GLY C CA 1
ATOM 2453 C C . GLY C 1 80 ? -4.934 1.742 27.766 1.00 7.04 80 GLY C C 1
ATOM 2454 O O . GLY C 1 80 ? -5.700 2.681 27.569 1.00 7.90 80 GLY C O 1
ATOM 2455 N N . THR C 1 81 ? -4.754 1.196 28.967 1.00 6.56 81 THR C N 1
ATOM 2456 C CA . THR C 1 81 ? -5.470 1.685 30.128 1.00 6.95 81 THR C CA 1
ATOM 2457 C C . THR C 1 81 ? -4.753 1.355 31.414 1.00 6.36 81 THR C C 1
ATOM 2458 O O . THR C 1 81 ? -3.774 0.602 31.409 1.00 6.74 81 THR C O 1
ATOM 2462 N N . GLY C 1 82 ? -5.272 1.885 32.518 1.00 6.29 82 GLY C N 1
ATOM 2463 C CA . GLY C 1 82 ? -4.797 1.524 33.829 1.00 6.30 82 GLY C CA 1
ATOM 2464 C C . GLY C 1 82 ? -5.664 2.132 34.884 1.00 6.34 82 GLY C C 1
ATOM 2465 O O . GLY C 1 82 ? -6.662 2.814 34.609 1.00 6.63 82 GLY C O 1
ATOM 2466 N N . PHE C 1 83 ? -5.260 1.880 36.121 1.00 6.02 83 PHE C N 1
ATOM 2467 C CA . PHE C 1 83 ? -6.061 2.151 37.309 1.00 6.25 83 PHE C CA 1
ATOM 2468 C C . PHE C 1 83 ? -5.249 2.749 38.417 1.00 6.40 83 PHE C C 1
ATOM 2469 O O . PHE C 1 83 ? -4.088 2.353 38.628 1.00 6.62 83 PHE C O 1
ATOM 2477 N N . LEU C 1 84 ? -5.903 3.637 39.168 1.00 6.75 84 LEU C N 1
ATOM 2478 C CA . LEU C 1 84 ? -5.473 4.037 40.505 1.00 6.61 84 LEU C CA 1
ATOM 2479 C C . LEU C 1 84 ? -6.416 3.396 41.520 1.00 6.79 84 LEU C C 1
ATOM 2480 O O . LEU C 1 84 ? -7.638 3.651 41.507 1.00 6.81 84 LEU C O 1
ATOM 2485 N N . ILE C 1 85 ? -5.848 2.589 42.397 1.00 6.29 85 ILE C N 1
ATOM 2486 C CA . ILE C 1 85 ? -6.572 1.917 43.452 1.00 7.33 85 ILE C CA 1
ATOM 2487 C C . ILE C 1 85 ? -6.148 2.529 44.781 1.00 7.58 85 ILE C C 1
ATOM 2488 O O . ILE C 1 85 ? -4.946 2.698 45.045 1.00 7.78 85 ILE C O 1
ATOM 2493 N N . ARG C 1 86 ? -7.143 2.871 45.605 1.00 7.28 86 ARG C N 1
ATOM 2494 C CA . ARG C 1 86 ? -6.886 3.296 46.980 1.00 7.73 86 ARG C CA 1
ATOM 2495 C C . ARG C 1 86 ? -7.438 2.247 47.915 1.00 7.58 86 ARG C C 1
ATOM 2496 O O . ARG C 1 86 ? -8.546 1.770 47.710 1.00 8.06 86 ARG C O 1
ATOM 2504 N N . GLY C 1 87 ? -6.698 1.878 48.941 1.00 7.20 87 GLY C N 1
ATOM 2505 C CA . GLY C 1 87 ? -7.240 0.961 49.932 1.00 8.74 87 GLY C CA 1
ATOM 2506 C C . GLY C 1 87 ? -6.422 0.964 51.196 1.00 8.00 87 GLY C C 1
ATOM 2507 O O . GLY C 1 87 ? -5.409 1.664 51.312 1.00 8.50 87 GLY C O 1
ATOM 2508 N N . SER C 1 88 ? -6.878 0.175 52.154 1.00 8.44 88 SER C N 1
ATOM 2509 C CA . SER C 1 88 ? -6.194 0.015 53.434 1.00 8.49 88 SER C CA 1
ATOM 2510 C C . SER C 1 88 ? -5.410 -1.289 53.416 1.00 8.02 88 SER C C 1
ATOM 2511 O O . SER C 1 88 ? -5.927 -2.334 52.964 1.00 9.56 88 SER C O 1
ATOM 2514 N N . ALA C 1 89 ? -4.202 -1.273 53.957 1.00 8.36 89 ALA C N 1
ATOM 2515 C CA . ALA C 1 89 ? -3.323 -2.413 53.896 1.00 7.98 89 ALA C CA 1
ATOM 2516 C C . ALA C 1 89 ? -3.093 -3.028 55.272 1.00 7.65 89 ALA C C 1
ATOM 2517 O O . ALA C 1 89 ? -3.083 -2.325 56.305 1.00 8.37 89 ALA C O 1
ATOM 2519 N N . ALA C 1 90 ? -2.853 -4.330 55.266 1.00 8.07 90 ALA C N 1
ATOM 2520 C CA . ALA C 1 90 ? -2.436 -5.071 56.460 1.00 8.34 90 ALA C CA 1
ATOM 2521 C C . ALA C 1 90 ? -1.531 -6.175 55.983 1.00 8.52 90 ALA C C 1
ATOM 2522 O O . ALA C 1 90 ? -1.589 -6.577 54.813 1.00 9.67 90 ALA C O 1
ATOM 2524 N N . PHE C 1 91 ? -0.687 -6.679 56.869 1.00 9.22 91 PHE C N 1
ATOM 2525 C CA . PHE C 1 91 ? 0.218 -7.780 56.550 1.00 9.51 91 PHE C CA 1
ATOM 2526 C C . PHE C 1 91 ? -0.171 -9.010 57.340 1.00 9.39 91 PHE C C 1
ATOM 2527 O O . PHE C 1 91 ? -0.466 -8.911 58.541 1.00 11.32 91 PHE C O 1
ATOM 2535 N N . ARG C 1 92 ? -0.135 -10.167 56.692 1.00 9.54 92 ARG C N 1
ATOM 2536 C CA . ARG C 1 92 ? -0.457 -11.450 57.327 1.00 10.92 92 ARG C CA 1
ATOM 2537 C C . ARG C 1 92 ? 0.664 -12.443 57.118 1.00 10.31 92 ARG C C 1
ATOM 2538 O O . ARG C 1 92 ? 1.192 -12.552 56.032 1.00 10.72 92 ARG C O 1
ATOM 2546 N N . THR C 1 93 ? 0.973 -13.222 58.151 1.00 11.06 93 THR C N 1
ATOM 2547 C CA . THR C 1 93 ? 1.993 -14.252 58.044 1.00 11.77 93 THR C CA 1
ATOM 2548 C C . THR C 1 93 ? 1.389 -15.648 58.141 1.00 11.66 93 THR C C 1
ATOM 2549 O O . THR C 1 93 ? 2.107 -16.642 57.985 1.00 12.43 93 THR C O 1
ATOM 2553 N N . ASP C 1 94 ? 0.091 -15.732 58.414 1.00 11.77 94 ASP C N 1
ATOM 2554 C CA . ASP C 1 94 ? -0.628 -17.014 58.456 1.00 12.55 94 ASP C CA 1
ATOM 2555 C C . ASP C 1 94 ? -2.097 -16.766 58.164 1.00 12.45 94 ASP C C 1
ATOM 2556 O O . ASP C 1 94 ? -2.507 -15.625 57.948 1.00 13.19 94 ASP C O 1
ATOM 2561 N N . GLY C 1 95 ? -2.890 -17.837 58.132 1.00 12.22 95 GLY C N 1
ATOM 2562 C CA . GLY C 1 95 ? -4.304 -17.734 57.832 1.00 11.68 95 GLY C CA 1
ATOM 2563 C C . GLY C 1 95 ? -4.576 -17.760 56.341 1.00 10.38 95 GLY C C 1
ATOM 2564 O O . GLY C 1 95 ? -3.639 -17.815 55.537 1.00 10.09 95 GLY C O 1
ATOM 2565 N N . PRO C 1 96 ? -5.854 -17.723 55.964 1.00 10.49 96 PRO C N 1
ATOM 2566 C CA . PRO C 1 96 ? -6.186 -17.976 54.567 1.00 10.67 96 PRO C CA 1
ATOM 2567 C C . PRO C 1 96 ? -5.706 -16.912 53.588 1.00 9.21 96 PRO C C 1
ATOM 2568 O O . PRO C 1 96 ? -5.521 -17.206 52.414 1.00 9.18 96 PRO C O 1
ATOM 2572 N N . GLU C 1 97 ? -5.542 -15.672 54.057 1.00 9.27 97 GLU C N 1
ATOM 2573 C CA . GLU C 1 97 ? -5.008 -14.609 53.187 1.00 9.51 97 GLU C CA 1
ATOM 2574 C C . GLU C 1 97 ? -3.539 -14.872 52.858 1.00 8.83 97 GLU C C 1
ATOM 2575 O O . GLU C 1 97 ? -3.110 -14.675 51.719 1.00 9.90 97 GLU C O 1
ATOM 2581 N N . PHE C 1 98 ? -2.778 -15.347 53.837 1.00 8.47 98 PHE C N 1
ATOM 2582 C CA . PHE C 1 98 ? -1.428 -15.787 53.579 1.00 8.89 98 PHE C CA 1
ATOM 2583 C C . PHE C 1 98 ? -1.416 -17.014 52.672 1.00 8.72 98 PHE C C 1
ATOM 2584 O O . PHE C 1 98 ? -0.640 -17.074 51.709 1.00 8.79 98 PHE C O 1
ATOM 2592 N N . GLU C 1 99 ? -2.284 -17.981 52.959 1.00 8.24 99 GLU C N 1
ATOM 2593 C CA . GLU C 1 99 ? -2.322 -19.208 52.157 1.00 8.91 99 GLU C CA 1
ATOM 2594 C C . GLU C 1 99 ? -2.642 -18.929 50.692 1.00 8.81 99 GLU C C 1
ATOM 2595 O O . GLU C 1 99 ? -2.237 -19.695 49.810 1.00 8.80 99 GLU C O 1
ATOM 2601 N N . ALA C 1 100 ? -3.360 -17.843 50.418 1.00 7.67 100 ALA C N 1
ATOM 2602 C CA . ALA C 1 100 ? -3.666 -17.456 49.051 1.00 8.22 100 ALA C CA 1
ATOM 2603 C C . ALA C 1 100 ? -2.429 -17.198 48.191 1.00 7.64 100 ALA C C 1
ATOM 2604 O O . ALA C 1 100 ? -2.503 -17.357 46.988 1.00 7.98 100 ALA C O 1
ATOM 2606 N N . ILE C 1 101 ? -1.309 -16.803 48.821 1.00 7.77 101 ILE C N 1
ATOM 2607 C CA . ILE C 1 101 ? -0.063 -16.528 48.093 1.00 7.72 101 ILE C CA 1
ATOM 2608 C C . ILE C 1 101 ? 1.098 -17.429 48.527 1.00 7.67 101 ILE C C 1
ATOM 2609 O O . ILE C 1 101 ? 2.225 -17.249 48.054 1.00 8.09 101 ILE C O 1
ATOM 2614 N N . ALA C 1 102 ? 0.838 -18.427 49.388 1.00 7.79 102 ALA C N 1
ATOM 2615 C CA . ALA C 1 102 ? 1.906 -19.235 49.962 1.00 9.14 102 ALA C CA 1
ATOM 2616 C C . ALA C 1 102 ? 2.594 -20.127 48.920 1.00 9.30 102 ALA C C 1
ATOM 2617 O O . ALA C 1 102 ? 3.678 -20.656 49.167 1.00 10.57 102 ALA C O 1
ATOM 2619 N N . ARG C 1 103 ? 1.994 -20.276 47.744 1.00 8.46 103 ARG C N 1
ATOM 2620 C CA . ARG C 1 103 ? 2.662 -20.988 46.643 1.00 9.55 103 ARG C CA 1
ATOM 2621 C C . ARG C 1 103 ? 4.003 -20.319 46.298 1.00 9.20 103 ARG C C 1
ATOM 2622 O O . ARG C 1 103 ? 4.925 -20.996 45.808 1.00 10.18 103 ARG C O 1
ATOM 2630 N N . PHE C 1 104 ? 4.123 -19.007 46.541 1.00 8.95 104 PHE C N 1
ATOM 2631 C CA . PHE C 1 104 ? 5.410 -18.314 46.392 1.00 8.56 104 PHE C CA 1
ATOM 2632 C C . PHE C 1 104 ? 6.244 -18.604 47.639 1.00 9.13 104 PHE C C 1
ATOM 2633 O O . PHE C 1 104 ? 6.031 -18.014 48.688 1.00 9.11 104 PHE C O 1
ATOM 2641 N N . LYS C 1 105 ? 7.193 -19.536 47.532 1.00 9.33 105 LYS C N 1
ATOM 2642 C CA . LYS C 1 105 ? 7.882 -19.996 48.727 1.00 9.86 105 LYS C CA 1
ATOM 2643 C C . LYS C 1 105 ? 8.829 -18.974 49.340 1.00 10.21 105 LYS C C 1
ATOM 2644 O O . LYS C 1 105 ? 9.198 -19.091 50.507 1.00 11.44 105 LYS C O 1
ATOM 2650 N N . TRP C 1 106 ? 9.187 -17.960 48.565 1.00 9.86 106 TRP C N 1
ATOM 2651 C CA . TRP C 1 106 ? 9.986 -16.858 49.039 1.00 9.94 106 TRP C CA 1
ATOM 2652 C C . TRP C 1 106 ? 9.168 -15.846 49.815 1.00 9.74 106 TRP C C 1
ATOM 2653 O O . TRP C 1 106 ? 9.754 -14.929 50.384 1.00 10.35 106 TRP C O 1
ATOM 2664 N N . ALA C 1 107 ? 7.837 -15.973 49.843 1.00 9.02 107 ALA C N 1
ATOM 2665 C CA . ALA C 1 107 ? 7.007 -14.988 50.550 1.00 9.08 107 ALA C CA 1
ATOM 2666 C C . ALA C 1 107 ? 7.041 -15.211 52.050 1.00 9.42 107 ALA C C 1
ATOM 2667 O O . ALA C 1 107 ? 6.648 -16.277 52.540 1.00 10.62 107 ALA C O 1
ATOM 2669 N N . ARG C 1 108 ? 7.514 -14.196 52.772 1.00 8.99 108 ARG C N 1
ATOM 2670 C CA . ARG C 1 108 ? 7.476 -14.150 54.224 1.00 8.94 108 ARG C CA 1
ATOM 2671 C C . ARG C 1 108 ? 6.117 -13.723 54.754 1.00 9.53 108 ARG C C 1
ATOM 2672 O O . ARG C 1 108 ? 5.818 -13.952 55.921 1.00 10.77 108 ARG C O 1
ATOM 2680 N N . ALA C 1 109 ? 5.290 -13.109 53.911 1.00 8.78 109 ALA C N 1
ATOM 2681 C CA . ALA C 1 109 ? 4.038 -12.521 54.349 1.00 8.84 109 ALA C CA 1
ATOM 2682 C C . ALA C 1 109 ? 3.159 -12.275 53.142 1.00 8.18 109 ALA C C 1
ATOM 2683 O O . ALA C 1 109 ? 3.604 -12.399 52.010 1.00 8.08 109 ALA C O 1
ATOM 2685 N N . ALA C 1 110 ? 1.911 -11.916 53.412 1.00 8.32 110 ALA C N 1
ATOM 2686 C CA . ALA C 1 110 ? 0.961 -11.467 52.404 1.00 8.29 110 ALA C CA 1
ATOM 2687 C C . ALA C 1 110 ? 0.616 -10.017 52.736 1.00 7.73 110 ALA C C 1
ATOM 2688 O O . ALA C 1 110 ? 0.306 -9.702 53.887 1.00 8.67 110 ALA C O 1
ATOM 2690 N N . LEU C 1 111 ? 0.664 -9.138 51.737 1.00 7.29 111 LEU C N 1
ATOM 2691 C CA . LEU C 1 111 ? 0.158 -7.776 51.863 1.00 7.52 111 LEU C CA 1
ATOM 2692 C C . LEU C 1 111 ? -1.271 -7.809 51.353 1.00 7.53 111 LEU C C 1
ATOM 2693 O O . LEU C 1 111 ? -1.500 -8.114 50.194 1.00 8.49 111 LEU C O 1
ATOM 2698 N N . VAL C 1 112 ? -2.217 -7.495 52.221 1.00 7.45 112 VAL C N 1
ATOM 2699 C CA . VAL C 1 112 ? -3.640 -7.560 51.910 1.00 8.13 112 VAL C CA 1
ATOM 2700 C C . VAL C 1 112 ? -4.165 -6.145 51.839 1.00 7.33 112 VAL C C 1
ATOM 2701 O O . VAL C 1 112 ? -4.144 -5.419 52.848 1.00 8.25 112 VAL C O 1
ATOM 2705 N N . ILE C 1 113 ? -4.625 -5.750 50.656 1.00 7.23 113 ILE C N 1
ATOM 2706 C CA . ILE C 1 113 ? -5.153 -4.405 50.447 1.00 7.67 113 ILE C CA 1
ATOM 2707 C C . ILE C 1 113 ? -6.658 -4.526 50.272 1.00 6.91 113 ILE C C 1
ATOM 2708 O O . ILE C 1 113 ? -7.142 -5.210 49.339 1.00 8.58 113 ILE C O 1
ATOM 2713 N N . THR C 1 114 ? -7.406 -3.892 51.160 1.00 7.48 114 THR C N 1
ATOM 2714 C CA . THR C 1 114 ? -8.861 -3.850 51.060 1.00 8.11 114 THR C CA 1
ATOM 2715 C C . THR C 1 114 ? -9.236 -2.572 50.313 1.00 7.87 114 THR C C 1
ATOM 2716 O O . THR C 1 114 ? -9.003 -1.462 50.799 1.00 8.82 114 THR C O 1
ATOM 2720 N N . VAL C 1 115 ? -9.743 -2.735 49.102 1.00 7.97 115 VAL C N 1
ATOM 2721 C CA . VAL C 1 115 ? -9.957 -1.627 48.200 1.00 8.02 115 VAL C CA 1
ATOM 2722 C C . VAL C 1 115 ? -11.117 -0.758 48.642 1.00 8.07 115 VAL C C 1
ATOM 2723 O O . VAL C 1 115 ? -12.209 -1.267 48.940 1.00 9.52 115 VAL C O 1
ATOM 2727 N N . VAL C 1 116 ? -10.868 0.544 48.683 1.00 8.09 116 VAL C N 1
ATOM 2728 C CA . VAL C 1 116 ? -11.848 1.581 48.984 1.00 9.82 116 VAL C CA 1
ATOM 2729 C C . VAL C 1 116 ? -12.343 2.278 47.708 1.00 9.36 116 VAL C C 1
ATOM 2730 O O . VAL C 1 116 ? -13.504 2.693 47.643 1.00 10.97 116 VAL C O 1
ATOM 2734 N N . SER C 1 117 ? -11.486 2.421 46.698 1.00 9.04 117 SER C N 1
ATOM 2735 C CA . SER C 1 117 ? -11.925 2.980 45.414 1.00 8.89 117 SER C CA 1
ATOM 2736 C C . SER C 1 117 ? -11.004 2.487 44.310 1.00 8.56 117 SER C C 1
ATOM 2737 O O . SER C 1 117 ? -9.827 2.163 44.543 1.00 8.28 117 SER C O 1
ATOM 2740 N N . ALA C 1 118 ? -11.551 2.433 43.099 1.00 8.66 118 ALA C N 1
ATOM 2741 C CA . ALA C 1 118 ? -10.800 2.107 41.889 1.00 9.16 118 ALA C CA 1
ATOM 2742 C C . ALA C 1 118 ? -11.209 3.110 40.825 1.00 10.27 118 ALA C C 1
ATOM 2743 O O . ALA C 1 118 ? -12.411 3.344 40.569 1.00 12.33 118 ALA C O 1
ATOM 2745 N N . GLU C 1 119 ? -10.210 3.754 40.237 1.00 7.85 119 GLU C N 1
ATOM 2746 C CA . GLU C 1 119 ? -10.454 4.752 39.191 1.00 8.93 119 GLU C CA 1
ATOM 2747 C C . GLU C 1 119 ? -9.710 4.319 37.936 1.00 8.14 119 GLU C C 1
ATOM 2748 O O . GLU C 1 119 ? -8.493 4.138 37.981 1.00 8.39 119 GLU C O 1
ATOM 2754 N N . GLN C 1 120 ? -10.398 4.164 36.814 1.00 7.47 120 GLN C N 1
ATOM 2755 C CA . GLN C 1 120 ? -9.716 3.956 35.532 1.00 7.84 120 GLN C CA 1
ATOM 2756 C C . GLN C 1 120 ? -9.245 5.320 35.063 1.00 7.13 120 GLN C C 1
ATOM 2757 O O . GLN C 1 120 ? -10.064 6.197 34.741 1.00 8.77 120 GLN C O 1
ATOM 2763 N N . THR C 1 121 ? -7.935 5.521 35.009 1.00 7.66 121 THR C N 1
ATOM 2764 C CA . THR C 1 121 ? -7.372 6.850 34.798 1.00 7.96 121 THR C CA 1
ATOM 2765 C C . THR C 1 121 ? -6.970 7.091 33.336 1.00 8.18 121 THR C C 1
ATOM 2766 O O . THR C 1 121 ? -6.355 8.122 33.033 1.00 9.10 121 THR C O 1
ATOM 2770 N N . LEU C 1 122 ? -7.361 6.200 32.426 1.00 8.73 122 LEU C N 1
ATOM 2771 C CA . LEU C 1 122 ? -7.097 6.339 31.006 1.00 8.52 122 LEU C CA 1
ATOM 2772 C C . LEU C 1 122 ? -8.157 5.547 30.245 1.00 9.26 122 LEU C C 1
ATOM 2773 O O . LEU C 1 122 ? -8.521 4.455 30.708 1.00 9.06 122 LEU C O 1
ATOM 2779 N N . MET D 1 1 ? 24.034 8.546 35.119 1.00 16.36 1 MET D N 1
ATOM 2780 C CA . MET D 1 1 ? 24.017 7.429 36.064 1.00 16.16 1 MET D CA 1
ATOM 2781 C C . MET D 1 1 ? 23.053 6.291 35.698 1.00 14.42 1 MET D C 1
ATOM 2782 O O . MET D 1 1 ? 23.259 5.163 36.198 1.00 14.32 1 MET D O 1
ATOM 2787 N N . LEU D 1 2 ? 22.003 6.567 34.892 1.00 11.37 2 LEU D N 1
ATOM 2788 C CA . LEU D 1 2 ? 21.041 5.536 34.450 1.00 9.88 2 LEU D CA 1
ATOM 2789 C C . LEU D 1 2 ? 21.772 4.432 33.702 1.00 8.65 2 LEU D C 1
ATOM 2790 O O . LEU D 1 2 ? 22.531 4.715 32.776 1.00 9.03 2 LEU D O 1
ATOM 2795 N N . PRO D 1 3 ? 21.564 3.166 34.092 1.00 7.72 3 PRO D N 1
ATOM 2796 C CA . PRO D 1 3 ? 22.382 2.103 33.529 1.00 7.43 3 PRO D CA 1
ATOM 2797 C C . PRO D 1 3 ? 21.790 1.530 32.249 1.00 6.53 3 PRO D C 1
ATOM 2798 O O . PRO D 1 3 ? 20.584 1.731 31.966 1.00 6.67 3 PRO D O 1
ATOM 2802 N N . GLY D 1 4 ? 22.600 0.791 31.498 1.00 7.08 4 GLY D N 1
ATOM 2803 C CA . GLY D 1 4 ? 22.132 0.158 30.281 1.00 7.01 4 GLY D CA 1
ATOM 2804 C C . GLY D 1 4 ? 20.856 -0.650 30.457 1.00 7.06 4 GLY D C 1
ATOM 2805 O O . GLY D 1 4 ? 19.969 -0.594 29.599 1.00 7.10 4 GLY D O 1
ATOM 2806 N N . THR D 1 5 ? 20.729 -1.370 31.564 1.00 6.65 5 THR D N 1
ATOM 2807 C CA . THR D 1 5 ? 19.529 -2.192 31.789 1.00 6.62 5 THR D CA 1
ATOM 2808 C C . THR D 1 5 ? 18.259 -1.354 31.837 1.00 6.17 5 THR D C 1
ATOM 2809 O O . THR D 1 5 ? 17.192 -1.823 31.425 1.00 6.92 5 THR D O 1
ATOM 2813 N N . PHE D 1 6 ? 18.367 -0.132 32.351 1.00 6.40 6 PHE D N 1
ATOM 2814 C CA . PHE D 1 6 ? 17.219 0.788 32.387 1.00 6.17 6 PHE D CA 1
ATOM 2815 C C . PHE D 1 6 ? 16.761 1.114 30.956 1.00 6.26 6 PHE D C 1
ATOM 2816 O O . PHE D 1 6 ? 15.566 1.105 30.649 1.00 6.31 6 PHE D O 1
ATOM 2824 N N . PHE D 1 7 ? 17.713 1.393 30.062 1.00 6.54 7 PHE D N 1
ATOM 2825 C CA . PHE D 1 7 ? 17.373 1.643 28.657 1.00 7.10 7 PHE D CA 1
ATOM 2826 C C . PHE D 1 7 ? 16.780 0.411 27.991 1.00 7.62 7 PHE D C 1
ATOM 2827 O O . PHE D 1 7 ? 15.903 0.517 27.126 1.00 8.08 7 PHE D O 1
ATOM 2835 N N . GLU D 1 8 ? 17.229 -0.768 28.379 1.00 7.11 8 GLU D N 1
ATOM 2836 C CA . GLU D 1 8 ? 16.639 -1.996 27.855 1.00 8.45 8 GLU D CA 1
ATOM 2837 C C . GLU D 1 8 ? 15.163 -2.102 28.264 1.00 8.15 8 GLU D C 1
ATOM 2838 O O . GLU D 1 8 ? 14.293 -2.471 27.449 1.00 8.40 8 GLU D O 1
ATOM 2844 N N . VAL D 1 9 ? 14.876 -1.781 29.518 1.00 7.38 9 VAL D N 1
ATOM 2845 C CA . VAL D 1 9 ? 13.493 -1.728 29.981 1.00 7.41 9 VAL D CA 1
ATOM 2846 C C . VAL D 1 9 ? 12.662 -0.776 29.124 1.00 7.83 9 VAL D C 1
ATOM 2847 O O . VAL D 1 9 ? 11.504 -1.085 28.761 1.00 8.00 9 VAL D O 1
ATOM 2851 N N . LEU D 1 10 ? 13.229 0.377 28.805 1.00 8.06 10 LEU D N 1
ATOM 2852 C CA . LEU D 1 10 ? 12.492 1.395 28.040 1.00 10.38 10 LEU D CA 1
ATOM 2853 C C . LEU D 1 10 ? 12.147 0.955 26.633 1.00 10.98 10 LEU D C 1
ATOM 2854 O O . LEU D 1 10 ? 11.200 1.489 26.039 1.00 13.07 10 LEU D O 1
ATOM 2859 N N . LYS D 1 11 ? 12.864 -0.009 26.100 1.00 9.81 11 LYS D N 1
ATOM 2860 C CA . LYS D 1 11 ? 12.556 -0.595 24.784 1.00 10.74 11 LYS D CA 1
ATOM 2861 C C . LYS D 1 11 ? 11.285 -1.425 24.805 1.00 8.78 11 LYS D C 1
ATOM 2862 O O . LYS D 1 11 ? 10.795 -1.821 23.734 1.00 9.70 11 LYS D O 1
ATOM 2868 N N . ASN D 1 12 ? 10.812 -1.771 26.003 1.00 7.91 12 ASN D N 1
ATOM 2869 C CA . ASN D 1 12 ? 9.670 -2.667 26.169 1.00 7.43 12 ASN D CA 1
ATOM 2870 C C . ASN D 1 12 ? 8.458 -1.933 26.696 1.00 7.06 12 ASN D C 1
ATOM 2871 O O . ASN D 1 12 ? 8.603 -0.870 27.343 1.00 7.34 12 ASN D O 1
ATOM 2876 N N . GLN D 1 13 ? 7.275 -2.492 26.457 1.00 6.17 13 GLN D N 1
ATOM 2877 C CA . GLN D 1 13 ? 6.054 -1.857 26.935 1.00 6.48 13 GLN D CA 1
ATOM 2878 C C . GLN D 1 13 ? 5.984 -1.889 28.455 1.00 5.97 13 GLN D C 1
ATOM 2879 O O . GLN D 1 13 ? 6.357 -2.882 29.094 1.00 7.03 13 GLN D O 1
ATOM 2885 N N . GLY D 1 14 ? 5.420 -0.841 29.051 1.00 5.91 14 GLY D N 1
ATOM 2886 C CA . GLY D 1 14 ? 5.118 -0.924 30.470 1.00 5.34 14 GLY D CA 1
ATOM 2887 C C . GLY D 1 14 ? 4.515 0.345 31.005 1.00 4.86 14 GLY D C 1
ATOM 2888 O O . GLY D 1 14 ? 4.505 1.403 30.344 1.00 5.85 14 GLY D O 1
ATOM 2889 N N . VAL D 1 15 ? 4.028 0.230 32.227 1.00 5.36 15 VAL D N 1
ATOM 2890 C CA . VAL D 1 15 ? 3.442 1.337 32.970 1.00 5.54 15 VAL D CA 1
ATOM 2891 C C . VAL D 1 15 ? 4.495 1.897 33.924 1.00 5.66 15 VAL D C 1
ATOM 2892 O O . VAL D 1 15 ? 5.085 1.159 34.715 1.00 5.79 15 VAL D O 1
ATOM 2896 N N . VAL D 1 16 ? 4.746 3.190 33.799 1.00 5.21 16 VAL D N 1
ATOM 2897 C CA . VAL D 1 16 ? 5.620 3.930 34.682 1.00 5.62 16 VAL D CA 1
ATOM 2898 C C . VAL D 1 16 ? 4.792 4.512 35.813 1.00 4.72 16 VAL D C 1
ATOM 2899 O O . VAL D 1 16 ? 3.674 4.986 35.557 1.00 5.91 16 VAL D O 1
ATOM 2903 N N . ALA D 1 17 ? 5.297 4.510 37.041 1.00 5.07 17 ALA D N 1
ATOM 2904 C CA . ALA D 1 17 ? 4.580 5.090 38.186 1.00 5.38 17 ALA D CA 1
ATOM 2905 C C . ALA D 1 17 ? 5.423 6.178 38.799 1.00 5.77 17 ALA D C 1
ATOM 2906 O O . ALA D 1 17 ? 6.636 6.013 38.939 1.00 6.48 17 ALA D O 1
ATOM 2908 N N . ILE D 1 18 ? 4.757 7.291 39.126 1.00 5.11 18 ILE D N 1
ATOM 2909 C CA . ILE D 1 18 ? 5.436 8.495 39.622 1.00 5.83 18 ILE D CA 1
ATOM 2910 C C . ILE D 1 18 ? 4.748 8.912 40.912 1.00 5.30 18 ILE D C 1
ATOM 2911 O O . ILE D 1 18 ? 3.572 9.313 40.903 1.00 6.03 18 ILE D O 1
ATOM 2916 N N . ALA D 1 19 ? 5.478 8.845 42.016 1.00 5.95 19 ALA D N 1
ATOM 2917 C CA . ALA D 1 19 ? 4.974 9.205 43.339 1.00 6.13 19 ALA D CA 1
ATOM 2918 C C . ALA D 1 19 ? 5.473 10.559 43.754 1.00 6.77 19 ALA D C 1
ATOM 2919 O O . ALA D 1 19 ? 6.675 10.879 43.625 1.00 6.79 19 ALA D O 1
ATOM 2921 N N . THR D 1 20 ? 4.539 11.332 44.310 1.00 6.05 20 THR D N 1
ATOM 2922 C CA . THR D 1 20 ? 4.845 12.641 44.892 1.00 7.08 20 THR D CA 1
ATOM 2923 C C . THR D 1 20 ? 4.314 12.688 46.316 1.00 7.19 20 THR D C 1
ATOM 2924 O O . THR D 1 20 ? 3.496 11.848 46.718 1.00 7.11 20 THR D O 1
ATOM 2928 N N . GLN D 1 21 ? 4.746 13.707 47.058 1.00 7.30 21 GLN D N 1
ATOM 2929 C CA . GLN D 1 21 ? 4.268 13.954 48.418 1.00 7.88 21 GLN D CA 1
ATOM 2930 C C . GLN D 1 21 ? 3.045 14.848 48.350 1.00 8.93 21 GLN D C 1
ATOM 2931 O O . GLN D 1 21 ? 3.126 16.001 47.927 1.00 9.72 21 GLN D O 1
ATOM 2937 N N . GLY D 1 22 ? 1.914 14.311 48.753 1.00 9.53 22 GLY D N 1
ATOM 2938 C CA . GLY D 1 22 ? 0.716 15.143 48.865 1.00 11.12 22 GLY D CA 1
ATOM 2939 C C . GLY D 1 22 ? 0.608 15.764 50.250 1.00 11.87 22 GLY D C 1
ATOM 2940 O O . GLY D 1 22 ? 1.482 15.596 51.111 1.00 12.02 22 GLY D O 1
ATOM 2941 N N . GLU D 1 23 ? -0.468 16.512 50.458 1.00 14.14 23 GLU D N 1
ATOM 2942 C CA . GLU D 1 23 ? -0.688 17.168 51.749 1.00 15.63 23 GLU D CA 1
ATOM 2943 C C . GLU D 1 23 ? -0.956 16.161 52.860 1.00 15.38 23 GLU D C 1
ATOM 2944 O O . GLU D 1 23 ? -0.606 16.395 54.024 1.00 16.57 23 GLU D O 1
ATOM 2950 N N . ASP D 1 24 ? -1.581 15.050 52.498 1.00 15.01 24 ASP D N 1
ATOM 2951 C CA . ASP D 1 24 ? -1.880 13.994 53.432 1.00 14.50 24 ASP D CA 1
ATOM 2952 C C . ASP D 1 24 ? -1.642 12.682 52.675 1.00 14.58 24 ASP D C 1
ATOM 2953 O O . ASP D 1 24 ? -2.530 12.193 51.996 1.00 17.40 24 ASP D O 1
ATOM 2958 N N . GLY D 1 25 ? -0.424 12.165 52.762 1.00 12.16 2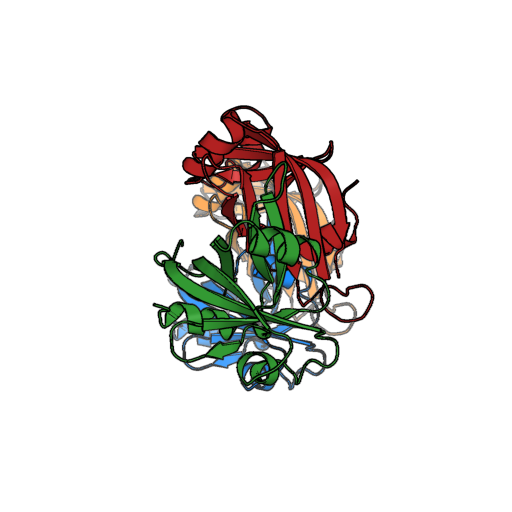5 GLY D N 1
ATOM 2959 C CA . GLY D 1 25 ? -0.076 10.930 52.097 1.00 10.61 25 GLY D CA 1
ATOM 2960 C C . GLY D 1 25 ? 0.451 11.148 50.698 1.00 9.39 25 GLY D C 1
ATOM 2961 O O . GLY D 1 25 ? 0.476 12.254 50.198 1.00 10.10 25 GLY D O 1
ATOM 2962 N N . PRO D 1 26 ? 0.916 10.061 50.086 1.00 8.91 26 PRO D N 1
ATOM 2963 C CA . PRO D 1 26 ? 1.473 10.141 48.741 1.00 8.25 26 PRO D CA 1
ATOM 2964 C C . PRO D 1 26 ? 0.406 10.367 47.688 1.00 7.94 26 PRO D C 1
ATOM 2965 O O . PRO D 1 26 ? -0.777 10.130 47.926 1.00 9.40 26 PRO D O 1
ATOM 2969 N N . HIS D 1 27 ? 0.852 10.790 46.513 1.00 7.34 27 HIS D N 1
ATOM 2970 C CA . HIS D 1 27 ? 0.033 10.721 45.313 1.00 7.09 27 HIS D CA 1
ATOM 2971 C C . HIS D 1 27 ? 0.799 9.868 44.299 1.00 6.75 27 HIS D C 1
ATOM 2972 O O . HIS D 1 27 ? 2.023 9.783 44.350 1.00 6.94 27 HIS D O 1
ATOM 2979 N N . LEU D 1 28 ? 0.083 9.229 43.388 1.00 6.36 28 LEU D N 1
ATOM 2980 C CA . LEU D 1 28 ? 0.681 8.275 42.451 1.00 6.19 28 LEU D CA 1
ATOM 2981 C C . LEU D 1 28 ? -0.016 8.413 41.117 1.00 6.18 28 LEU D C 1
ATOM 2982 O O . LEU D 1 28 ? -1.241 8.250 41.047 1.00 6.49 28 LEU D O 1
ATOM 2987 N N . VAL D 1 29 ? 0.755 8.696 40.071 1.00 5.36 29 VAL D N 1
ATOM 2988 C CA . VAL D 1 29 ? 0.243 8.771 38.700 1.00 6.12 29 VAL D CA 1
ATOM 2989 C C . VAL D 1 29 ? 1.119 7.948 37.773 1.00 5.85 29 VAL D C 1
ATOM 2990 O O . VAL D 1 29 ? 2.147 7.386 38.164 1.00 6.22 29 VAL D O 1
ATOM 2994 N N . ASN D 1 30 ? 0.744 7.903 36.498 1.00 5.84 30 ASN D N 1
ATOM 2995 C CA . ASN D 1 30 ? 1.406 7.034 35.526 1.00 5.90 30 ASN D CA 1
ATOM 2996 C C . ASN D 1 30 ? 1.768 7.724 34.232 1.00 5.82 30 ASN D C 1
ATOM 2997 O O . ASN D 1 30 ? 1.221 8.767 33.866 1.00 6.28 30 ASN D O 1
ATOM 3002 N N . THR D 1 31 ? 2.716 7.094 33.542 1.00 5.90 31 THR D N 1
ATOM 3003 C CA . THR D 1 31 ? 2.895 7.274 32.116 1.00 6.10 31 THR D CA 1
ATOM 3004 C C . THR D 1 31 ? 3.296 5.918 31.532 1.00 5.36 31 THR D C 1
ATOM 3005 O O . THR D 1 31 ? 3.159 4.883 32.189 1.00 5.64 31 THR D O 1
ATOM 3009 N N . TRP D 1 32 ? 3.729 5.928 30.278 1.00 5.82 32 TRP D N 1
ATOM 3010 C CA . TRP D 1 32 ? 4.122 4.685 29.590 1.00 5.51 32 TRP D CA 1
ATOM 3011 C C . TRP D 1 32 ? 5.630 4.651 29.402 1.00 5.44 32 TRP D C 1
ATOM 3012 O O . TRP D 1 32 ? 6.272 5.689 29.167 1.00 6.32 32 TRP D O 1
ATOM 3023 N N . ASN D 1 33 ? 6.222 3.457 29.434 1.00 5.48 33 ASN D N 1
ATOM 3024 C CA . ASN D 1 33 ? 7.659 3.325 29.154 1.00 5.75 33 ASN D CA 1
ATOM 3025 C C . ASN D 1 33 ? 8.013 4.023 27.847 1.00 5.90 33 ASN D C 1
ATOM 3026 O O . ASN D 1 33 ? 9.029 4.717 27.747 1.00 7.15 33 ASN D O 1
ATOM 3031 N N . SER D 1 34 ? 7.170 3.840 26.832 1.00 5.83 34 SER D N 1
ATOM 3032 C CA . SER D 1 34 ? 7.429 4.378 25.492 1.00 7.33 34 SER D CA 1
ATOM 3033 C C . SER D 1 34 ? 7.279 5.891 25.392 1.00 7.52 34 SER D C 1
ATOM 3034 O O . SER D 1 34 ? 7.673 6.469 24.364 1.00 8.46 34 SER D O 1
ATOM 3037 N N . TYR D 1 35 ? 6.707 6.529 26.420 1.00 7.34 35 TYR D N 1
ATOM 3038 C CA . TYR D 1 35 ? 6.552 7.988 26.412 1.00 8.13 35 TYR D CA 1
ATOM 3039 C C . TYR D 1 35 ? 7.772 8.697 26.973 1.00 7.91 35 TYR D C 1
ATOM 3040 O O . TYR D 1 35 ? 7.964 9.880 26.707 1.00 8.78 35 TYR D O 1
ATOM 3049 N N . LEU D 1 36 ? 8.590 8.006 27.769 1.00 8.18 36 LEU D N 1
ATOM 3050 C CA . LEU D 1 36 ? 9.737 8.666 28.392 1.00 8.09 36 LEU D CA 1
ATOM 3051 C C . LEU D 1 36 ? 10.775 9.094 27.387 1.00 8.84 36 LEU D C 1
ATOM 3052 O O . LEU D 1 36 ? 11.153 8.332 26.500 1.00 9.51 36 LEU D O 1
ATOM 3057 N N . LYS D 1 37 ? 11.226 10.332 27.530 1.00 8.53 37 LYS D N 1
ATOM 3058 C CA . LYS D 1 37 ? 12.284 10.882 26.711 1.00 9.86 37 LYS D CA 1
ATOM 3059 C C . LYS D 1 37 ? 13.470 11.172 27.598 1.00 10.08 37 LYS D C 1
ATOM 3060 O O . LYS D 1 37 ? 13.377 11.999 28.506 1.00 10.31 37 LYS D O 1
ATOM 3066 N N . VAL D 1 38 ? 14.583 10.491 27.373 1.00 10.47 38 VAL D N 1
ATOM 3067 C CA . VAL D 1 38 ? 15.754 10.643 28.229 1.00 12.32 38 VAL D CA 1
ATOM 3068 C C . VAL D 1 38 ? 16.786 11.557 27.574 1.00 12.80 38 VAL D C 1
ATOM 3069 O O . VAL D 1 38 ? 17.218 11.292 26.439 1.00 13.76 38 VAL D O 1
ATOM 3073 N N . LEU D 1 39 ? 17.162 12.634 28.272 1.00 12.42 39 LEU D N 1
ATOM 3074 C CA . LEU D 1 39 ? 18.154 13.606 27.796 1.00 13.56 39 LEU D CA 1
ATOM 3075 C C . LEU D 1 39 ? 19.439 13.540 28.613 1.00 14.44 39 LEU D C 1
ATOM 3076 O O . LEU D 1 39 ? 19.460 13.043 29.730 1.00 15.25 39 LEU D O 1
ATOM 3081 N N . ASP D 1 40 ? 20.527 14.071 28.057 1.00 15.48 40 ASP D N 1
ATOM 3082 C CA . ASP D 1 40 ? 21.777 14.119 28.805 1.00 16.80 40 ASP D CA 1
ATOM 3083 C C . ASP D 1 40 ? 21.645 14.967 30.089 1.00 16.05 40 ASP D C 1
ATOM 3084 O O . ASP D 1 40 ? 20.724 15.770 30.236 1.00 16.85 40 ASP D O 1
ATOM 3089 N N . GLY D 1 41 ? 22.559 14.766 31.024 1.00 15.94 41 GLY D N 1
ATOM 3090 C CA . GLY D 1 41 ? 22.464 15.414 32.321 1.00 15.46 41 GLY D CA 1
ATOM 3091 C C . GLY D 1 41 ? 21.431 14.746 33.217 1.00 15.03 41 GLY D C 1
ATOM 3092 O O . GLY D 1 41 ? 20.825 15.403 34.068 1.00 14.78 41 GLY D O 1
ATOM 3093 N N . ASN D 1 42 ? 21.220 13.450 33.010 1.00 14.02 42 ASN D N 1
ATOM 3094 C CA . ASN D 1 42 ? 20.400 12.590 33.912 1.00 13.60 42 ASN D CA 1
ATOM 3095 C C . ASN D 1 42 ? 18.924 12.990 33.982 1.00 11.89 42 ASN D C 1
ATOM 3096 O O . ASN D 1 42 ? 18.319 12.976 35.047 1.00 12.17 42 ASN D O 1
ATOM 3101 N N . ARG D 1 43 ? 18.362 13.360 32.835 1.00 11.42 43 ARG D N 1
ATOM 3102 C CA . ARG D 1 43 ? 17.016 13.908 32.774 1.00 10.93 43 ARG D CA 1
ATOM 3103 C C . ARG D 1 43 ? 16.050 12.950 32.088 1.00 9.91 43 ARG D C 1
ATOM 3104 O O . ARG D 1 43 ? 16.302 12.470 30.977 1.00 11.15 43 ARG D O 1
ATOM 3112 N N . ILE D 1 44 ? 14.939 12.663 32.759 1.00 8.68 44 ILE D N 1
ATOM 3113 C CA . ILE D 1 44 ? 13.840 11.891 32.197 1.00 8.45 44 ILE D CA 1
ATOM 3114 C C . ILE D 1 44 ? 12.671 12.852 31.999 1.00 7.60 44 ILE D C 1
ATOM 3115 O O . ILE D 1 44 ? 12.232 13.517 32.964 1.00 8.74 44 ILE D O 1
ATOM 3120 N N . VAL D 1 45 ? 12.174 12.935 30.777 1.00 7.56 45 VAL D N 1
ATOM 3121 C CA . VAL D 1 45 ? 11.108 13.873 30.456 1.00 7.63 45 VAL D CA 1
ATOM 3122 C C . VAL D 1 45 ? 9.827 13.108 30.139 1.00 7.56 45 VAL D C 1
ATOM 3123 O O . VAL D 1 45 ? 9.834 12.113 29.361 1.00 8.37 45 VAL D O 1
ATOM 3127 N N . VAL D 1 46 ? 8.732 13.549 30.742 1.00 7.95 46 VAL D N 1
ATOM 3128 C CA . VAL D 1 46 ? 7.409 12.913 30.662 1.00 8.75 46 VAL D CA 1
ATOM 3129 C C . VAL D 1 46 ? 6.432 13.933 30.075 1.00 7.73 46 VAL D C 1
ATOM 3130 O O . VAL D 1 46 ? 6.375 15.087 30.544 1.00 7.83 46 VAL D O 1
ATOM 3134 N N . PRO D 1 47 ? 5.630 13.555 29.064 1.00 7.43 47 PRO D N 1
ATOM 3135 C CA . PRO D 1 47 ? 4.600 14.477 28.571 1.00 7.95 47 PRO D CA 1
ATOM 3136 C C . PRO D 1 47 ? 3.435 14.594 29.550 1.00 7.74 47 PRO D C 1
ATOM 3137 O O . PRO D 1 47 ? 2.882 13.579 30.026 1.00 7.63 47 PRO D O 1
ATOM 3141 N N . VAL D 1 48 ? 3.024 15.827 29.822 1.00 7.12 48 VAL D N 1
ATOM 3142 C CA . VAL D 1 48 ? 2.024 16.094 30.840 1.00 7.04 48 VAL D CA 1
ATOM 3143 C C . VAL D 1 48 ? 0.747 16.576 30.183 1.00 6.51 48 VAL D C 1
ATOM 3144 O O . VAL D 1 48 ? 0.781 17.598 29.458 1.00 7.81 48 VAL D O 1
ATOM 3148 N N . GLY D 1 49 ? -0.342 15.850 30.406 1.00 7.80 49 GLY D N 1
ATOM 3149 C CA . GLY D 1 49 ? -1.679 16.243 29.964 1.00 8.00 49 GLY D CA 1
ATOM 3150 C C . GLY D 1 49 ? -2.500 16.638 31.168 1.00 7.69 49 GLY D C 1
ATOM 3151 O O . GLY D 1 49 ? -3.018 17.758 31.246 1.00 8.99 49 GLY D O 1
ATOM 3152 N N . GLY D 1 50 ? -2.630 15.708 32.103 1.00 7.76 50 GLY D N 1
ATOM 3153 C CA . GLY D 1 50 ? -3.246 15.952 33.410 1.00 7.21 50 GLY D CA 1
ATOM 3154 C C . GLY D 1 50 ? -2.212 16.398 34.405 1.00 6.73 50 GLY D C 1
ATOM 3155 O O . GLY D 1 50 ? -1.619 17.468 34.244 1.00 7.62 50 GLY D O 1
ATOM 3156 N N . MET D 1 51 ? -1.978 15.560 35.404 1.00 7.09 51 MET D N 1
ATOM 3157 C CA . MET D 1 51 ? -0.957 15.781 36.428 1.00 7.13 51 MET D CA 1
ATOM 3158 C C . MET D 1 51 ? -1.085 17.118 37.138 1.00 7.08 51 MET D C 1
ATOM 3159 O O . MET D 1 51 ? -0.097 17.646 37.633 1.00 7.18 51 MET D O 1
ATOM 3164 N N . HIS D 1 52 ? -2.289 17.678 37.230 1.00 7.73 52 HIS D N 1
ATOM 3165 C CA . HIS D 1 52 ? -2.438 18.907 37.999 1.00 7.56 52 HIS D CA 1
ATOM 3166 C C . HIS D 1 52 ? -2.170 18.705 39.486 1.00 8.10 52 HIS D C 1
ATOM 3167 O O . HIS D 1 52 ? -1.541 19.556 40.130 1.00 8.13 52 HIS D O 1
ATOM 3174 N N . LYS D 1 53 ? -2.635 17.603 40.057 1.00 7.90 53 LYS D N 1
ATOM 3175 C CA . LYS D 1 53 ? -2.374 17.371 41.469 1.00 8.31 53 LYS D CA 1
ATOM 3176 C C . LYS D 1 53 ? -0.887 17.091 41.705 1.00 8.26 53 LYS D C 1
ATOM 3177 O O . LYS D 1 53 ? -0.271 17.640 42.628 1.00 8.55 53 LYS D O 1
ATOM 3183 N N . THR D 1 54 ? -0.325 16.233 40.862 1.00 7.18 54 THR D N 1
ATOM 3184 C CA . THR D 1 54 ? 1.100 15.961 40.880 1.00 7.24 54 THR D CA 1
ATOM 3185 C C . THR D 1 54 ? 1.922 17.247 40.807 1.00 6.75 54 THR D C 1
ATOM 3186 O O . THR D 1 54 ? 2.891 17.414 41.546 1.00 6.96 54 THR D O 1
ATOM 3190 N N . GLU D 1 55 ? 1.535 18.147 39.899 1.00 6.76 55 GLU D N 1
ATOM 3191 C CA . GLU D 1 55 ? 2.270 19.403 39.725 1.00 7.64 55 GLU D CA 1
ATOM 3192 C C . GLU D 1 55 ? 2.202 20.272 40.993 1.00 7.54 55 GLU D C 1
ATOM 3193 O O . GLU D 1 55 ? 3.210 20.861 41.407 1.00 8.01 55 GLU D O 1
ATOM 3199 N N . ALA D 1 56 ? 1.021 20.331 41.610 1.00 8.10 56 ALA D N 1
ATOM 3200 C CA . ALA D 1 56 ? 0.863 21.074 42.855 1.00 8.43 56 ALA D CA 1
ATOM 3201 C C . ALA D 1 56 ? 1.762 20.481 43.933 1.00 8.52 56 ALA D C 1
ATOM 3202 O O . ALA D 1 56 ? 2.404 21.212 44.706 1.00 9.44 56 ALA D O 1
ATOM 3204 N N . ASN D 1 57 ? 1.825 19.151 43.988 1.00 7.80 57 ASN D N 1
ATOM 3205 C CA . ASN D 1 57 ? 2.679 18.489 44.971 1.00 8.18 57 ASN D CA 1
ATOM 3206 C C . ASN D 1 57 ? 4.142 18.823 44.744 1.00 8.50 57 ASN D C 1
ATOM 3207 O O . ASN D 1 57 ? 4.873 19.132 45.698 1.00 8.88 57 ASN D O 1
ATOM 3212 N N . VAL D 1 58 ? 4.568 18.800 43.483 1.00 7.99 58 VAL D N 1
ATOM 3213 C CA . VAL D 1 58 ? 5.954 19.070 43.139 1.00 8.38 58 VAL D CA 1
ATOM 3214 C C . VAL D 1 58 ? 6.351 20.498 43.500 1.00 8.41 58 VAL D C 1
ATOM 3215 O O . VAL D 1 58 ? 7.487 20.746 43.900 1.00 9.50 58 VAL D O 1
ATOM 3219 N N . ALA D 1 59 ? 5.416 21.430 43.366 1.00 9.23 59 ALA D N 1
ATOM 3220 C CA . ALA D 1 59 ? 5.700 22.821 43.722 1.00 10.39 59 ALA D CA 1
ATOM 3221 C C . ALA D 1 59 ? 5.967 22.958 45.215 1.00 11.15 59 ALA D C 1
ATOM 3222 O O . ALA D 1 59 ? 6.703 23.866 45.617 1.00 13.11 59 ALA D O 1
ATOM 3224 N N . ARG D 1 60 ? 5.381 22.101 46.042 1.00 10.75 60 ARG D N 1
ATOM 3225 C CA . ARG D 1 60 ? 5.653 22.112 47.480 1.00 11.95 60 ARG D CA 1
ATOM 3226 C C . ARG D 1 60 ? 6.888 21.305 47.867 1.00 11.59 60 ARG D C 1
ATOM 3227 O O . ARG D 1 60 ? 7.588 21.644 48.833 1.00 12.19 60 ARG D O 1
ATOM 3235 N N . ASP D 1 61 ? 7.136 20.212 47.150 1.00 10.02 61 ASP D N 1
ATOM 3236 C CA . ASP D 1 61 ? 8.232 19.285 47.436 1.00 9.35 61 ASP D CA 1
ATOM 3237 C C . ASP D 1 61 ? 8.681 18.692 46.112 1.00 8.99 61 ASP D C 1
ATOM 3238 O O . ASP D 1 61 ? 7.979 17.850 45.540 1.00 8.90 61 ASP D O 1
ATOM 3243 N N . GLU D 1 62 ? 9.848 19.096 45.631 1.00 8.70 62 GLU D N 1
ATOM 3244 C CA . GLU D 1 62 ? 10.293 18.692 44.304 1.00 8.74 62 GLU D CA 1
ATOM 3245 C C . GLU D 1 62 ? 10.667 17.208 44.200 1.00 8.40 62 GLU D C 1
ATOM 3246 O O . GLU D 1 62 ? 10.887 16.735 43.080 1.00 8.33 62 GLU D O 1
ATOM 3252 N N . ARG D 1 63 ? 10.817 16.515 45.334 1.00 8.84 63 ARG D N 1
ATOM 3253 C CA . ARG D 1 63 ? 11.352 15.150 45.303 1.00 9.53 63 ARG D CA 1
ATOM 3254 C C . ARG D 1 63 ? 10.295 14.170 44.831 1.00 8.93 63 ARG D C 1
ATOM 3255 O O . ARG D 1 63 ? 9.185 14.173 45.366 1.00 11.40 63 ARG D O 1
ATOM 3263 N N . VAL D 1 64 ? 10.650 13.313 43.878 1.00 8.29 64 VAL D N 1
ATOM 3264 C CA . VAL D 1 64 ? 9.731 12.291 43.387 1.00 8.12 64 VAL D CA 1
ATOM 3265 C C . VAL D 1 64 ? 10.410 10.930 43.369 1.00 6.92 64 VAL D C 1
ATOM 3266 O O . VAL D 1 64 ? 11.644 10.820 43.398 1.00 7.47 64 VAL D O 1
ATOM 3270 N N . LEU D 1 65 ? 9.568 9.905 43.274 1.00 6.47 65 LEU D N 1
ATOM 3271 C CA . LEU D 1 65 ? 10.016 8.541 43.050 1.00 6.82 65 LEU D CA 1
ATOM 3272 C C . LEU D 1 65 ? 9.351 8.041 41.797 1.00 6.72 65 LEU D C 1
ATOM 3273 O O . LEU D 1 65 ? 8.201 8.362 41.533 1.00 7.40 65 LEU D O 1
ATOM 3278 N N . MET D 1 66 ? 10.073 7.230 41.040 1.00 6.58 66 MET D N 1
ATOM 3279 C CA . MET D 1 66 ? 9.524 6.648 39.834 1.00 7.06 66 MET D CA 1
ATOM 3280 C C . MET D 1 66 ? 9.912 5.188 39.763 1.00 6.64 66 MET D C 1
ATOM 3281 O O . MET D 1 66 ? 11.058 4.818 40.050 1.00 7.51 66 MET D O 1
ATOM 3286 N N . THR D 1 67 ? 8.966 4.326 39.395 1.00 6.37 67 THR D N 1
ATOM 3287 C CA . THR D 1 67 ? 9.282 2.927 39.113 1.00 7.10 67 THR D CA 1
ATOM 3288 C C . THR D 1 67 ? 8.834 2.554 37.731 1.00 6.69 67 THR D C 1
ATOM 3289 O O . THR D 1 67 ? 7.891 3.136 37.162 1.00 7.50 67 THR D O 1
ATOM 3293 N N . LEU D 1 68 ? 9.517 1.552 37.182 1.00 6.42 68 LEU D N 1
ATOM 3294 C CA . LEU D 1 68 ? 9.187 1.009 35.867 1.00 7.16 68 LEU D CA 1
ATOM 3295 C C . LEU D 1 68 ? 9.883 -0.330 35.727 1.00 6.38 68 LEU D C 1
ATOM 3296 O O . LEU D 1 68 ? 10.837 -0.618 36.476 1.00 6.79 68 LEU D O 1
ATOM 3301 N N . GLY D 1 69 ? 9.451 -1.163 34.789 1.00 5.57 69 GLY D N 1
ATOM 3302 C CA . GLY D 1 69 ? 10.106 -2.454 34.629 1.00 6.21 69 GLY D CA 1
ATOM 3303 C C . GLY D 1 69 ? 9.602 -3.186 33.420 1.00 5.42 69 GLY D C 1
ATOM 3304 O O . GLY D 1 69 ? 8.809 -2.667 32.619 1.00 5.80 69 GLY D O 1
ATOM 3305 N N . SER D 1 70 ? 10.025 -4.436 33.297 1.00 6.06 70 SER D N 1
ATOM 3306 C CA . SER D 1 70 ? 9.577 -5.267 32.193 1.00 6.11 70 SER D CA 1
ATOM 3307 C C . SER D 1 70 ? 9.823 -6.730 32.512 1.00 6.58 70 SER D C 1
ATOM 3308 O O . SER D 1 70 ? 10.939 -7.107 32.906 1.00 6.25 70 SER D O 1
ATOM 3311 N N . ARG D 1 71 ? 8.808 -7.548 32.261 1.00 6.30 71 ARG D N 1
ATOM 3312 C CA . ARG D 1 71 ? 8.964 -9.008 32.282 1.00 7.52 71 ARG D CA 1
ATOM 3313 C C . ARG D 1 71 ? 10.021 -9.514 31.312 1.00 7.75 71 ARG D C 1
ATOM 3314 O O . ARG D 1 71 ? 10.494 -10.655 31.448 1.00 9.39 71 ARG D O 1
ATOM 3322 N N . LYS D 1 72 ? 10.348 -8.712 30.310 1.00 7.53 72 LYS D N 1
ATOM 3323 C CA . LYS D 1 72 ? 11.146 -9.147 29.165 1.00 8.77 72 LYS D CA 1
ATOM 3324 C C . LYS D 1 72 ? 12.623 -8.778 29.254 1.00 8.87 72 LYS D C 1
ATOM 3325 O O . LYS D 1 72 ? 13.371 -9.044 28.306 1.00 11.16 72 LYS D O 1
ATOM 3331 N N . VAL D 1 73 ? 13.050 -8.201 30.368 1.00 8.36 73 VAL D N 1
ATOM 3332 C CA . VAL D 1 73 ? 14.445 -7.854 30.572 1.00 8.63 73 VAL D CA 1
ATOM 3333 C C . VAL D 1 73 ? 14.912 -8.599 31.811 1.00 8.44 73 VAL D C 1
ATOM 3334 O O . VAL D 1 73 ? 14.262 -8.546 32.857 1.00 9.63 73 VAL D O 1
ATOM 3338 N N . ALA D 1 74 ? 16.033 -9.318 31.701 1.00 8.76 74 ALA D N 1
ATOM 3339 C CA . ALA D 1 74 ? 16.482 -10.164 32.795 1.00 8.94 74 ALA D CA 1
ATOM 3340 C C . ALA D 1 74 ? 16.909 -9.341 34.009 1.00 8.85 74 ALA D C 1
ATOM 3341 O O . ALA D 1 74 ? 17.629 -8.358 33.888 1.00 9.36 74 ALA D O 1
ATOM 3343 N N . GLY D 1 75 ? 16.447 -9.753 35.177 1.00 8.71 75 GLY D N 1
ATOM 3344 C CA . GLY D 1 75 ? 16.920 -9.241 36.449 1.00 9.29 75 GLY D CA 1
ATOM 3345 C C . GLY D 1 75 ? 18.096 -10.064 36.937 1.00 8.94 75 GLY D C 1
ATOM 3346 O O . GLY D 1 75 ? 18.688 -10.848 36.183 1.00 10.47 75 GLY D O 1
ATOM 3347 N N . ARG D 1 76 ? 18.441 -9.882 38.200 1.00 9.58 76 ARG D N 1
ATOM 3348 C CA . ARG D 1 76 ? 19.617 -10.561 38.756 1.00 10.04 76 ARG D CA 1
ATOM 3349 C C . ARG D 1 76 ? 19.403 -12.060 38.941 1.00 11.18 76 ARG D C 1
ATOM 3350 O O . ARG D 1 76 ? 20.385 -12.815 38.959 1.00 12.18 76 ARG D O 1
ATOM 3358 N N . ASN D 1 77 ? 18.157 -12.494 39.098 1.00 11.13 77 ASN D N 1
ATOM 3359 C CA . ASN D 1 77 ? 17.860 -13.888 39.468 1.00 12.56 77 ASN D CA 1
ATOM 3360 C C . ASN D 1 77 ? 16.759 -14.541 38.680 1.00 13.83 77 ASN D C 1
ATOM 3361 O O . ASN D 1 77 ? 16.197 -15.566 39.098 1.00 16.34 77 ASN D O 1
ATOM 3366 N N . GLY D 1 78 ? 16.445 -13.959 37.538 1.00 13.69 78 GLY D N 1
ATOM 3367 C CA . GLY D 1 78 ? 15.405 -14.521 36.697 1.00 14.63 78 GLY D CA 1
ATOM 3368 C C . GLY D 1 78 ? 15.013 -13.542 35.610 1.00 13.62 78 GLY D C 1
ATOM 3369 O O . GLY D 1 78 ? 15.554 -12.432 35.536 1.00 12.40 78 GLY D O 1
ATOM 3370 N N . PRO D 1 79 ? 14.071 -13.950 34.747 1.00 14.30 79 PRO D N 1
ATOM 3371 C CA . PRO D 1 79 ? 13.532 -13.048 33.781 1.00 13.97 79 PRO D CA 1
ATOM 3372 C C . PRO D 1 79 ? 12.675 -12.048 34.565 1.00 13.78 79 PRO D C 1
ATOM 3373 O O . PRO D 1 79 ? 11.992 -12.399 35.520 1.00 15.13 79 PRO D O 1
ATOM 3377 N N . GLY D 1 80 ? 12.798 -10.805 34.170 1.00 11.12 80 GLY D N 1
ATOM 3378 C CA . GLY D 1 80 ? 12.016 -9.712 34.698 1.00 8.64 80 GLY D CA 1
ATOM 3379 C C . GLY D 1 80 ? 12.826 -8.838 35.606 1.00 7.68 80 GLY D C 1
ATOM 3380 O O . GLY D 1 80 ? 13.546 -9.313 36.478 1.00 8.03 80 GLY D O 1
ATOM 3381 N N . THR D 1 81 ? 12.702 -7.531 35.425 1.00 6.55 81 THR D N 1
ATOM 3382 C CA . THR D 1 81 ? 13.398 -6.569 36.271 1.00 7.44 81 THR D CA 1
ATOM 3383 C C . THR D 1 81 ? 12.664 -5.250 36.324 1.00 6.40 81 THR D C 1
ATOM 3384 O O . THR D 1 81 ? 11.702 -5.033 35.584 1.00 7.26 81 THR D O 1
ATOM 3388 N N . GLY D 1 82 ? 13.149 -4.353 37.165 1.00 6.52 82 GLY D N 1
ATOM 3389 C CA . GLY D 1 82 ? 12.654 -2.988 37.222 1.00 6.12 82 GLY D CA 1
ATOM 3390 C C . GLY D 1 82 ? 13.542 -2.148 38.082 1.00 6.21 82 GLY D C 1
ATOM 3391 O O . GLY D 1 82 ? 14.532 -2.630 38.650 1.00 6.57 82 GLY D O 1
ATOM 3392 N N . PHE D 1 83 ? 13.162 -0.876 38.161 1.00 6.60 83 PHE D N 1
ATOM 3393 C CA . PHE D 1 83 ? 13.958 0.161 38.810 1.00 6.76 83 PHE D CA 1
ATOM 3394 C C . PHE D 1 83 ? 13.148 1.044 39.703 1.00 6.42 83 PHE D C 1
ATOM 3395 O O . PHE D 1 83 ? 11.977 1.343 39.396 1.00 7.43 83 PHE D O 1
ATOM 3403 N N . LEU D 1 84 ? 13.783 1.479 40.784 1.00 6.46 84 LEU D N 1
ATOM 3404 C CA . LEU D 1 84 ? 13.342 2.616 41.576 1.00 6.66 84 LEU D CA 1
ATOM 3405 C C . LEU D 1 84 ? 14.284 3.789 41.276 1.00 7.00 84 LEU D C 1
ATOM 3406 O O . LEU D 1 84 ? 15.514 3.713 41.515 1.00 7.46 84 LEU D O 1
ATOM 3411 N N . ILE D 1 85 ? 13.707 4.869 40.763 1.00 7.11 85 ILE D N 1
ATOM 3412 C CA . ILE D 1 85 ? 14.430 6.106 40.474 1.00 7.84 85 ILE D CA 1
ATOM 3413 C C . ILE D 1 85 ? 14.017 7.160 41.498 1.00 7.37 85 ILE D C 1
ATOM 3414 O O . ILE D 1 85 ? 12.824 7.321 41.791 1.00 7.74 85 ILE D O 1
ATOM 3419 N N . ARG D 1 86 ? 15.008 7.840 42.066 1.00 7.81 86 ARG D N 1
ATOM 3420 C CA . ARG D 1 86 ? 14.741 8.995 42.918 1.00 8.15 86 ARG D CA 1
ATOM 3421 C C . ARG D 1 86 ? 15.295 10.218 42.236 1.00 7.95 86 ARG D C 1
ATOM 3422 O O . ARG D 1 86 ? 16.405 10.181 41.690 1.00 8.41 86 ARG D O 1
ATOM 3430 N N . GLY D 1 87 ? 14.545 11.307 42.237 1.00 8.19 87 GLY D N 1
ATOM 3431 C CA . GLY D 1 87 ? 15.075 12.539 41.661 1.00 9.85 87 GLY D CA 1
ATOM 3432 C C . GLY D 1 87 ? 14.216 13.744 41.985 1.00 9.39 87 GLY D C 1
ATOM 3433 O O . GLY D 1 87 ? 13.277 13.664 42.782 1.00 10.27 87 GLY D O 1
ATOM 3434 N N . SER D 1 88 ? 14.576 14.876 41.396 1.00 8.67 88 SER D N 1
ATOM 3435 C CA . SER D 1 88 ? 13.856 16.121 41.620 1.00 9.00 88 SER D CA 1
ATOM 3436 C C . SER D 1 88 ? 13.114 16.479 40.339 1.00 8.31 88 SER D C 1
ATOM 3437 O O . SER D 1 88 ? 13.616 16.268 39.217 1.00 9.26 88 SER D O 1
ATOM 3440 N N . ALA D 1 89 ? 11.900 17.008 40.514 1.00 7.91 89 ALA D N 1
ATOM 3441 C CA . ALA D 1 89 ? 10.997 17.276 39.387 1.00 7.64 89 ALA D CA 1
ATOM 3442 C C . ALA D 1 89 ? 10.771 18.763 39.157 1.00 7.31 89 ALA D C 1
ATOM 3443 O O . ALA D 1 89 ? 10.774 19.566 40.108 1.00 7.88 89 ALA D O 1
ATOM 3445 N N . ALA D 1 90 ? 10.560 19.108 37.904 1.00 7.43 90 ALA D N 1
ATOM 3446 C CA . ALA D 1 90 ? 10.188 20.464 37.500 1.00 7.68 90 ALA D CA 1
ATOM 3447 C C . ALA D 1 90 ? 9.220 20.315 36.342 1.00 7.98 90 ALA D C 1
ATOM 3448 O O . ALA D 1 90 ? 9.264 19.311 35.615 1.00 9.29 90 ALA D O 1
ATOM 3450 N N . PHE D 1 91 ? 8.355 21.313 36.144 1.00 7.87 91 PHE D N 1
ATOM 3451 C CA . PHE D 1 91 ? 7.404 21.326 35.042 1.00 7.49 91 PHE D CA 1
ATOM 3452 C C . PHE D 1 91 ? 7.767 22.484 34.110 1.00 7.83 91 PHE D C 1
ATOM 3453 O O . PHE D 1 91 ? 7.735 23.656 34.524 1.00 9.18 91 PHE D O 1
ATOM 3461 N N . ARG D 1 92 ? 8.109 22.165 32.877 1.00 7.95 92 ARG D N 1
ATOM 3462 C CA . ARG D 1 92 ? 8.492 23.146 31.874 1.00 8.05 92 ARG D CA 1
ATOM 3463 C C . ARG D 1 92 ? 7.399 23.329 30.853 1.00 8.28 92 ARG D C 1
ATOM 3464 O O . ARG D 1 92 ? 6.728 22.375 30.425 1.00 8.24 92 ARG D O 1
ATOM 3472 N N . THR D 1 93 ? 7.234 24.579 30.431 1.00 8.41 93 THR D N 1
ATOM 3473 C CA . THR D 1 93 ? 6.193 24.951 29.488 1.00 9.09 93 THR D CA 1
ATOM 3474 C C . THR D 1 93 ? 6.719 25.776 28.317 1.00 9.49 93 THR D C 1
ATOM 3475 O O . THR D 1 93 ? 5.939 26.253 27.499 1.00 10.27 93 THR D O 1
ATOM 3479 N N . ASP D 1 94 ? 8.039 25.929 28.232 1.00 10.35 94 ASP D N 1
ATOM 3480 C CA . ASP D 1 94 ? 8.692 26.424 27.016 1.00 10.73 94 ASP D CA 1
ATOM 3481 C C . ASP D 1 94 ? 10.130 25.937 27.053 1.00 10.89 94 ASP D C 1
ATOM 3482 O O . ASP D 1 94 ? 10.555 25.358 28.046 1.00 11.84 94 ASP D O 1
ATOM 3487 N N . GLY D 1 95 ? 10.850 26.143 25.958 1.00 10.61 95 GLY D N 1
ATOM 3488 C CA . GLY D 1 95 ? 12.255 25.791 25.887 1.00 10.70 95 GLY D CA 1
ATOM 3489 C C . GLY D 1 95 ? 12.488 24.339 25.506 1.00 10.39 95 GLY D C 1
ATOM 3490 O O . GLY D 1 95 ? 11.549 23.584 25.238 1.00 9.94 95 GLY D O 1
ATOM 3491 N N . PRO D 1 96 ? 13.771 23.939 25.465 1.00 11.35 96 PRO D N 1
ATOM 3492 C CA . PRO D 1 96 ? 14.159 22.649 24.897 1.00 11.20 96 PRO D CA 1
ATOM 3493 C C . PRO D 1 96 ? 13.538 21.441 25.607 1.00 10.40 96 PRO D C 1
ATOM 3494 O O . PRO D 1 96 ? 13.226 20.438 24.964 1.00 10.63 96 PRO D O 1
ATOM 3498 N N . GLU D 1 97 ? 13.372 21.513 26.927 1.00 10.62 97 GLU D N 1
ATOM 3499 C CA . GLU D 1 97 ? 12.776 20.387 27.645 1.00 10.36 97 GLU D CA 1
ATOM 3500 C C . GLU D 1 97 ? 11.296 20.220 27.327 1.00 10.15 97 GLU D C 1
ATOM 3501 O O . GLU D 1 97 ? 10.808 19.099 27.265 1.00 11.10 97 GLU D O 1
ATOM 3507 N N . PHE D 1 98 ? 10.571 21.318 27.124 1.00 10.34 98 PHE D N 1
ATOM 3508 C CA . PHE D 1 98 ? 9.210 21.205 26.650 1.00 9.86 98 PHE D CA 1
ATOM 3509 C C . PHE D 1 98 ? 9.170 20.713 25.193 1.00 9.90 98 PHE D C 1
ATOM 3510 O O . PHE D 1 98 ? 8.374 19.828 24.833 1.00 10.17 98 PHE D O 1
ATOM 3518 N N . GLU D 1 99 ? 10.045 21.261 24.355 1.00 10.28 99 GLU D N 1
ATOM 3519 C CA . GLU D 1 99 ? 10.110 20.829 22.963 1.00 11.57 99 GLU D CA 1
ATOM 3520 C C . GLU D 1 99 ? 10.373 19.327 22.828 1.00 11.29 99 GLU D C 1
ATOM 3521 O O . GLU D 1 99 ? 9.898 18.709 21.879 1.00 11.74 99 GLU D O 1
ATOM 3527 N N . ALA D 1 100 ? 11.079 18.741 23.788 1.00 10.51 100 ALA D N 1
ATOM 3528 C CA . ALA D 1 100 ? 11.379 17.311 23.777 1.00 11.31 100 ALA D CA 1
ATOM 3529 C C . ALA D 1 100 ? 10.136 16.416 23.776 1.00 11.02 100 ALA D C 1
ATOM 3530 O O . ALA D 1 100 ? 10.223 15.261 23.345 1.00 11.26 100 ALA D O 1
ATOM 3532 N N . ILE D 1 101 ? 8.998 16.908 24.266 1.00 10.59 101 ILE D N 1
ATOM 3533 C CA . ILE D 1 101 ? 7.772 16.107 24.257 1.00 10.67 101 ILE D CA 1
ATOM 3534 C C . ILE D 1 101 ? 6.625 16.810 23.535 1.00 11.24 101 ILE D C 1
ATOM 3535 O O . ILE D 1 101 ? 5.499 16.324 23.545 1.00 11.61 101 ILE D O 1
ATOM 3540 N N . ALA D 1 102 ? 6.903 17.933 22.887 1.00 12.10 102 ALA D N 1
ATOM 3541 C CA . ALA D 1 102 ? 5.830 18.717 22.289 1.00 12.11 102 ALA D CA 1
ATOM 3542 C C . ALA D 1 102 ? 5.147 18.001 21.110 1.00 12.49 102 ALA D C 1
ATOM 3543 O O . ALA D 1 102 ? 4.072 18.424 20.684 1.00 12.93 102 ALA D O 1
ATOM 3545 N N . ARG D 1 103 ? 5.740 16.924 20.586 1.00 12.16 103 ARG D N 1
ATOM 3546 C CA . ARG D 1 103 ? 5.079 16.116 19.546 1.00 13.23 103 ARG D CA 1
ATOM 3547 C C . ARG D 1 103 ? 3.747 15.566 20.025 1.00 13.00 103 ARG D C 1
ATOM 3548 O O . ARG D 1 103 ? 2.859 15.268 19.216 1.00 14.36 103 ARG D O 1
ATOM 3556 N N . PHE D 1 104 ? 3.610 15.390 21.338 1.00 12.12 104 PHE D N 1
ATOM 3557 C CA . PHE D 1 104 ? 2.338 15.022 21.908 1.00 12.54 104 PHE D CA 1
ATOM 3558 C C . PHE D 1 104 ? 1.469 16.257 21.900 1.00 12.75 104 PHE D C 1
ATOM 3559 O O . PHE D 1 104 ? 1.667 17.175 22.691 1.00 11.98 104 PHE D O 1
ATOM 3567 N N . LYS D 1 105 ? 0.498 16.289 21.002 1.00 13.67 105 LYS D N 1
ATOM 3568 C CA . LYS D 1 105 ? -0.267 17.516 20.786 1.00 14.56 105 LYS D CA 1
ATOM 3569 C C . LYS D 1 105 ? -1.217 17.844 21.940 1.00 14.28 105 LYS D C 1
ATOM 3570 O O . LYS D 1 105 ? -1.700 18.982 22.068 1.00 15.22 105 LYS D O 1
ATOM 3576 N N . TRP D 1 106 ? -1.447 16.860 22.809 1.00 13.46 106 TRP D N 1
ATOM 3577 C CA . TRP D 1 106 ? -2.252 17.048 23.989 1.00 12.70 106 TRP D CA 1
ATOM 3578 C C . TRP D 1 106 ? -1.446 17.564 25.185 1.00 11.27 106 TRP D C 1
ATOM 3579 O O . TRP D 1 106 ? -1.994 17.837 26.242 1.00 11.99 106 TRP D O 1
ATOM 3590 N N . ALA D 1 107 ? -0.133 17.690 25.038 1.00 10.56 107 ALA D N 1
ATOM 3591 C CA . ALA D 1 107 ? 0.694 18.074 26.181 1.00 9.26 107 ALA D CA 1
ATOM 3592 C C . ALA D 1 107 ? 0.518 19.534 26.562 1.00 8.67 107 ALA D C 1
ATOM 3593 O O . ALA D 1 107 ? 0.498 20.424 25.686 1.00 10.47 107 ALA D O 1
ATOM 3595 N N . ARG D 1 108 ? 0.403 19.773 27.856 1.00 8.26 108 ARG D N 1
ATOM 3596 C CA . ARG D 1 108 ? 0.390 21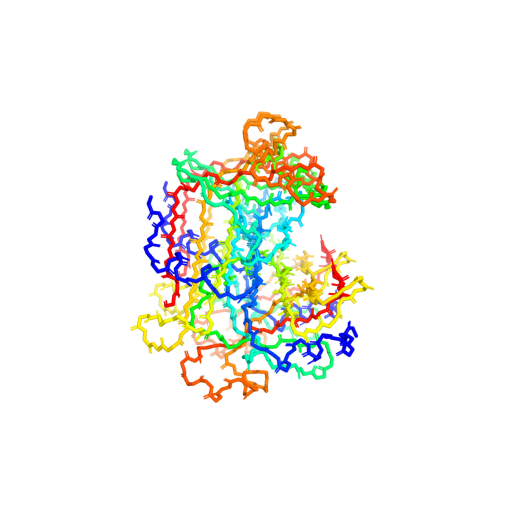.138 28.404 1.00 8.43 108 ARG D CA 1
ATOM 3597 C C . ARG D 1 108 ? 1.717 21.508 29.056 1.00 8.98 108 ARG D C 1
ATOM 3598 O O . ARG D 1 108 ? 1.948 22.680 29.360 1.00 8.92 108 ARG D O 1
ATOM 3606 N N . ALA D 1 109 ? 2.571 20.525 29.281 1.00 8.07 109 ALA D N 1
ATOM 3607 C CA . ALA D 1 109 ? 3.822 20.728 29.982 1.00 7.81 109 ALA D CA 1
ATOM 3608 C C . ALA D 1 109 ? 4.708 19.502 29.798 1.00 7.64 109 ALA D C 1
ATOM 3609 O O . ALA D 1 109 ? 4.252 18.451 29.305 1.00 7.68 109 ALA D O 1
ATOM 3611 N N . ALA D 1 110 ? 5.966 19.651 30.173 1.00 8.02 110 ALA D N 1
ATOM 3612 C CA . ALA D 1 110 ? 6.915 18.554 30.286 1.00 7.36 110 ALA D CA 1
ATOM 3613 C C . ALA D 1 110 ? 7.306 18.411 31.743 1.00 7.90 110 ALA D C 1
ATOM 3614 O O . ALA D 1 110 ? 7.738 19.384 32.381 1.00 8.34 110 ALA D O 1
ATOM 3616 N N . LEU D 1 111 ? 7.171 17.197 32.280 1.00 7.42 111 LEU D N 1
ATOM 3617 C CA . LEU D 1 111 ? 7.643 16.894 33.598 1.00 7.54 111 LEU D CA 1
ATOM 3618 C C . LEU D 1 1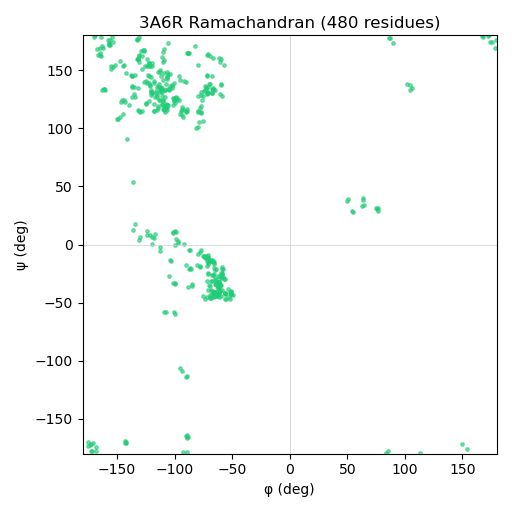11 ? 9.097 16.417 33.458 1.00 7.39 111 LEU D C 1
ATOM 3619 O O . LEU D 1 111 ? 9.370 15.392 32.798 1.00 8.71 111 LEU D O 1
ATOM 3624 N N . VAL D 1 112 ? 10.030 17.157 34.040 1.00 7.54 112 VAL D N 1
ATOM 3625 C CA . VAL D 1 112 ? 11.441 16.864 33.895 1.00 8.14 112 VAL D CA 1
ATOM 3626 C C . VAL D 1 112 ? 11.962 16.348 35.218 1.00 7.46 112 VAL D C 1
ATOM 3627 O O . VAL D 1 112 ? 11.906 17.069 36.211 1.00 7.65 112 VAL D O 1
ATOM 3631 N N . ILE D 1 113 ? 12.427 15.104 35.245 1.00 7.22 113 ILE D N 1
ATOM 3632 C CA . ILE D 1 113 ? 12.924 14.487 36.463 1.00 7.57 113 ILE D CA 1
ATOM 3633 C C . ILE D 1 113 ? 14.435 14.370 36.342 1.00 7.93 113 ILE D C 1
ATOM 3634 O O . ILE D 1 113 ? 14.955 13.714 35.429 1.00 9.01 113 ILE D O 1
ATOM 3639 N N . THR D 1 114 ? 15.152 15.025 37.240 1.00 7.55 114 THR D N 1
ATOM 3640 C CA . THR D 1 114 ? 16.604 14.949 37.254 1.00 8.02 114 THR D CA 1
ATOM 3641 C C . THR D 1 114 ? 16.969 13.858 38.245 1.00 7.97 114 THR D C 1
ATOM 3642 O O . THR D 1 114 ? 16.725 13.978 39.444 1.00 9.15 114 THR D O 1
ATOM 3646 N N . VAL D 1 115 ? 17.563 12.788 37.724 1.00 8.29 115 VAL D N 1
ATOM 3647 C CA . VAL D 1 115 ? 17.776 11.582 38.506 1.00 9.02 115 VAL D CA 1
ATOM 3648 C C . VAL D 1 115 ? 18.940 11.764 39.456 1.00 8.88 115 VAL D C 1
ATOM 3649 O O . VAL D 1 115 ? 20.023 12.190 39.019 1.00 10.39 115 VAL D O 1
ATOM 3653 N N . VAL D 1 116 ? 18.707 11.453 40.717 1.00 8.92 116 VAL D N 1
ATOM 3654 C CA . VAL D 1 116 ? 19.709 11.436 41.773 1.00 10.62 116 VAL D CA 1
ATOM 3655 C C . VAL D 1 116 ? 20.216 10.011 42.072 1.00 9.86 116 VAL D C 1
ATOM 3656 O O . VAL D 1 116 ? 21.392 9.820 42.425 1.00 11.05 116 VAL D O 1
ATOM 3660 N N . SER D 1 117 ? 19.342 9.010 41.950 1.00 8.83 117 SER D N 1
ATOM 3661 C CA . SER D 1 117 ? 19.762 7.617 42.081 1.00 9.02 117 SER D CA 1
ATOM 3662 C C . SER D 1 117 ? 18.846 6.737 41.270 1.00 8.73 117 SER D C 1
ATOM 3663 O O . SER D 1 117 ? 17.672 7.070 41.049 1.00 8.30 117 SER D O 1
ATOM 3666 N N . ALA D 1 118 ? 19.395 5.596 40.870 1.00 8.96 118 ALA D N 1
ATOM 3667 C CA . ALA D 1 118 ? 18.647 4.552 40.166 1.00 8.94 118 ALA D CA 1
ATOM 3668 C C . ALA D 1 118 ? 19.055 3.228 40.771 1.00 9.00 118 ALA D C 1
ATOM 3669 O O . ALA D 1 118 ? 20.268 2.906 40.855 1.00 10.57 118 ALA D O 1
ATOM 3671 N N . GLU D 1 119 ? 18.062 2.455 41.196 1.00 7.23 119 GLU D N 1
ATOM 3672 C CA . GLU D 1 119 ? 18.313 1.170 41.850 1.00 8.43 119 GLU D CA 1
ATOM 3673 C C . GLU D 1 119 ? 17.557 0.103 41.084 1.00 7.62 119 GLU D C 1
ATOM 3674 O O . GLU D 1 119 ? 16.329 0.184 40.971 1.00 7.99 119 GLU D O 1
ATOM 3680 N N . GLN D 1 120 ? 18.273 -0.897 40.579 1.00 7.06 120 GLN D N 1
ATOM 3681 C CA . GLN D 1 120 ? 17.618 -2.058 40.005 1.00 7.44 120 GLN D CA 1
ATOM 3682 C C . GLN D 1 120 ? 17.147 -2.921 41.165 1.00 6.94 120 GLN D C 1
ATOM 3683 O O . GLN D 1 120 ? 17.978 -3.491 41.907 1.00 8.17 120 GLN D O 1
ATOM 3689 N N . THR D 1 121 ? 15.833 -3.046 41.349 1.00 7.25 121 THR D N 1
ATOM 3690 C CA . THR D 1 121 ? 15.284 -3.646 42.582 1.00 8.03 121 THR D CA 1
ATOM 3691 C C . THR D 1 121 ? 14.891 -5.104 42.394 1.00 8.09 121 THR D C 1
ATOM 3692 O O . THR D 1 121 ? 14.264 -5.687 43.283 1.00 9.98 121 THR D O 1
ATOM 3696 N N . LEU D 1 122 ? 15.295 -5.695 41.270 1.00 8.70 122 LEU D N 1
ATOM 3697 C CA . LEU D 1 122 ? 15.007 -7.103 40.987 1.00 8.78 122 LEU D CA 1
ATOM 3698 C C . LEU D 1 122 ? 16.079 -7.648 40.052 1.00 9.27 122 LEU D C 1
ATOM 3699 O O . LEU D 1 122 ? 16.495 -6.931 39.120 1.00 9.65 122 LEU D O 1
#

B-factor: mean 12.32, std 7.15, range [4.72, 41.56]

Solvent-accessible surface area: 21841 Å² total; per-residue (Å²): 109,26,52,57,45,0,81,74,0,35,155,32,80,11,11,0,2,1,0,0,28,7,85,114,11,17,15,2,26,42,13,23,1,57,58,16,93,42,36,129,56,58,66,0,0,0,3,0,29,38,26,119,109,1,57,45,8,12,23,51,22,45,106,2,6,0,1,0,1,6,91,159,10,75,14,156,153,34,112,1,2,8,1,14,1,81,6,42,8,40,27,104,92,99,32,115,34,34,115,25,1,16,171,30,175,128,12,81,0,0,0,7,0,57,6,97,43,25,102,42,64,82,126,24,50,56,40,0,82,78,0,31,170,33,68,10,12,0,1,1,0,0,35,15,118,106,10,10,17,1,26,41,13,16,1,64,47,19,95,44,40,121,54,49,58,0,0,0,3,0,29,43,27,123,114,1,50,42,2,12,93,137,32,100,121,4,13,0,1,1,1,6,86,140,3,72,15,154,144,35,116,1,1,9,1,10,0,89,8,32,7,38,24,104,88,109,28,117,34,35,111,18,4,24,220,54,180,128,18,73,0,0,0,6,0,55,4,104,44,34,94,43,66,82,107,28,55,54,43,0,79,72,0,35,155,35,95,11,12,0,2,1,0,0,36,11,140,123,8,18,21,2,26,42,13,23,1,58,60,16,92,43,37,128,55,60,65,0,0,0,3,0,30,40,27,120,143,1,57,51,10,11,94,130,30,98,113,2,8,0,1,0,1,6,34,144,14,72,13,155,152,32,99,1,2,9,1,12,0,100,5,31,8,43,25,104,94,100,31,115,35,33,114,25,1,16,169,32,176,129,12,79,0,0,0,8,0,57,7,105,42,29,99,41,65,82,120,24,49,57,41,0,80,76,0,21,138,31,52,11,12,0,2,1,0,0,35,14,142,105,10,12,28,2,26,42,13,24,1,10,62,6,56,41,42,120,56,54,57,0,0,0,4,0,31,43,29,124,119,1,50,34,1,12,92,129,31,98,116,4,10,0,1,0,1,6,88,153,3,72,15,154,145,34,119,1,1,9,1,10,1,93,6,32,8,38,24,104,89,107,29,116,35,35,112,24,2,18,137,22,152,125,18,73,0,0,0,6,0,56,8,106,41,28,93,42,63,83

Secondary structure (DSSP, 8-state):
---HHHHHHTTS--EEEEEEE-SSSEEEEEEEGGG-EEETTTEEEEEESS-HHHHHHHHH--EEEEEEEEEEEE-SSSEEEEEEEEEEEEEESSSHHHHTTTTSTT-SEEEEEEEEEEEE--/---HHHHHHHTS--EEEEEEEETTEEEEEEEEGGG-EEETTTEEEEEESS-HHHHHHHHH--EEEEEEEEEEEE-SSSEEEEEEEEEEEEEESSSHHHHTTTTSTT-SEEEEEEEEEEEE--/---HHHHHHHTS--EEEEEEE-SSSEEEEEEEGGG-EEETTTEEEEEESS-HHHHHHHHH--EEEEEEEEEEEE-SSSEEEEEEEEEEEEEESSSHHHHTTTTSTT-SEEEEEEEEEEEE--/---HHHHHHHTS--EEEEEEE-SSSEEEEEEEGGG-EEETTTEEEEEESS-HHHHHHHHH--EEEEEEEEEEEE-SSSEEEEEEEEEEEEEESSSHHHHTTTTSTT-SEEEEEEEEEEEE--

CATH classification: 2.30.110.10

Nearest PDB structures (foldseek):
  3a6q-assembly1_B  TM=1.007E+00  e=5.623E-24  Nitratidesulfovibrio vulgaris str. 'Miyazaki F'
  1flm-assembly1_B  TM=1.006E+00  e=5.623E-24  Nitratidesulfovibrio vulgaris str. 'Miyazaki F'
  3vy2-assembly1_B  TM=1.007E+00  e=6.663E-24  Nitratidesulfovibrio vulgaris str. 'Miyazaki F'
  3a20-assembly1_B  TM=1.007E+00  e=7.051E-24  Nitratidesulfovibrio vulgaris str. 'Miyazaki F'
  2e83-assembly1_B  TM=1.006E+00  e=7.896E-24  Nitratidesulfovibrio vulgaris str. 'Miyazaki F'

Foldseek 3Di:
DDDPLLVVFLVDWDKKKKWFADPVGIDIDIDISPQWDADPQQKTKHFAQDCPRVQVRCVVPQKMKMKGWDQCGADDPGGIWMKIWIFGWDKAQDDDSQVSRVVVVSGNIMIITRTDDIDIPD/DDDPLLVVFLVDKWWKWKWFDDPPGIDIDIDISPQWDADPQQKIKHFDQDCPRVQVRLVVPQKMKMKGWDQCGCDPPGRIWMKIWIFGWDWAQDDDSQVRRVVPVSGRTMIITRTPDMDTPD/DDDPLLVVLLVDWDKKKKWFQAPVGIDIDIDISPQWDADPQQKTKHFALDCPRVQVRLVVPQKMKMKGWDQQGADPPGGIWMKIWIFGWDKAQDDDSQVSNVVPVSGNIMIMTRTPDMDTPD/DDDPLLVVQLVDWKKKWKWFDAPPGIDIDIDISPQWDADPQQKTKHFDQDCPRVQVRCVVPQKMKMKGWDQCGDDPPGRIWMKIWIFGWDWAQDDDSQVRRVVPVSGRTMIMTRTPDMDTPD

Radius of gyration: 26.32 Å; Cα contacts (8 Å, |Δi|>4): 1256; chains: 4; bounding box: 43×50×81 Å

Sequence (488 aa):
MLPGTFFEVLKNQGVVAIATQGEDGPHLVNTWNSYLKVLDGNRIVVPVGGMHKTEANVARDERVLMTLGSRKVAGRNGPGTGFLIRGSAAFRTDGPEFEAIARFKWARAALVITVVSAEQTLMLPGTFFEVLKNQGVVAIATQGEDGPHLVNTWNSYLKVLDGNRIVVPVGGMHKTEANVARDERVLMTLGSRKVAGRNGPGTGFLIRGSAAFRTDGPEFEAIARFKWARAALVITVVSAEQTLMLPGTFFEVLKNQGVVAIATQGEDGPHLVNTWNSYLKVLDGNRIVVPVGGMHKTEANVARDERVLMTLGSRKVAGRNGPGTGFLIRGSAAFRTDGPEFEAIARFKWARAALVITVVSAEQTLMLPGTFFEVLKNQGVVAIATQGEDGPHLVNTWNSYLKVLDGNRIVVPVGGMHKTEANVARDERVLMTLGSRKVAGRNGPGTGFLIRGSAAFRTDGPEFEAIARFKWARAALVITVVSAEQTL